Protein AF-0000000077404659 (afdb_homodimer)

Foldseek 3Di:
DDPPPPPPPPPPPPPPCPVVLPLAEAFEEEEEACDPLACGHPVNPVVVVVVVVVVCVVVCVPPSYDYHYDYFHLVLALPRLLVSLVVCLVVVGHQEYEDDAAQSSGQVSLQCCLVSVHAYEYQHDQFPLVVPDQCDSVRSRHRYHHDHHHLLVVLVVVQVVCVVVVPQDDDDDDDQQPPCSYRHGRVVVRSVVRNVVSCVVPNPNPDYDDPD/DDPPPPPPPPPPPPPPCVVVLPLAEAFEEEEEACDPLACGHPVNCVVVVVVVVVVCVVVCVPPSYHYHYDYFHQNLALPRLLVSLVVCLVVVGHQEYEDDAAQSSGQVSQQCCLVSVHAYEYQHDQFPLVVPDQCDSVRSRHRYHHDHHHLLVVLVVVQVVCVVVVPQDDDDDDDQQPPCSYRHGRVVVRSVVRNLVSCVVPNPNNPDDDDD

Secondary structure (DSSP, 8-state):
-----------------------EEEEEEEEE--STTSTT-HHHHHHHHHHHHHHHHHTT-STTEEEEEEEEE-TT-TTHHHHHHHHHHHTT--SEEE---SHHHHHHHHHHHHHHT--EEES---SGGGGS--SSTTSTTTTEEE-S--HHHHHHHHHHHHHHTT---------TTTTHHHHSTTHHHHHHHHHHHHHHHH----------/-----------------------EEEEEEEEE--STTSTT-HHHHHHHHHHHHHHHHHTT-STTEEEEEEEEE-TT-TTHHHHHHHHHHHTT--SEEE---SHHHHHHHHHHHHHHT--EEES---SGGGGS--SSTTSTTTTEEE-S--HHHHHHHHHHHHHHTT---------TTTTHHHHSTTHHHHHHHHHHHHHHHH-S--------

Organism: Artemia franciscana (NCBI:txid6661)

Structure (mmCIF, N/CA/C/O backbone):
data_AF-0000000077404659-model_v1
#
loop_
_entity.id
_entity.type
_entity.pdbx_description
1 polymer 'Receptor ligand binding region domain-containing protein'
#
loop_
_atom_site.group_PDB
_atom_site.id
_atom_site.type_symbol
_atom_site.label_atom_id
_atom_site.label_alt_id
_atom_site.label_comp_id
_atom_site.label_asym_id
_atom_site.label_entity_id
_atom_site.label_seq_id
_atom_site.pdbx_PDB_ins_code
_atom_site.Cartn_x
_atom_site.Cartn_y
_atom_site.Cartn_z
_atom_site.occupancy
_atom_site.B_iso_or_equiv
_atom_site.auth_seq_id
_atom_site.auth_comp_id
_atom_site.auth_asym_id
_atom_site.auth_atom_id
_atom_site.pdbx_PDB_model_num
ATOM 1 N N . MET A 1 1 ? -79.125 45.906 0.579 1 34.81 1 MET A N 1
ATOM 2 C CA . MET A 1 1 ? -78.188 45.219 1.471 1 34.81 1 MET A CA 1
ATOM 3 C C . MET A 1 1 ? -77 44.719 0.707 1 34.81 1 MET A C 1
ATOM 5 O O . MET A 1 1 ? -77.125 43.938 -0.234 1 34.81 1 MET A O 1
ATOM 9 N N . ALA A 1 2 ? -75.938 45.562 0.644 1 43.97 2 ALA A N 1
ATOM 10 C CA . ALA A 1 2 ? -74.625 45.5 -0.052 1 43.97 2 ALA A CA 1
ATOM 11 C C . ALA A 1 2 ? -73.875 44.25 0.387 1 43.97 2 ALA A C 1
ATOM 13 O O . ALA A 1 2 ? -73.75 43.969 1.583 1 43.97 2 ALA A O 1
ATOM 14 N N . PRO A 1 3 ? -73.688 43.219 -0.458 1 45.22 3 PRO A N 1
ATOM 15 C CA . PRO A 1 3 ? -72.875 42.031 -0.127 1 45.22 3 PRO A CA 1
ATOM 16 C C . PRO A 1 3 ? -71.438 42.375 0.276 1 45.22 3 PRO A C 1
ATOM 18 O O . PRO A 1 3 ? -70.812 43.125 -0.421 1 45.22 3 PRO A O 1
ATOM 21 N N . THR A 1 4 ? -71.125 42.594 1.559 1 41.81 4 THR A N 1
ATOM 22 C CA . THR A 1 4 ? -69.75 42.75 2.113 1 41.81 4 THR A CA 1
ATOM 23 C C . THR A 1 4 ? -68.875 41.594 1.692 1 41.81 4 THR A C 1
ATOM 25 O O . THR A 1 4 ? -69.125 40.438 2.025 1 41.81 4 THR A O 1
ATOM 28 N N . LEU A 1 5 ? -68.25 41.594 0.525 1 40.69 5 LEU A N 1
ATOM 29 C CA . LEU A 1 5 ? -67.188 40.688 0.105 1 40.69 5 LEU A CA 1
ATOM 30 C C . LEU A 1 5 ? -66.125 40.625 1.149 1 40.69 5 LEU A C 1
ATOM 32 O O . LEU A 1 5 ? -65.438 41.625 1.414 1 40.69 5 LEU A O 1
ATOM 36 N N . LEU A 1 6 ? -66.25 39.812 2.213 1 37.59 6 LEU A N 1
ATOM 37 C CA . LEU A 1 6 ? -65.188 39.469 3.162 1 37.59 6 LEU A CA 1
ATOM 38 C C . LEU A 1 6 ? -63.938 39 2.436 1 37.59 6 LEU A C 1
ATOM 40 O O . LEU A 1 6 ? -63.969 37.969 1.756 1 37.59 6 LEU A O 1
ATOM 44 N N . PHE A 1 7 ? -63.094 39.906 1.924 1 41.03 7 PHE A N 1
ATOM 45 C CA . PHE A 1 7 ? -61.75 39.562 1.478 1 41.03 7 PHE A CA 1
ATOM 46 C C . PHE A 1 7 ? -60.969 38.844 2.574 1 41.03 7 PHE A C 1
ATOM 48 O O . PHE A 1 7 ? -60.688 39.438 3.619 1 41.03 7 PHE A O 1
ATOM 55 N N . LEU A 1 8 ? -61.219 37.531 2.748 1 37.62 8 LEU A N 1
ATOM 56 C CA . LEU A 1 8 ? -60.312 36.688 3.547 1 37.62 8 LEU A CA 1
ATOM 57 C C . LEU A 1 8 ? -58.875 36.875 3.125 1 37.62 8 LEU A C 1
ATOM 59 O O . LEU A 1 8 ? -58.5 36.5 2.016 1 37.62 8 LEU A O 1
ATOM 63 N N . LEU A 1 9 ? -58.219 37.969 3.535 1 38.16 9 LEU A N 1
ATOM 64 C CA . LEU A 1 9 ? -56.781 38.062 3.465 1 38.16 9 LEU A CA 1
ATOM 65 C C . LEU A 1 9 ? -56.125 36.875 4.125 1 38.16 9 LEU A C 1
ATOM 67 O O . LEU A 1 9 ? -56.156 36.719 5.344 1 38.16 9 LEU A O 1
ATOM 71 N N . LEU A 1 10 ? -56.156 35.688 3.441 1 39.09 10 LEU A N 1
ATOM 72 C CA . LEU A 1 10 ? -55.25 34.625 3.865 1 39.09 10 LEU A CA 1
ATOM 73 C C . LEU A 1 10 ? -53.844 35.156 4.008 1 39.09 10 LEU A C 1
ATOM 75 O O . LEU A 1 10 ? -53.219 35.531 3.018 1 39.09 10 LEU A O 1
ATOM 79 N N . LEU A 1 11 ? -53.5 35.844 5.074 1 39.12 11 LEU A N 1
ATOM 80 C CA . LEU A 1 11 ? -52.125 36.031 5.441 1 39.12 11 LEU A CA 1
ATOM 81 C C . LEU A 1 11 ? -51.344 34.719 5.34 1 39.12 11 LEU A C 1
ATOM 83 O O . LEU A 1 11 ? -51.562 33.812 6.148 1 39.12 11 LEU A O 1
ATOM 87 N N . LEU A 1 12 ? -51.094 34.188 4.152 1 39.31 12 LEU A N 1
ATOM 88 C CA . LEU A 1 12 ? -50.062 33.156 4.047 1 39.31 12 LEU A CA 1
ATOM 89 C C . LEU A 1 12 ? -48.812 33.562 4.852 1 39.31 12 LEU A C 1
ATOM 91 O O . LEU A 1 12 ? -48.188 34.594 4.555 1 39.31 12 LEU A O 1
ATOM 95 N N . ALA A 1 13 ? -48.875 33.344 6.18 1 45.09 13 ALA A N 1
ATOM 96 C CA . ALA A 1 13 ? -47.625 33.406 6.918 1 45.09 13 ALA A CA 1
ATOM 97 C C . ALA A 1 13 ? -46.5 32.781 6.113 1 45.09 13 ALA A C 1
ATOM 99 O O . ALA A 1 13 ? -46.688 31.734 5.473 1 45.09 13 ALA A O 1
ATOM 100 N N . PRO A 1 14 ? -45.5 33.594 5.703 1 48.12 14 PRO A N 1
ATOM 101 C CA . PRO A 1 14 ? -44.375 32.938 5.047 1 48.12 14 PRO A CA 1
ATOM 102 C C . PRO A 1 14 ? -43.938 31.656 5.777 1 48.12 14 PRO A C 1
ATOM 104 O O . PRO A 1 14 ? -44.156 31.531 6.984 1 48.12 14 PRO A O 1
ATOM 107 N N . PRO A 1 15 ? -43.938 30.531 5.176 1 44.78 15 PRO A N 1
ATOM 108 C CA . PRO A 1 15 ? -43.312 29.391 5.871 1 44.78 15 PRO A CA 1
ATOM 109 C C . PRO A 1 15 ? -42.094 29.812 6.695 1 44.78 15 PRO A C 1
ATOM 111 O O . PRO A 1 15 ? -41.406 30.75 6.324 1 44.78 15 PRO A O 1
ATOM 114 N N . ASN A 1 16 ? -42.219 29.953 8.008 1 40.62 16 ASN A N 1
ATOM 115 C CA . ASN A 1 16 ? -41 29.906 8.828 1 40.62 16 ASN A CA 1
ATOM 116 C C . ASN A 1 16 ? -39.938 29 8.219 1 40.62 16 ASN A C 1
ATOM 118 O O . ASN A 1 16 ? -40.156 27.797 8.094 1 40.62 16 ASN A O 1
ATOM 122 N N . PHE A 1 17 ? -39.25 29.469 7.254 1 39.62 17 PHE A N 1
ATOM 123 C CA . PHE A 1 17 ? -37.938 28.812 7.035 1 39.62 17 PHE A CA 1
ATOM 124 C C . PHE A 1 17 ? -37.25 28.531 8.359 1 39.62 17 PHE A C 1
ATOM 126 O O . PHE A 1 17 ? -36.562 29.391 8.906 1 39.62 17 PHE A O 1
ATOM 133 N N . CYS A 1 18 ? -37.969 28.109 9.375 1 38.94 18 CYS A N 1
ATOM 134 C CA . CYS A 1 18 ? -37.094 27.484 10.359 1 38.94 18 CYS A CA 1
ATOM 135 C C . CYS A 1 18 ? -36 26.656 9.688 1 38.94 18 CYS A C 1
ATOM 137 O O . CYS A 1 18 ? -36.281 25.562 9.164 1 38.94 18 CYS A O 1
ATOM 139 N N . GLY A 1 19 ? -35.312 27.234 8.828 1 40.84 19 GLY A N 1
ATOM 140 C CA . GLY A 1 19 ? -34.062 26.531 8.586 1 40.84 19 GLY A CA 1
ATOM 141 C C . GLY A 1 19 ? -33.531 25.797 9.797 1 40.84 19 GLY A C 1
ATOM 142 O O . GLY A 1 19 ? -33.156 26.422 10.797 1 40.84 19 GLY A O 1
ATOM 143 N N . GLN A 1 20 ? -34.25 24.891 10.383 1 40.88 20 GLN A N 1
ATOM 144 C CA . GLN A 1 20 ? -33.625 24 11.352 1 40.88 20 GLN A CA 1
ATOM 145 C C . GLN A 1 20 ? -32.125 23.953 11.156 1 40.88 20 GLN A C 1
ATOM 147 O O . GLN A 1 20 ? -31.625 23.547 10.102 1 40.88 20 GLN A O 1
ATOM 152 N N . PHE A 1 21 ? -31.375 24.906 11.602 1 44.88 21 PHE A N 1
ATOM 153 C CA . PHE A 1 21 ? -29.922 24.953 11.742 1 44.88 21 PHE A CA 1
ATOM 154 C C . PHE A 1 21 ? -29.359 23.594 12.102 1 44.88 21 PHE A C 1
ATOM 156 O O . PHE A 1 21 ? -29.438 23.156 13.258 1 44.88 21 PHE A O 1
ATOM 163 N N . LEU A 1 22 ? -29.781 22.531 11.57 1 46.5 22 LEU A N 1
ATOM 164 C CA . LEU A 1 22 ? -29.141 21.234 11.828 1 46.5 22 LEU A CA 1
ATOM 165 C C . LEU A 1 22 ? -27.641 21.406 11.992 1 46.5 22 LEU A C 1
ATOM 167 O O . LEU A 1 22 ? -26.969 22.016 11.148 1 46.5 22 LEU A O 1
ATOM 171 N N . SER A 1 23 ? -27.219 21.703 13.227 1 54.69 23 SER A N 1
ATOM 172 C CA . SER A 1 23 ? -25.781 21.609 13.531 1 54.69 23 SER A CA 1
ATOM 173 C C . SER A 1 23 ? -25.109 20.547 12.672 1 54.69 23 SER A C 1
ATOM 175 O O . SER A 1 23 ? -25.609 19.422 12.531 1 54.69 23 SER A O 1
ATOM 177 N N . ARG A 1 24 ? -24.359 20.938 11.742 1 78.94 24 ARG A N 1
ATOM 178 C CA . ARG A 1 24 ? -23.625 20.047 10.852 1 78.94 24 ARG A CA 1
ATOM 179 C C . ARG A 1 24 ? -22.297 19.625 11.461 1 78.94 24 ARG A C 1
ATOM 181 O O . ARG A 1 24 ? -21.688 20.391 12.211 1 78.94 24 ARG A O 1
ATOM 188 N N . PHE A 1 25 ? -22.031 18.391 11.75 1 86.88 25 PHE A N 1
ATOM 189 C CA . PHE A 1 25 ? -20.812 17.781 12.266 1 86.88 25 PHE A CA 1
ATOM 190 C C . PHE A 1 25 ? -19.812 17.516 11.141 1 86.88 25 PHE A C 1
ATOM 192 O O . PHE A 1 25 ? -20.203 17.156 10.031 1 86.88 25 PHE A O 1
ATOM 199 N N . ILE A 1 26 ? -18.594 18 11.477 1 90.94 26 ILE A N 1
ATOM 200 C CA . ILE A 1 26 ? -17.5 17.547 10.641 1 90.94 26 ILE A CA 1
ATOM 201 C C . ILE A 1 26 ? -16.766 16.391 11.328 1 90.94 26 ILE A C 1
ATOM 203 O O . ILE A 1 26 ? -16.219 16.562 12.422 1 90.94 26 ILE A O 1
ATOM 207 N N . ASN A 1 27 ? -16.781 15.234 10.719 1 95.06 27 ASN A N 1
ATOM 208 C CA . ASN A 1 27 ? -16.141 14.047 11.266 1 95.06 27 ASN A CA 1
ATOM 209 C C . ASN A 1 27 ? -14.719 13.883 10.742 1 95.06 27 ASN A C 1
ATOM 211 O O . ASN A 1 27 ? -14.508 13.766 9.531 1 95.06 27 ASN A O 1
ATOM 215 N N . ILE A 1 28 ? -13.812 13.867 11.695 1 96.31 28 ILE A N 1
ATOM 216 C CA . ILE A 1 28 ? -12.398 13.828 11.336 1 96.31 28 ILE A CA 1
ATOM 217 C C . ILE A 1 28 ? -11.789 12.5 11.789 1 96.31 28 ILE A C 1
ATOM 219 O O . ILE A 1 28 ? -11.789 12.18 12.977 1 96.31 28 ILE A O 1
ATOM 223 N N . ALA A 1 29 ? -11.344 11.703 10.828 1 98.38 29 ALA A N 1
ATOM 224 C CA . ALA A 1 29 ? -10.562 10.516 11.156 1 98.38 29 ALA A CA 1
ATOM 225 C C . ALA A 1 29 ? -9.102 10.867 11.398 1 98.38 29 ALA A C 1
ATOM 227 O O . ALA A 1 29 ? -8.391 11.266 10.469 1 98.38 29 ALA A O 1
ATOM 228 N N . LEU A 1 30 ? -8.695 10.797 12.609 1 98.44 30 LEU A N 1
ATOM 229 C CA . LEU A 1 30 ? -7.328 11.125 13.008 1 98.44 30 LEU A CA 1
ATOM 230 C C . LEU A 1 30 ? -6.438 9.883 12.984 1 98.44 30 LEU A C 1
ATOM 232 O O . LEU A 1 30 ? -6.559 9.008 13.844 1 98.44 30 LEU A O 1
ATOM 236 N N . LEU A 1 31 ? -5.578 9.789 12 1 98.69 31 LEU A N 1
ATOM 237 C CA . LEU A 1 31 ? -4.707 8.641 11.797 1 98.69 31 LEU A CA 1
ATOM 238 C C . LEU A 1 31 ? -3.266 8.977 12.164 1 98.69 31 LEU A C 1
ATOM 240 O O . LEU A 1 31 ? -2.482 9.398 11.312 1 98.69 31 LEU A O 1
ATOM 244 N N . ILE A 1 32 ? -2.844 8.742 13.414 1 98.38 32 ILE A N 1
ATOM 245 C CA . ILE A 1 32 ? -1.495 9.016 13.891 1 98.38 32 ILE A CA 1
ATOM 246 C C . ILE A 1 32 ? -1.055 7.926 14.859 1 98.38 32 ILE A C 1
ATOM 248 O O . ILE A 1 32 ? -1.881 7.148 15.352 1 98.38 32 ILE A O 1
ATOM 252 N N . PRO A 1 33 ? 0.271 7.754 15.055 1 98.5 33 PRO A N 1
ATOM 253 C CA . PRO A 1 33 ? 0.714 6.684 15.953 1 98.5 33 PRO A CA 1
ATOM 254 C C . PRO A 1 33 ? 0.468 7.012 17.422 1 98.5 33 PRO A C 1
ATOM 256 O O . PRO A 1 33 ? 0.526 8.18 17.812 1 98.5 33 PRO A O 1
ATOM 259 N N . LYS A 1 34 ? 0.186 5.961 18.219 1 98.44 34 LYS A N 1
ATOM 260 C CA . LYS A 1 34 ? -0.026 6.109 19.656 1 98.44 34 LYS A CA 1
ATOM 261 C C . LYS A 1 34 ? 1.301 6.125 20.406 1 98.44 34 LYS A C 1
ATOM 263 O O . LYS A 1 34 ? 1.458 6.859 21.375 1 98.44 34 LYS A O 1
ATOM 268 N N . ASP A 1 35 ? 2.295 5.41 19.922 1 97.94 35 ASP A N 1
ATOM 269 C CA . ASP A 1 35 ? 3.584 5.25 20.578 1 97.94 35 ASP A CA 1
ATOM 270 C C . ASP A 1 35 ? 4.355 6.566 20.609 1 97.94 35 ASP A C 1
ATOM 272 O O . ASP A 1 35 ? 4.66 7.141 19.562 1 97.94 35 ASP A O 1
ATOM 276 N N . ASP A 1 36 ? 4.855 6.961 21.766 1 97.5 36 ASP A N 1
ATOM 277 C CA . ASP A 1 36 ? 5.516 8.25 21.969 1 97.5 36 ASP A CA 1
ATOM 278 C C . ASP A 1 36 ? 6.941 8.227 21.406 1 97.5 36 ASP A C 1
ATOM 280 O O . ASP A 1 36 ? 7.617 9.258 21.375 1 97.5 36 ASP A O 1
ATOM 284 N N . PHE A 1 37 ? 7.258 7.098 20.969 1 97.62 37 PHE A N 1
ATOM 285 C CA . PHE A 1 37 ? 8.523 7.02 20.25 1 97.62 37 PHE A CA 1
ATOM 286 C C . PHE A 1 37 ? 8.516 7.941 19.031 1 97.62 37 PHE A C 1
ATOM 288 O O . PHE A 1 37 ? 9.523 8.578 18.719 1 97.62 37 PHE A O 1
ATOM 295 N N . TYR A 1 38 ? 7.438 8.031 18.422 1 97.31 38 TYR A N 1
ATOM 296 C CA . TYR A 1 38 ? 7.32 8.812 17.203 1 97.31 38 TYR A CA 1
ATOM 297 C C . TYR A 1 38 ? 7.094 10.281 17.516 1 97.31 38 TYR A C 1
ATOM 299 O O . TYR A 1 38 ? 6.359 10.625 18.453 1 97.31 38 TYR A O 1
ATOM 307 N N . LEU A 1 39 ? 7.633 11.188 16.703 1 95.06 39 LEU A N 1
ATOM 308 C CA . LEU A 1 39 ? 7.504 12.625 16.891 1 95.06 39 LEU A CA 1
ATOM 309 C C . LEU A 1 39 ? 6.066 13.078 16.656 1 95.06 39 LEU A C 1
ATOM 311 O O . LEU A 1 39 ? 5.629 14.086 17.219 1 95.06 39 LEU A O 1
ATOM 315 N N . SER A 1 40 ? 5.332 12.336 15.891 1 95.62 40 SER A N 1
ATOM 316 C CA . SER A 1 40 ? 3.955 12.695 15.555 1 95.62 40 SER A CA 1
ATOM 317 C C . SER A 1 40 ? 2.961 11.836 16.328 1 95.62 40 SER A C 1
ATOM 319 O O . SER A 1 40 ? 1.862 11.555 15.844 1 95.62 40 SER A O 1
ATOM 321 N N . SER A 1 41 ? 3.354 11.445 17.469 1 97.75 41 SER A N 1
ATOM 322 C CA . SER A 1 41 ? 2.488 10.594 18.281 1 97.75 41 SER A CA 1
ATOM 323 C C . SER A 1 41 ? 1.261 11.352 18.766 1 97.75 41 SER A C 1
ATOM 325 O O . SER A 1 41 ? 1.249 12.586 18.781 1 97.75 41 SER A O 1
ATOM 327 N N . TYR A 1 42 ? 0.272 10.586 19.125 1 98 42 TYR A N 1
ATOM 328 C CA . TYR A 1 42 ? -1.006 11.109 19.594 1 98 42 TYR A CA 1
ATOM 329 C C . TYR A 1 42 ? -0.802 12.148 20.688 1 98 42 TYR A C 1
ATOM 331 O O . TYR A 1 42 ? -1.316 13.266 20.609 1 98 42 TYR A O 1
ATOM 339 N N . ASN A 1 43 ? -0.014 11.852 21.672 1 97.69 43 ASN A N 1
ATOM 340 C CA . ASN A 1 43 ? 0.17 12.727 22.812 1 97.69 43 ASN A CA 1
ATOM 341 C C . ASN A 1 43 ? 0.901 14.016 22.438 1 97.69 43 ASN A C 1
ATOM 343 O O . ASN A 1 43 ? 0.72 15.055 23.078 1 97.69 43 ASN A O 1
ATOM 347 N N . LYS A 1 44 ? 1.624 13.961 21.484 1 97 44 LYS A N 1
ATOM 348 C CA . LYS A 1 44 ? 2.404 15.125 21.062 1 97 44 LYS A CA 1
ATOM 349 C C . LYS A 1 44 ? 1.623 15.984 20.078 1 97 44 LYS A C 1
ATOM 351 O O . LYS A 1 44 ? 1.848 17.203 19.984 1 97 44 LYS A O 1
ATOM 356 N N . VAL A 1 45 ? 0.702 15.375 19.359 1 96 45 VAL A N 1
ATOM 357 C CA . VAL A 1 45 ? -0.019 16.062 18.281 1 96 45 VAL A CA 1
ATOM 358 C C . VAL A 1 45 ? -1.314 16.656 18.844 1 96 45 VAL A C 1
ATOM 360 O O . VAL A 1 45 ? -1.724 17.75 18.438 1 96 45 VAL A O 1
ATOM 363 N N . VAL A 1 46 ? -1.958 16.016 19.719 1 96.38 46 VAL A N 1
ATOM 364 C CA . VAL A 1 46 ? -3.309 16.328 20.172 1 96.38 46 VAL A CA 1
ATOM 365 C C . VAL A 1 46 ? -3.328 17.734 20.797 1 96.38 46 VAL A C 1
ATOM 367 O O . VAL A 1 46 ? -4.246 18.516 20.547 1 96.38 46 VAL A O 1
ATOM 370 N N . PRO A 1 47 ? -2.314 18.109 21.641 1 96 47 PRO A N 1
ATOM 371 C CA . PRO A 1 47 ? -2.338 19.469 22.172 1 96 47 PRO A CA 1
ATOM 372 C C . PRO A 1 47 ? -2.381 20.531 21.062 1 96 47 PRO A C 1
ATOM 374 O O . PRO A 1 47 ? -3.047 21.562 21.219 1 96 47 PRO A O 1
ATOM 377 N N . GLY A 1 48 ? -1.636 20.281 20 1 95 48 GLY A N 1
ATOM 378 C CA . GLY A 1 48 ? -1.71 21.188 18.859 1 95 48 GLY A CA 1
ATOM 379 C C . GLY A 1 48 ? -3.092 21.234 18.234 1 95 48 GLY A C 1
ATOM 380 O O . GLY A 1 48 ? -3.576 22.328 17.891 1 95 48 GLY A O 1
ATOM 381 N N . ILE A 1 49 ? -3.736 20.125 18.062 1 94.25 49 ILE A N 1
ATOM 382 C CA . ILE A 1 49 ? -5.082 20.062 17.516 1 94.25 49 ILE A CA 1
ATOM 383 C C . ILE A 1 49 ? -6.055 20.797 18.422 1 94.25 49 ILE A C 1
ATOM 385 O O . ILE A 1 49 ? -6.891 21.578 17.953 1 94.25 49 ILE A O 1
ATOM 389 N N . ASP A 1 50 ? -5.914 20.594 19.719 1 94.31 50 ASP A N 1
ATOM 390 C CA . ASP A 1 50 ? -6.773 21.266 20.688 1 94.31 50 ASP A CA 1
ATOM 391 C C . ASP A 1 50 ? -6.641 22.781 20.594 1 94.31 50 ASP A C 1
ATOM 393 O O . ASP A 1 50 ? -7.637 23.5 20.641 1 94.31 50 ASP A O 1
ATOM 397 N N . SER A 1 51 ? -5.395 23.172 20.5 1 94.69 51 SER A N 1
ATOM 398 C CA . SER A 1 51 ? -5.152 24.609 20.375 1 94.69 51 SER A CA 1
ATOM 399 C C . SER A 1 51 ? -5.801 25.156 19.109 1 94.69 51 SER A C 1
ATOM 401 O O . SER A 1 51 ? -6.371 26.25 19.125 1 94.69 51 SER A O 1
ATOM 403 N N . ALA A 1 52 ? -5.707 24.422 18 1 92.12 52 ALA A N 1
ATOM 404 C CA . ALA A 1 52 ? -6.309 24.844 16.734 1 92.12 52 ALA A CA 1
ATOM 405 C C . ALA A 1 52 ? -7.828 24.922 16.844 1 92.12 52 ALA A C 1
ATOM 407 O O . ALA A 1 52 ? -8.453 25.844 16.328 1 92.12 52 ALA A O 1
ATOM 408 N N . ILE A 1 53 ? -8.398 23.969 17.5 1 90.5 53 ILE A N 1
ATOM 409 C CA . ILE A 1 53 ? -9.844 23.953 17.688 1 90.5 53 ILE A CA 1
ATOM 410 C C . ILE A 1 53 ? -10.273 25.188 18.5 1 90.5 53 ILE A C 1
ATOM 412 O O . ILE A 1 53 ? -11.258 25.844 18.156 1 90.5 53 ILE A O 1
ATOM 416 N N . ALA A 1 54 ? -9.508 25.453 19.562 1 91.5 54 ALA A N 1
ATOM 417 C CA . ALA A 1 54 ? -9.805 26.625 20.375 1 91.5 54 ALA A CA 1
ATOM 418 C C . ALA A 1 54 ? -9.773 27.906 19.531 1 91.5 54 ALA A C 1
ATOM 420 O O . ALA A 1 54 ? -10.633 28.781 19.688 1 91.5 54 ALA A O 1
ATOM 421 N N . THR A 1 55 ? -8.781 27.938 18.703 1 91.12 55 THR A N 1
ATOM 422 C CA . THR A 1 55 ? -8.648 29.109 17.844 1 91.12 55 THR A CA 1
ATOM 423 C C . THR A 1 55 ? -9.836 29.219 16.891 1 91.12 55 THR A C 1
ATOM 425 O O . THR A 1 55 ? -10.383 30.312 16.703 1 91.12 55 THR A O 1
ATOM 428 N N . VAL A 1 56 ? -10.273 28.109 16.297 1 88.62 56 VAL A N 1
ATOM 429 C CA . VAL A 1 56 ? -11.391 28.062 15.359 1 88.62 56 VAL A CA 1
ATOM 430 C C . VAL A 1 56 ? -12.672 28.484 16.062 1 88.62 56 VAL A C 1
ATOM 432 O O . VAL A 1 56 ? -13.484 29.234 15.508 1 88.62 56 VAL A O 1
ATOM 435 N N . VAL A 1 57 ? -12.898 28.016 17.297 1 85.38 57 VAL A N 1
ATOM 436 C CA . VAL A 1 57 ? -14.086 28.328 18.078 1 85.38 57 VAL A CA 1
ATOM 437 C C . VAL A 1 57 ? -14.062 29.797 18.484 1 85.38 57 VAL A C 1
ATOM 439 O O . VAL A 1 57 ? -15.062 30.5 18.328 1 85.38 57 VAL A O 1
ATOM 442 N N . ASN A 1 58 ? -12.898 30.312 18.906 1 88.88 58 ASN A N 1
ATOM 443 C CA . ASN A 1 58 ? -12.766 31.688 19.391 1 88.88 58 ASN A CA 1
ATOM 444 C C . ASN A 1 58 ? -12.961 32.688 18.266 1 88.88 58 ASN A C 1
ATOM 446 O O . ASN A 1 58 ? -13.516 33.781 18.484 1 88.88 58 ASN A O 1
ATOM 450 N N . ARG A 1 59 ? -12.5 32.25 17.156 1 90.44 59 ARG A N 1
ATOM 451 C CA . ARG A 1 59 ? -12.594 33.156 16 1 90.44 59 ARG A CA 1
ATOM 452 C C . ARG A 1 59 ? -13.898 32.938 15.25 1 90.44 59 ARG A C 1
ATOM 454 O O . ARG A 1 59 ? -14.141 33.594 14.234 1 90.44 59 ARG A O 1
ATOM 461 N N . THR A 1 60 ? -14.695 32.062 15.664 1 82.56 60 THR A N 1
ATOM 462 C CA . THR A 1 60 ? -16.016 31.766 15.109 1 82.56 60 THR A CA 1
ATOM 463 C C . THR A 1 60 ? -15.914 31.453 13.617 1 82.56 60 THR A C 1
ATOM 465 O O . THR A 1 60 ? -16.703 31.969 12.82 1 82.56 60 THR A O 1
ATOM 468 N N . LEU A 1 61 ? -14.758 30.781 13.344 1 81.06 61 LEU A N 1
ATOM 469 C CA . LEU A 1 61 ? -14.508 30.469 11.945 1 81.06 61 LEU A CA 1
ATOM 470 C C . LEU A 1 61 ? -15.523 29.453 11.43 1 81.06 61 LEU A C 1
ATOM 472 O O . LEU A 1 61 ? -15.82 29.422 10.234 1 81.06 61 LEU A O 1
ATOM 476 N N . LEU A 1 62 ? -15.953 28.609 12.203 1 73.12 62 LEU A N 1
ATOM 477 C CA . LEU A 1 62 ? -16.906 27.562 11.828 1 73.12 62 LEU A CA 1
ATOM 478 C C . LEU A 1 62 ? -18.234 27.766 12.539 1 73.12 62 LEU A C 1
ATOM 480 O O . LEU A 1 62 ? -18.484 27.188 13.602 1 73.12 62 LEU A O 1
ATOM 484 N N . HIS A 1 63 ? -19.047 28.625 11.938 1 74.94 63 HIS A N 1
ATOM 485 C CA . HIS A 1 63 ? -20.328 28.922 12.547 1 74.94 63 HIS A CA 1
ATOM 486 C C . HIS A 1 63 ? -21.25 27.703 12.516 1 74.94 63 HIS A C 1
ATOM 488 O O . HIS A 1 63 ? -21.5 27.156 11.445 1 74.94 63 HIS A O 1
ATOM 494 N N . ARG A 1 64 ? -21.703 27.078 13.68 1 71.12 64 ARG A N 1
ATOM 495 C CA . ARG A 1 64 ? -22.703 26.031 13.852 1 71.12 64 ARG A CA 1
ATOM 496 C C . ARG A 1 64 ? -22.156 24.672 13.43 1 71.12 64 ARG A C 1
ATOM 498 O O . ARG A 1 64 ? -22.906 23.812 12.945 1 71.12 64 ARG A O 1
ATOM 505 N N . LEU A 1 65 ? -20.75 24.531 13.32 1 82.75 65 LEU A N 1
ATOM 506 C CA . LEU A 1 65 ? -20.172 23.234 13.008 1 82.75 65 LEU A CA 1
ATOM 507 C C . LEU A 1 65 ? -19.375 22.688 14.188 1 82.75 65 LEU A C 1
ATOM 509 O O . LEU A 1 65 ? -18.672 23.438 14.875 1 82.75 65 LEU A O 1
ATOM 513 N N . SER A 1 66 ? -19.688 21.5 14.523 1 85.5 66 SER A N 1
ATOM 514 C CA . SER A 1 66 ? -18.922 20.812 15.547 1 85.5 66 SER A CA 1
ATOM 515 C C . SER A 1 66 ? -17.953 19.812 14.93 1 85.5 66 SER A C 1
ATOM 517 O O . SER A 1 66 ? -18.281 19.141 13.945 1 85.5 66 SER A O 1
ATOM 519 N N . LEU A 1 67 ? -16.781 19.734 15.539 1 90.31 67 LEU A N 1
ATOM 520 C CA . LEU A 1 67 ? -15.758 18.812 15.062 1 90.31 67 LEU A CA 1
ATOM 521 C C . LEU A 1 67 ? -15.742 17.547 15.914 1 90.31 67 LEU A C 1
ATOM 523 O O . LEU A 1 67 ? -15.719 17.609 17.141 1 90.31 67 LEU A O 1
ATOM 527 N N . VAL A 1 68 ? -15.859 16.406 15.312 1 92.75 68 VAL A N 1
ATOM 528 C CA . VAL A 1 68 ? -15.805 15.109 15.984 1 92.75 68 VAL A CA 1
ATOM 529 C C . VAL A 1 68 ? -14.602 14.312 15.477 1 92.75 68 VAL A C 1
ATOM 531 O O . VAL A 1 68 ? -14.406 14.18 14.273 1 92.75 68 VAL A O 1
ATOM 534 N N . PHE A 1 69 ? -13.844 13.805 16.453 1 95.5 69 PHE A N 1
ATOM 535 C CA . PHE A 1 69 ? -12.617 13.102 16.094 1 95.5 69 PHE A CA 1
ATOM 536 C C . PHE A 1 69 ? -12.734 11.617 16.406 1 95.5 69 PHE A C 1
ATOM 538 O O . PHE A 1 69 ? -13.289 11.242 17.453 1 95.5 69 PHE A O 1
ATOM 545 N N . ARG A 1 70 ? -12.227 10.82 15.531 1 96.81 70 ARG A N 1
ATOM 546 C CA . ARG A 1 70 ? -12.008 9.398 15.781 1 96.81 70 ARG A CA 1
ATOM 547 C C . ARG A 1 70 ? -10.539 9.031 15.578 1 96.81 70 ARG A C 1
ATOM 549 O O . ARG A 1 70 ? -10 9.195 14.484 1 96.81 70 ARG A O 1
ATOM 556 N N . PHE A 1 71 ? -10.047 8.562 16.656 1 97.88 71 PHE A N 1
ATOM 557 C CA . PHE A 1 71 ? -8.625 8.227 16.656 1 97.88 71 PHE A CA 1
ATOM 558 C C . PHE A 1 71 ? -8.406 6.801 16.172 1 97.88 71 PHE A C 1
ATOM 560 O O . PHE A 1 71 ? -9.164 5.898 16.516 1 97.88 71 PHE A O 1
ATOM 567 N N . SER A 1 72 ? -7.41 6.633 15.258 1 98.19 72 SER A N 1
ATOM 568 C CA . SER A 1 72 ? -6.926 5.324 14.836 1 98.19 72 SER A CA 1
ATOM 569 C C . SER A 1 72 ? -5.406 5.238 14.938 1 98.19 72 SER A C 1
ATOM 571 O O . SER A 1 72 ? -4.691 6.078 14.383 1 98.19 72 SER A O 1
ATOM 573 N N . ASN A 1 73 ? -4.934 4.234 15.68 1 98.56 73 ASN A N 1
ATOM 574 C CA . ASN A 1 73 ? -3.5 4.016 15.852 1 98.56 73 ASN A CA 1
ATOM 575 C C . ASN A 1 73 ? -2.869 3.418 14.602 1 98.56 73 ASN A C 1
ATOM 577 O O . ASN A 1 73 ? -3.057 2.236 14.305 1 98.56 73 ASN A O 1
ATOM 581 N N . THR A 1 74 ? -2.061 4.191 13.961 1 98.12 74 THR A N 1
ATOM 582 C CA . THR A 1 74 ? -1.503 3.756 12.688 1 98.12 74 THR A CA 1
ATOM 583 C C . THR A 1 74 ? -0.277 2.875 12.906 1 98.12 74 THR A C 1
ATOM 585 O O . THR A 1 74 ? 0.129 2.131 12.016 1 98.12 74 THR A O 1
ATOM 588 N N . ARG A 1 75 ? 0.407 3.045 14.062 1 97 75 ARG A N 1
ATOM 589 C CA . ARG A 1 75 ? 1.645 2.334 14.367 1 97 75 ARG A CA 1
ATOM 590 C C . ARG A 1 75 ? 2.709 2.613 13.312 1 97 75 ARG A C 1
ATOM 592 O O . ARG A 1 75 ? 3.557 1.762 13.039 1 97 75 ARG A O 1
ATOM 599 N N . CYS A 1 76 ? 2.48 3.723 12.602 1 97.06 76 CYS A N 1
ATOM 600 C CA . CYS A 1 76 ? 3.377 4.09 11.516 1 97.06 76 CYS A CA 1
ATOM 601 C C . CYS A 1 76 ? 3.559 2.93 10.547 1 97.06 76 CYS A C 1
ATOM 603 O O . CYS A 1 76 ? 4.664 2.697 10.047 1 97.06 76 CYS A O 1
ATOM 605 N N . SER A 1 77 ? 2.523 2.209 10.312 1 95.88 77 SER A N 1
ATOM 606 C CA . SER A 1 77 ? 2.555 0.977 9.531 1 95.88 77 SER A CA 1
ATOM 607 C C . SER A 1 77 ? 1.767 1.126 8.234 1 95.88 77 SER A C 1
ATOM 609 O O . SER A 1 77 ? 0.715 1.771 8.211 1 95.88 77 SER A O 1
ATOM 611 N N . ASN A 1 78 ? 2.303 0.474 7.199 1 95.56 78 ASN A N 1
ATOM 612 C CA . ASN A 1 78 ? 1.585 0.445 5.93 1 95.56 78 ASN A CA 1
ATOM 613 C C . ASN A 1 78 ? 0.444 -0.568 5.953 1 95.56 78 ASN A C 1
ATOM 615 O O . ASN A 1 78 ? -0.25 -0.751 4.953 1 95.56 78 ASN A O 1
ATOM 619 N N . ILE A 1 79 ? 0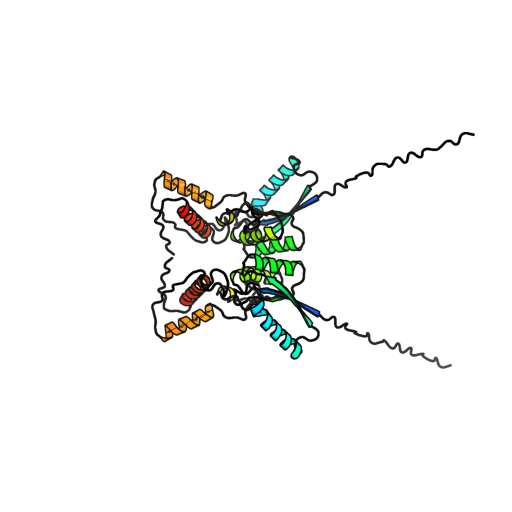.241 -1.209 7.102 1 95.25 79 ILE A N 1
ATOM 620 C CA . ILE A 1 79 ? -0.832 -2.186 7.262 1 95.25 79 ILE A CA 1
ATOM 621 C C . ILE A 1 79 ? -1.952 -1.585 8.109 1 95.25 79 ILE A C 1
ATOM 623 O O . ILE A 1 79 ? -3.092 -1.473 7.648 1 95.25 79 ILE A O 1
ATOM 627 N N . TYR A 1 80 ? -1.622 -1.012 9.195 1 97.19 80 TYR A N 1
ATOM 628 C CA . TYR A 1 80 ? -2.627 -0.573 10.164 1 97.19 80 TYR A CA 1
ATOM 629 C C . TYR A 1 80 ? -3.24 0.757 9.742 1 97.19 80 TYR A C 1
ATOM 631 O O . TYR A 1 80 ? -4.43 0.997 9.961 1 97.19 80 TYR A O 1
ATOM 639 N N . ALA A 1 81 ? -2.441 1.612 9.156 1 98.44 81 ALA A N 1
ATOM 640 C CA . ALA A 1 81 ? -2.949 2.924 8.766 1 98.44 81 ALA A CA 1
ATOM 641 C C . ALA A 1 81 ? -4.074 2.789 7.742 1 98.44 81 ALA A C 1
ATOM 643 O O . ALA A 1 81 ? -5.172 3.32 7.945 1 98.44 81 ALA A O 1
ATOM 644 N N . PRO A 1 82 ? -3.859 2.045 6.629 1 98.38 82 PRO A N 1
ATOM 645 C CA . PRO A 1 82 ? -4.969 1.898 5.684 1 98.38 82 PRO A CA 1
ATOM 646 C C . PRO A 1 82 ? -6.164 1.163 6.285 1 98.38 82 PRO A C 1
ATOM 648 O O . PRO A 1 82 ? -7.312 1.48 5.969 1 98.38 82 PRO A O 1
ATOM 651 N N . VAL A 1 83 ? -5.93 0.21 7.168 1 97.56 83 VAL A N 1
ATOM 652 C CA . VAL A 1 83 ? -7.031 -0.501 7.805 1 97.56 83 VAL A CA 1
ATOM 653 C C . VAL A 1 83 ? -7.871 0.474 8.625 1 97.56 83 VAL A C 1
ATOM 655 O O . VAL A 1 83 ? -9.102 0.45 8.562 1 97.56 83 VAL A O 1
ATOM 658 N N . GLY A 1 84 ? -7.18 1.335 9.359 1 97.69 84 GLY A N 1
ATOM 659 C CA . GLY A 1 84 ? -7.891 2.361 10.109 1 97.69 84 GLY A CA 1
ATOM 660 C C . GLY A 1 84 ? -8.688 3.305 9.219 1 97.69 84 GLY A C 1
ATOM 661 O O . GLY A 1 84 ? -9.812 3.678 9.562 1 97.69 84 GLY A O 1
ATOM 662 N N . ALA A 1 85 ? -8.125 3.701 8.148 1 98.44 85 ALA A N 1
ATOM 663 C CA . ALA A 1 85 ? -8.812 4.574 7.199 1 98.44 85 ALA A CA 1
ATOM 664 C C . ALA A 1 85 ? -10.031 3.885 6.605 1 98.44 85 ALA A C 1
ATOM 666 O O . ALA A 1 85 ? -11.109 4.488 6.508 1 98.44 85 ALA A O 1
ATOM 667 N N . ILE A 1 86 ? -9.891 2.639 6.207 1 97.75 86 ILE A N 1
ATOM 668 C CA . ILE A 1 86 ? -10.961 1.864 5.586 1 97.75 86 ILE A CA 1
ATOM 669 C C . ILE A 1 86 ? -12.125 1.708 6.566 1 97.75 86 ILE A C 1
ATOM 671 O O . ILE A 1 86 ? -13.289 1.821 6.184 1 97.75 86 ILE A O 1
ATOM 675 N N . GLU A 1 87 ? -11.812 1.44 7.828 1 96.38 87 GLU A N 1
ATOM 676 C CA . GLU A 1 87 ? -12.859 1.305 8.836 1 96.38 87 GLU A CA 1
ATOM 677 C C . GLU A 1 87 ? -13.664 2.594 8.969 1 96.38 87 GLU A C 1
ATOM 679 O O . GLU A 1 87 ? -14.898 2.557 9.031 1 96.38 87 GLU A O 1
ATOM 684 N N . SER A 1 88 ? -12.992 3.711 8.977 1 96.19 88 SER A N 1
ATOM 685 C CA . SER A 1 88 ? -13.664 5 9.086 1 96.19 88 SER A CA 1
ATOM 686 C C . SER A 1 88 ? -14.5 5.289 7.844 1 96.19 88 SER A C 1
ATOM 688 O O . SER A 1 88 ? -15.594 5.859 7.941 1 96.19 88 SER A O 1
ATOM 690 N N . TYR A 1 89 ? -14.039 4.902 6.73 1 95.56 89 TYR A N 1
ATOM 691 C CA . TYR A 1 89 ? -14.734 5.086 5.461 1 95.56 89 TYR A CA 1
ATOM 692 C C . TYR A 1 89 ? -15.945 4.168 5.367 1 95.56 89 TYR A C 1
ATOM 694 O O . TYR A 1 89 ? -17.031 4.605 4.992 1 95.56 89 TYR A O 1
ATOM 702 N N . LYS A 1 90 ? -15.75 2.904 5.715 1 93.19 90 LYS A N 1
ATOM 703 C CA . LYS A 1 90 ? -16.797 1.893 5.617 1 93.19 90 LYS A CA 1
ATOM 704 C C . LYS A 1 90 ? -18 2.256 6.492 1 93.19 90 LYS A C 1
ATOM 706 O O . LYS A 1 90 ? -19.141 2.053 6.094 1 93.19 90 LYS A O 1
ATOM 711 N N . GLU A 1 91 ? -17.781 2.799 7.625 1 93.19 91 GLU A N 1
ATOM 712 C CA . GLU A 1 91 ? -18.828 3.141 8.586 1 93.19 91 GLU A CA 1
ATOM 713 C C . GLU A 1 91 ? -19.484 4.469 8.227 1 93.19 91 GLU A C 1
ATOM 715 O O . GLU A 1 91 ? -20.453 4.883 8.883 1 93.19 91 GLU A O 1
ATOM 720 N N . GLY A 1 92 ? -19 5.164 7.203 1 90.81 92 GLY A N 1
ATOM 721 C CA . GLY A 1 92 ? -19.547 6.461 6.828 1 90.81 92 GLY A CA 1
ATOM 722 C C . GLY A 1 92 ? -19.219 7.551 7.836 1 90.81 92 GLY A C 1
ATOM 723 O O . GLY A 1 92 ? -19.984 8.508 7.98 1 90.81 92 GLY A O 1
ATOM 724 N N . PHE A 1 93 ? -18.172 7.383 8.438 1 88.94 93 PHE A N 1
ATOM 725 C CA . PHE A 1 93 ? -17.828 8.32 9.5 1 88.94 93 PHE A CA 1
ATOM 726 C C . PHE A 1 93 ? -17.047 9.508 8.938 1 88.94 93 PHE A C 1
ATOM 728 O O . PHE A 1 93 ? -17.391 10.664 9.203 1 88.94 93 PHE A O 1
ATOM 735 N N . ALA A 1 94 ? -16.094 9.328 8.234 1 93.69 94 ALA A N 1
ATOM 736 C CA . ALA A 1 94 ? -15.055 10.312 7.965 1 93.69 94 ALA A CA 1
ATOM 737 C C . ALA A 1 94 ? -15.5 11.297 6.883 1 93.69 94 ALA A C 1
ATOM 739 O O . ALA A 1 94 ? -15.969 10.883 5.82 1 93.69 94 ALA A O 1
ATOM 740 N N . ASP A 1 95 ? -15.375 12.57 7.195 1 95.25 95 ASP A N 1
ATOM 741 C CA . ASP A 1 95 ? -15.508 13.641 6.207 1 95.25 95 ASP A CA 1
ATOM 742 C C . ASP A 1 95 ? -14.141 14.094 5.703 1 95.25 95 ASP A C 1
ATOM 744 O O . ASP A 1 95 ? -14.016 14.578 4.574 1 95.25 95 ASP A O 1
ATOM 748 N N . VAL A 1 96 ? -13.219 13.984 6.586 1 96.44 96 VAL A N 1
ATOM 749 C CA . VAL A 1 96 ? -11.852 14.398 6.289 1 96.44 96 VAL A CA 1
ATOM 750 C C . VAL A 1 96 ? -10.867 13.539 7.082 1 96.44 96 VAL A C 1
ATOM 752 O O . VAL 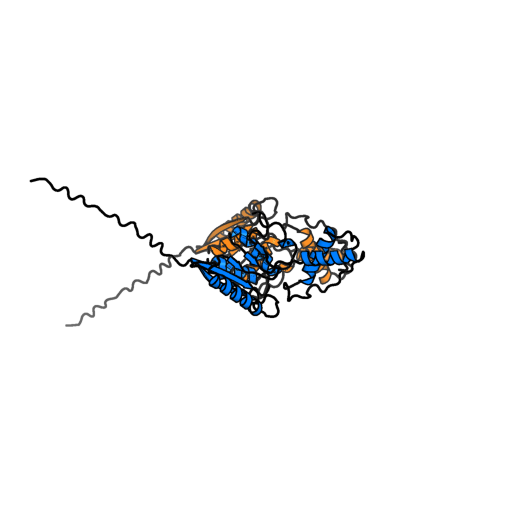A 1 96 ? -11.211 13.023 8.148 1 96.44 96 VAL A O 1
ATOM 755 N N . PHE A 1 97 ? -9.727 13.297 6.523 1 98 97 PHE A N 1
ATOM 756 C CA . PHE A 1 97 ? -8.688 12.531 7.199 1 98 97 PHE A CA 1
ATOM 757 C C . PHE A 1 97 ? -7.543 13.438 7.641 1 98 97 PHE A C 1
ATOM 759 O O . PHE A 1 97 ? -7.09 14.289 6.875 1 98 97 PHE A O 1
ATOM 766 N N . PHE A 1 98 ? -7.137 13.336 8.906 1 97.69 98 PHE A N 1
ATOM 767 C CA . PHE A 1 98 ? -5.902 13.922 9.414 1 97.69 98 PHE A CA 1
ATOM 768 C C . PHE A 1 98 ? -4.828 12.852 9.594 1 97.69 98 PHE A C 1
ATOM 770 O O . PHE A 1 98 ? -5.051 11.859 10.289 1 97.69 98 PHE A O 1
ATOM 777 N N . GLY A 1 99 ? -3.766 13.039 9.008 1 96.56 99 GLY A N 1
ATOM 778 C CA . GLY A 1 99 ? -2.766 11.992 8.914 1 96.56 99 GLY A CA 1
ATOM 779 C C . GLY A 1 99 ? -2.963 11.078 7.711 1 96.56 99 GLY A C 1
ATOM 780 O O . GLY A 1 99 ? -3.76 11.383 6.82 1 96.56 99 GLY A O 1
ATOM 781 N N . PRO A 1 100 ? -2.174 9.906 7.695 1 97.56 100 PRO A N 1
ATOM 782 C CA . PRO A 1 100 ? -1.085 9.508 8.594 1 97.56 100 PRO A CA 1
ATOM 783 C C . PRO A 1 100 ? 0.135 10.422 8.477 1 97.56 100 PRO A C 1
ATOM 785 O O . PRO A 1 100 ? 0.213 11.242 7.562 1 97.56 100 PRO A O 1
ATOM 788 N N . SER A 1 101 ? 1.036 10.328 9.477 1 95 101 SER A N 1
ATOM 789 C CA . SER A 1 101 ? 2.195 11.211 9.492 1 95 101 SER A CA 1
ATOM 790 C C . SER A 1 101 ? 3.43 10.516 8.93 1 95 101 SER A C 1
ATOM 792 O O . SER A 1 101 ? 4.371 11.18 8.484 1 95 101 SER A O 1
ATOM 794 N N . CYS A 1 102 ? 3.484 9.203 8.984 1 96.5 102 CYS A N 1
ATOM 795 C CA . CYS A 1 102 ? 4.633 8.445 8.508 1 96.5 102 CYS A CA 1
ATOM 796 C C . CYS A 1 102 ? 4.469 8.078 7.039 1 96.5 102 CYS A C 1
ATOM 798 O O . CYS A 1 102 ? 3.371 7.727 6.602 1 96.5 102 CYS A O 1
ATOM 800 N N . ASP A 1 103 ? 5.57 8.102 6.32 1 95.06 103 ASP A N 1
ATOM 801 C CA . ASP A 1 103 ? 5.504 8.016 4.867 1 95.06 103 ASP A CA 1
ATOM 802 C C . ASP A 1 103 ? 4.941 6.668 4.418 1 95.06 103 ASP A C 1
ATOM 804 O O . ASP A 1 103 ? 4.055 6.613 3.562 1 95.06 103 ASP A O 1
ATOM 808 N N . TYR A 1 104 ? 5.449 5.59 4.977 1 94.88 104 TYR A N 1
ATOM 809 C CA . TYR A 1 104 ? 4.969 4.273 4.578 1 94.88 104 TYR A CA 1
ATOM 810 C C . TYR A 1 104 ? 3.504 4.086 4.957 1 94.88 104 TYR A C 1
ATOM 812 O O . TYR A 1 104 ? 2.76 3.387 4.266 1 94.88 104 TYR A O 1
ATOM 820 N N . ALA A 1 105 ? 3.066 4.719 6.012 1 97.62 105 ALA A N 1
ATOM 821 C CA . ALA A 1 105 ? 1.669 4.672 6.438 1 97.62 105 ALA A CA 1
ATOM 822 C C . ALA A 1 105 ? 0.8 5.578 5.57 1 97.62 105 ALA A C 1
ATOM 824 O O . ALA A 1 105 ? -0.347 5.242 5.266 1 97.62 105 ALA A O 1
ATOM 825 N N . LEU A 1 106 ? 1.322 6.645 5.145 1 97.5 106 LEU A N 1
ATOM 826 C CA . LEU A 1 106 ? 0.595 7.688 4.43 1 97.5 106 LEU A CA 1
ATOM 827 C C . LEU A 1 106 ? 0.293 7.262 2.998 1 97.5 106 LEU A C 1
ATOM 829 O O . LEU A 1 106 ? -0.804 7.504 2.49 1 97.5 106 LEU A O 1
ATOM 833 N N . ALA A 1 107 ? 1.223 6.594 2.336 1 97.06 107 ALA A N 1
ATOM 834 C CA . ALA A 1 107 ? 1.164 6.332 0.9 1 97.06 107 ALA A CA 1
ATOM 835 C C . ALA A 1 107 ? -0.102 5.559 0.536 1 97.06 107 ALA A C 1
ATOM 837 O O . ALA A 1 107 ? -0.887 6.004 -0.305 1 97.06 107 ALA A O 1
ATOM 838 N N . PRO A 1 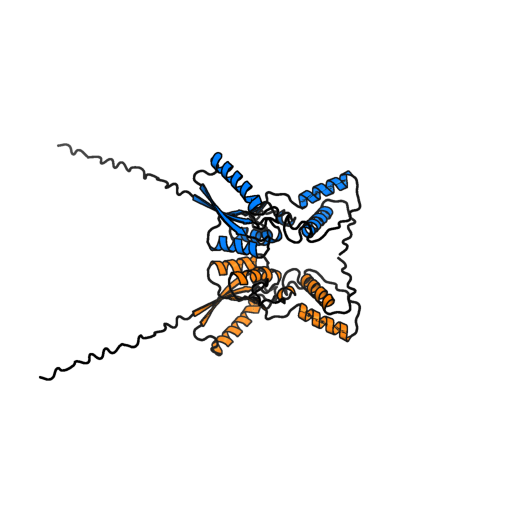108 ? -0.379 4.457 1.188 1 97.38 108 PRO A N 1
ATOM 839 C CA . PRO A 1 108 ? -1.585 3.729 0.791 1 97.38 108 PRO A CA 1
ATOM 840 C C . PRO A 1 108 ? -2.869 4.492 1.105 1 97.38 108 PRO A C 1
ATOM 842 O O . PRO A 1 108 ? -3.82 4.457 0.322 1 97.38 108 PRO A O 1
ATOM 845 N N . VAL A 1 109 ? -2.965 5.176 2.17 1 98.19 109 VAL A N 1
ATOM 846 C CA . VAL A 1 109 ? -4.164 5.91 2.557 1 98.19 109 VAL A CA 1
ATOM 847 C C . VAL A 1 109 ? -4.41 7.051 1.569 1 98.19 109 VAL A C 1
ATOM 849 O O . VAL A 1 109 ? -5.539 7.25 1.114 1 98.19 109 VAL A O 1
ATOM 852 N N . ALA A 1 110 ? -3.363 7.762 1.235 1 97.06 110 ALA A N 1
ATOM 853 C CA . ALA A 1 110 ? -3.453 8.898 0.324 1 97.06 110 ALA A CA 1
ATOM 854 C C . ALA A 1 110 ? -3.955 8.469 -1.05 1 97.06 110 ALA A C 1
ATOM 856 O O . ALA A 1 110 ? -4.645 9.227 -1.736 1 97.06 110 ALA A O 1
ATOM 857 N N . ARG A 1 111 ? -3.682 7.285 -1.436 1 96.25 111 ARG A N 1
ATOM 858 C CA . ARG A 1 111 ? -4.07 6.77 -2.744 1 96.25 111 ARG A CA 1
ATOM 859 C C . ARG A 1 111 ? -5.574 6.535 -2.818 1 96.25 111 ARG A C 1
ATOM 861 O O . ARG A 1 111 ? -6.148 6.492 -3.908 1 96.25 111 ARG A O 1
ATOM 868 N N . PHE A 1 112 ? -6.23 6.41 -1.666 1 96.94 112 PHE A N 1
ATOM 869 C CA . PHE A 1 112 ? -7.656 6.113 -1.643 1 96.94 112 PHE A CA 1
ATOM 870 C C . PHE A 1 112 ? -8.477 7.387 -1.813 1 96.94 112 PHE A C 1
ATOM 872 O O . PHE A 1 112 ? -9.664 7.328 -2.143 1 96.94 112 PHE A O 1
ATOM 879 N N . MET A 1 113 ? -7.875 8.531 -1.59 1 95.5 113 MET A N 1
ATOM 880 C CA . MET A 1 113 ? -8.633 9.773 -1.429 1 95.5 113 MET A CA 1
ATOM 881 C C . MET A 1 113 ? -9.375 10.125 -2.715 1 95.5 113 MET A C 1
ATOM 883 O O . MET A 1 113 ? -10.516 10.578 -2.674 1 95.5 113 MET A O 1
ATOM 887 N N . LYS A 1 114 ? -8.742 9.938 -3.844 1 93.88 114 LYS A N 1
ATOM 888 C CA . LYS A 1 114 ? -9.359 10.297 -5.117 1 93.88 114 LYS A CA 1
ATOM 889 C C . LYS A 1 114 ? -10.609 9.453 -5.371 1 93.88 114 LYS A C 1
ATOM 891 O O . LYS A 1 114 ? -11.578 9.938 -5.961 1 93.88 114 LYS A O 1
ATOM 896 N N . PHE A 1 115 ? -10.672 8.281 -4.914 1 94.69 115 PHE A N 1
ATOM 897 C CA . PHE A 1 115 ? -11.797 7.379 -5.129 1 94.69 115 PHE A CA 1
ATOM 898 C C . PHE A 1 115 ? -12.906 7.645 -4.117 1 94.69 115 PHE A C 1
ATOM 900 O O . PHE A 1 115 ? -14.086 7.449 -4.418 1 94.69 115 PHE A O 1
ATOM 907 N N . TRP A 1 116 ? -12.492 8.078 -2.943 1 95.44 116 TRP A N 1
ATOM 908 C CA . TRP A 1 116 ? -13.453 8.352 -1.877 1 95.44 116 TRP A CA 1
ATOM 909 C C . TRP A 1 116 ? -13.945 9.789 -1.941 1 95.44 116 TRP A C 1
ATOM 911 O O . TRP A 1 116 ? -14.891 10.164 -1.236 1 95.44 116 TRP A O 1
ATOM 921 N N . ASP A 1 117 ? -13.344 10.625 -2.787 1 93.31 117 ASP A N 1
ATOM 922 C CA . ASP A 1 117 ? -13.656 12.047 -2.898 1 93.31 117 ASP A CA 1
ATOM 923 C C . ASP A 1 117 ? -13.57 12.734 -1.539 1 93.31 117 ASP A C 1
ATOM 925 O O . ASP A 1 117 ? -14.516 13.398 -1.109 1 93.31 117 ASP A O 1
ATOM 929 N N . MET A 1 118 ? -12.453 12.508 -0.864 1 94.69 118 MET A N 1
ATOM 930 C CA . MET A 1 118 ? -12.227 13.055 0.469 1 94.69 118 MET A CA 1
ATOM 931 C C . MET A 1 118 ? -10.852 13.719 0.552 1 94.69 118 MET A C 1
ATOM 933 O O . MET A 1 118 ? -9.891 13.25 -0.058 1 94.69 118 MET A O 1
ATOM 937 N N . PRO A 1 119 ? -10.773 14.758 1.349 1 95 119 PRO A N 1
ATOM 938 C CA . PRO A 1 119 ? -9.469 15.391 1.543 1 95 119 PRO A CA 1
ATOM 939 C C . PRO A 1 119 ? -8.672 14.758 2.684 1 95 119 PRO A C 1
ATOM 941 O O . PRO A 1 119 ? -9.25 14.195 3.613 1 95 119 PRO A O 1
ATOM 944 N N . LEU A 1 120 ? -7.383 14.781 2.533 1 97.06 120 LEU A N 1
ATOM 945 C CA . LEU A 1 120 ? -6.449 14.297 3.547 1 97.06 120 LEU A CA 1
ATOM 946 C C . LEU A 1 120 ? -5.383 15.352 3.844 1 97.06 120 LEU A C 1
ATOM 948 O O . LEU A 1 120 ? -4.773 15.898 2.924 1 97.06 120 LEU A O 1
ATOM 952 N N . MET A 1 121 ? -5.281 15.719 5.125 1 95.88 121 MET A N 1
ATOM 953 C CA . MET A 1 121 ? -4.273 16.672 5.566 1 95.88 121 MET A CA 1
ATOM 954 C C . MET A 1 121 ? -3.232 16 6.453 1 95.88 121 MET A C 1
ATOM 956 O O . MET A 1 121 ? -3.578 15.211 7.332 1 95.88 121 MET A O 1
ATOM 960 N N . THR A 1 122 ? -2.018 16.25 6.18 1 96.19 122 THR A N 1
ATOM 961 C CA . THR A 1 122 ? -0.979 15.602 6.977 1 96.19 122 THR A CA 1
ATOM 962 C C . THR A 1 122 ? 0.227 16.531 7.141 1 96.19 122 THR A C 1
ATOM 964 O O . THR A 1 122 ? 0.514 17.344 6.266 1 96.19 122 THR A O 1
ATOM 967 N N . GLY A 1 123 ? 0.855 16.438 8.328 1 93.19 123 GLY A N 1
ATOM 968 C CA . GLY A 1 123 ? 2.141 17.078 8.531 1 93.19 123 GLY A CA 1
ATOM 969 C C . GLY A 1 123 ? 3.314 16.234 8.062 1 93.19 123 GLY A C 1
ATOM 970 O O . GLY A 1 123 ? 4.469 16.656 8.172 1 93.19 123 GLY A O 1
ATOM 971 N N . GLY A 1 124 ? 2.973 15.086 7.531 1 93.56 124 GLY A N 1
ATOM 972 C CA . GLY A 1 124 ? 4 14.18 7.051 1 93.56 124 GLY A CA 1
ATOM 973 C C . GLY A 1 124 ? 4.172 14.219 5.543 1 93.56 124 GLY A C 1
ATOM 974 O O . GLY A 1 124 ? 4.121 15.289 4.934 1 93.56 124 GLY A O 1
ATOM 975 N N . GLY A 1 125 ? 4.574 13.047 4.977 1 93.19 125 GLY A N 1
ATOM 976 C CA . GLY A 1 125 ? 4.828 13 3.545 1 93.19 125 GLY A CA 1
ATOM 977 C C . GLY A 1 125 ? 6.109 13.703 3.143 1 93.19 125 GLY A C 1
ATOM 978 O O . GLY A 1 125 ? 6.094 14.586 2.277 1 93.19 125 GLY A O 1
ATOM 979 N N . LEU A 1 126 ? 7.16 13.234 3.676 1 93.38 126 LEU A N 1
ATOM 980 C CA . LEU A 1 126 ? 8.422 13.961 3.518 1 93.38 126 LEU A CA 1
ATOM 981 C C . LEU A 1 126 ? 9.125 13.539 2.234 1 93.38 126 LEU A C 1
ATOM 983 O O . LEU A 1 126 ? 9.984 14.266 1.728 1 93.38 126 LEU A O 1
ATOM 987 N N . VAL A 1 127 ? 8.773 12.438 1.713 1 91.75 127 VAL A N 1
ATOM 988 C CA . VAL A 1 127 ? 9.492 11.898 0.564 1 91.75 127 VAL A CA 1
ATOM 989 C C . VAL A 1 127 ? 9.07 12.633 -0.705 1 91.75 127 VAL A C 1
ATOM 991 O O . VAL A 1 127 ? 8 13.242 -0.746 1 91.75 127 VAL A O 1
ATOM 994 N N . HIS A 1 128 ? 9.852 12.562 -1.69 1 84.88 128 HIS A N 1
ATOM 995 C CA . HIS A 1 128 ? 9.703 13.344 -2.914 1 84.88 128 HIS A CA 1
ATOM 996 C C . HIS A 1 128 ? 8.445 12.945 -3.674 1 84.88 128 HIS A C 1
ATOM 998 O O . HIS A 1 128 ? 7.84 13.766 -4.355 1 84.88 128 HIS A O 1
ATOM 1004 N N . ASN A 1 129 ? 7.984 11.773 -3.512 1 84.69 129 ASN A N 1
ATOM 1005 C CA . ASN A 1 129 ? 6.82 11.289 -4.25 1 84.69 129 ASN A CA 1
ATOM 1006 C C . ASN A 1 129 ? 5.566 12.094 -3.91 1 84.69 129 ASN A C 1
ATOM 1008 O O . ASN A 1 129 ? 4.684 12.258 -4.75 1 84.69 129 ASN A O 1
ATOM 1012 N N . PHE A 1 130 ? 5.52 12.68 -2.758 1 88.19 130 PHE A N 1
ATOM 1013 C CA . PHE A 1 130 ? 4.34 13.414 -2.312 1 88.19 130 PHE A CA 1
ATOM 1014 C C . PHE A 1 130 ? 4.387 14.859 -2.795 1 88.19 130 PHE A C 1
ATOM 1016 O O . PHE A 1 130 ? 3.428 15.609 -2.611 1 88.19 130 PHE A O 1
ATOM 1023 N N . SER A 1 131 ? 5.43 15.227 -3.426 1 78.12 131 SER A N 1
ATOM 1024 C CA . SER A 1 131 ? 5.582 16.609 -3.883 1 78.12 131 SER A CA 1
ATOM 1025 C C . SER A 1 131 ? 5.094 16.766 -5.316 1 78.12 131 SER A C 1
ATOM 102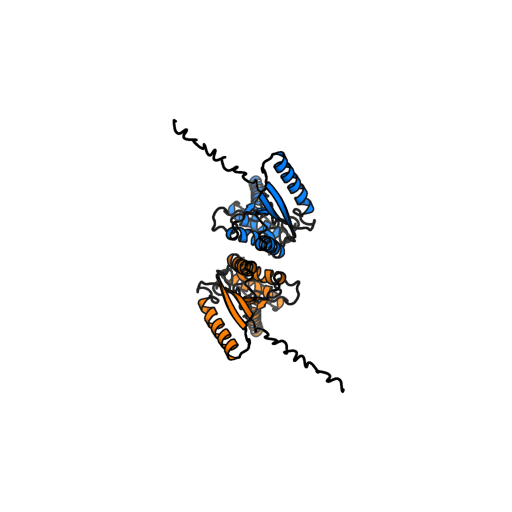7 O O . SER A 1 131 ? 4.965 17.891 -5.812 1 78.12 131 SER A O 1
ATOM 1029 N N . LYS A 1 132 ? 4.836 15.703 -5.957 1 77.69 132 LYS A N 1
ATOM 1030 C CA . LYS A 1 132 ? 4.336 15.781 -7.324 1 77.69 132 LYS A CA 1
ATOM 1031 C C . LYS A 1 132 ? 2.949 16.422 -7.363 1 77.69 132 LYS A C 1
ATOM 1033 O O . LYS A 1 132 ? 2.266 16.5 -6.344 1 77.69 132 LYS A O 1
ATOM 1038 N N . ASN A 1 133 ? 2.664 16.906 -8.516 1 75.62 133 ASN A N 1
ATOM 1039 C CA . ASN A 1 133 ? 1.376 17.578 -8.68 1 75.62 133 ASN A CA 1
ATOM 1040 C C . ASN A 1 133 ? 0.22 16.672 -8.25 1 75.62 133 ASN A C 1
ATOM 1042 O O . ASN A 1 133 ? 0.108 15.539 -8.711 1 75.62 133 ASN A O 1
ATOM 1046 N N . LYS A 1 134 ? -0.643 17.328 -7.367 1 78.88 134 LYS A N 1
ATOM 1047 C CA . LYS A 1 134 ? -1.731 16.547 -6.777 1 78.88 134 LYS A CA 1
ATOM 1048 C C . LYS A 1 134 ? -3.086 17.172 -7.102 1 78.88 134 LYS A C 1
ATOM 1050 O O . LYS A 1 134 ? -4.098 16.812 -6.492 1 78.88 134 LYS A O 1
ATOM 1055 N N . THR A 1 135 ? -3.123 18.047 -8.016 1 76.44 135 THR A N 1
ATOM 1056 C CA . THR A 1 135 ? -4.352 18.797 -8.258 1 76.44 135 THR A CA 1
ATOM 1057 C C . THR A 1 135 ? -5.141 18.188 -9.406 1 76.44 135 THR A C 1
ATOM 1059 O O . THR A 1 135 ? -6.312 18.516 -9.609 1 76.44 135 THR A O 1
ATOM 1062 N N . ASN A 1 136 ? -4.465 17.328 -10.109 1 80.94 136 ASN A N 1
ATOM 1063 C CA . ASN A 1 136 ? -5.141 16.594 -11.18 1 80.94 136 ASN A CA 1
ATOM 1064 C C . ASN A 1 136 ? -5.656 15.242 -10.703 1 80.94 136 ASN A C 1
ATOM 1066 O O . ASN A 1 136 ? -4.973 14.547 -9.953 1 80.94 136 ASN A O 1
ATOM 1070 N N . LEU A 1 137 ? -6.793 14.945 -11.148 1 83.38 137 LEU A N 1
ATOM 1071 C CA . LEU A 1 137 ? -7.465 13.719 -10.734 1 83.38 137 LEU A CA 1
ATOM 1072 C C . LEU A 1 137 ? -6.625 12.492 -11.094 1 83.38 137 LEU A C 1
ATOM 1074 O O . LEU A 1 137 ? -6.727 11.453 -10.438 1 83.38 137 LEU A O 1
ATOM 1078 N N . SER A 1 138 ? -5.781 12.609 -11.984 1 84.38 138 SER A N 1
ATOM 1079 C CA . SER A 1 138 ? -4.969 11.477 -12.422 1 84.38 138 SER A CA 1
ATOM 1080 C C . SER A 1 138 ? -3.762 11.281 -11.516 1 84.38 138 SER A C 1
ATOM 1082 O O . SER A 1 138 ? -3.104 10.234 -11.562 1 84.38 138 SER A O 1
ATOM 1084 N N . ALA A 1 139 ? -3.549 12.227 -10.633 1 88.25 139 ALA A N 1
ATOM 1085 C CA . ALA A 1 139 ? -2.396 12.156 -9.742 1 88.25 139 ALA A CA 1
ATOM 1086 C C . ALA A 1 139 ? -2.564 11.031 -8.719 1 88.25 139 ALA A C 1
ATOM 1088 O O . ALA A 1 139 ? -3.664 10.805 -8.211 1 88.25 139 ALA A O 1
ATOM 1089 N N . GLU A 1 140 ? -1.473 10.383 -8.391 1 90.56 140 GLU A N 1
ATOM 1090 C CA . GLU A 1 140 ? -1.481 9.258 -7.457 1 90.56 140 GLU A CA 1
ATOM 1091 C C . GLU A 1 140 ? -2.01 9.68 -6.09 1 90.56 140 GLU A C 1
ATOM 1093 O O . GLU A 1 140 ? -2.756 8.93 -5.453 1 90.56 140 GLU A O 1
ATOM 1098 N N . PHE A 1 141 ? -1.673 10.898 -5.723 1 93.88 141 PHE A N 1
ATOM 1099 C CA . PHE A 1 141 ? -2.012 11.336 -4.371 1 93.88 141 PHE A CA 1
ATOM 1100 C C . PHE A 1 141 ? -2.938 12.547 -4.41 1 93.88 141 PHE A C 1
ATOM 1102 O O . PHE A 1 141 ? -2.803 13.461 -3.596 1 93.88 141 PHE A O 1
ATOM 1109 N N . TYR A 1 142 ? -3.848 12.492 -5.32 1 91.88 142 TYR A N 1
ATOM 1110 C CA . TYR A 1 142 ? -4.871 13.531 -5.398 1 91.88 142 TYR A CA 1
ATOM 1111 C C . TYR A 1 142 ? -5.625 13.648 -4.082 1 91.88 142 TYR A C 1
ATOM 1113 O O . TYR A 1 142 ? -5.961 12.641 -3.453 1 91.88 142 TYR A O 1
ATOM 1121 N N . GLY A 1 143 ? -5.844 14.93 -3.611 1 90.94 143 GLY A N 1
ATOM 1122 C CA . GLY A 1 143 ? -6.625 15.164 -2.408 1 90.94 143 GLY A CA 1
ATOM 1123 C C . GLY A 1 143 ? -5.781 15.234 -1.15 1 90.94 143 GLY A C 1
ATOM 1124 O O . GLY A 1 143 ? -6.301 15.484 -0.06 1 90.94 143 GLY A O 1
ATOM 1125 N N . THR A 1 144 ? -4.48 15.07 -1.3 1 93.62 144 THR A N 1
ATOM 1126 C CA . THR A 1 144 ? -3.578 15.094 -0.153 1 93.62 144 THR A CA 1
ATOM 1127 C C . THR A 1 144 ? -2.963 16.469 0.024 1 93.62 144 THR A C 1
ATOM 1129 O O . THR A 1 144 ? -2.396 17.031 -0.918 1 93.62 144 THR A O 1
ATOM 1132 N N . ILE A 1 145 ? -3.127 17.031 1.183 1 92.88 145 ILE A N 1
ATOM 1133 C CA . ILE A 1 145 ? -2.551 18.328 1.531 1 92.88 145 ILE A CA 1
ATOM 1134 C C . ILE A 1 145 ? -1.448 18.141 2.57 1 92.88 145 ILE A C 1
ATOM 1136 O O . ILE A 1 145 ? -1.688 17.594 3.646 1 92.88 145 ILE A O 1
ATOM 1140 N N . ARG A 1 146 ? -0.33 18.562 2.23 1 92.12 146 ARG A N 1
ATOM 1141 C CA . ARG A 1 146 ? 0.809 18.453 3.137 1 92.12 146 ARG A CA 1
ATOM 1142 C C . ARG A 1 146 ? 1.121 19.797 3.779 1 92.12 146 ARG A C 1
ATOM 1144 O O . ARG A 1 146 ? 1.146 20.828 3.1 1 92.12 146 ARG A O 1
ATOM 1151 N N . THR A 1 147 ? 1.383 19.797 5.066 1 86.81 147 THR A N 1
ATOM 1152 C CA . THR A 1 147 ? 1.627 21.047 5.777 1 86.81 147 THR A CA 1
ATOM 1153 C C . THR A 1 147 ? 3.006 21.047 6.43 1 86.81 147 THR A C 1
ATOM 1155 O O . THR A 1 147 ? 3.393 22.016 7.09 1 86.81 147 THR A O 1
ATOM 1158 N N . GLY A 1 148 ? 3.797 20.062 6.211 1 81.69 148 GLY A N 1
ATOM 1159 C CA . GLY A 1 148 ? 5.051 19.969 6.941 1 81.69 148 GLY A CA 1
ATOM 1160 C C . GLY A 1 148 ? 6.273 20.094 6.051 1 81.69 148 GLY A C 1
ATOM 1161 O O . GLY A 1 148 ? 6.164 20.516 4.898 1 81.69 148 GLY A O 1
ATOM 1162 N N . LEU A 1 149 ? 7.402 19.812 6.723 1 85.31 149 LEU A N 1
ATOM 1163 C CA . LEU A 1 149 ? 8.688 19.844 6.043 1 85.31 149 LEU A CA 1
ATOM 1164 C C . LEU A 1 149 ? 8.797 18.688 5.051 1 85.31 149 LEU A C 1
ATOM 1166 O O . LEU A 1 149 ? 8.062 17.703 5.152 1 85.31 149 LEU A O 1
ATOM 1170 N N . THR A 1 150 ? 9.719 18.922 4.008 1 91.81 150 THR A N 1
ATOM 1171 C CA . THR A 1 150 ? 9.945 17.859 3.031 1 91.81 150 THR A CA 1
ATOM 1172 C C . THR A 1 150 ? 11.43 17.5 2.943 1 91.81 150 THR A C 1
ATOM 1174 O O . THR A 1 150 ? 12.281 18.359 3.152 1 91.81 150 THR A O 1
ATOM 1177 N N . PHE A 1 151 ? 11.711 16.281 2.611 1 92.94 151 PHE A N 1
ATOM 1178 C CA . PHE A 1 151 ? 13.086 15.867 2.393 1 92.94 151 PHE A CA 1
ATOM 1179 C C . PHE A 1 151 ? 13.703 16.609 1.219 1 92.94 151 PHE A C 1
ATOM 1181 O O . PHE A 1 151 ? 14.898 16.906 1.224 1 92.94 151 PHE A O 1
ATOM 1188 N N . ARG A 1 152 ? 12.898 16.906 0.32 1 89.56 152 ARG A N 1
ATOM 1189 C CA . ARG A 1 152 ? 13.391 17.672 -0.828 1 89.56 152 ARG A CA 1
ATOM 1190 C C . ARG A 1 152 ? 13.859 19.047 -0.408 1 89.56 152 ARG A C 1
ATOM 1192 O O . ARG A 1 152 ? 14.906 19.531 -0.858 1 89.56 152 ARG A O 1
ATOM 1199 N N . GLY A 1 153 ? 13.016 19.688 0.444 1 89.19 153 GLY A N 1
ATOM 1200 C CA . GLY A 1 153 ? 13.406 20.984 0.961 1 89.19 153 GLY A CA 1
ATOM 1201 C C . GLY A 1 153 ? 14.719 20.953 1.727 1 89.19 153 GLY A C 1
ATOM 1202 O O . GLY A 1 153 ? 15.586 21.797 1.517 1 89.19 153 GLY A O 1
ATOM 1203 N N . ILE A 1 154 ? 14.82 19.969 2.508 1 91.38 154 ILE A N 1
ATOM 1204 C CA . ILE A 1 154 ? 16.047 19.797 3.281 1 91.38 154 ILE A CA 1
ATOM 1205 C C . ILE A 1 154 ? 17.219 19.547 2.34 1 91.38 154 ILE A C 1
ATOM 1207 O O . ILE A 1 154 ? 18.312 20.078 2.543 1 91.38 154 ILE A O 1
ATOM 1211 N N . SER A 1 155 ? 17.016 18.75 1.315 1 90.5 155 SER A N 1
ATOM 1212 C CA . SER A 1 155 ? 18.047 18.438 0.341 1 90.5 155 SER A CA 1
ATOM 1213 C C . SER A 1 155 ? 18.516 19.688 -0.394 1 90.5 155 SER A C 1
ATOM 1215 O O . SER A 1 155 ? 19.719 19.906 -0.585 1 90.5 155 SER A O 1
ATOM 1217 N N . LYS A 1 156 ? 17.547 20.516 -0.718 1 89.88 156 LYS A N 1
ATOM 1218 C CA . LYS A 1 156 ? 17.875 21.766 -1.412 1 89.88 156 LYS A CA 1
ATOM 1219 C C . LYS A 1 156 ? 18.719 22.672 -0.534 1 89.88 156 LYS A C 1
ATOM 1221 O O . LYS A 1 156 ? 19.656 23.312 -1.018 1 89.88 156 LYS A O 1
ATOM 1226 N N . ALA A 1 157 ? 18.344 22.703 0.694 1 91.69 157 ALA A N 1
ATOM 1227 C CA . ALA A 1 157 ? 19.141 23.5 1.631 1 91.69 157 ALA A CA 1
ATOM 1228 C C . ALA A 1 157 ? 20.562 22.984 1.734 1 91.69 157 ALA A C 1
ATOM 1230 O O . ALA A 1 157 ? 21.516 23.766 1.718 1 91.69 157 ALA A O 1
ATOM 1231 N N . ALA A 1 158 ? 20.703 21.719 1.8 1 89.81 158 ALA A N 1
ATOM 1232 C CA . ALA A 1 158 ? 22.016 21.094 1.896 1 89.81 158 ALA A CA 1
ATOM 1233 C C . ALA A 1 158 ? 22.844 21.375 0.64 1 89.81 158 ALA A C 1
ATOM 1235 O O . ALA A 1 158 ? 24.031 21.688 0.725 1 89.81 158 ALA A O 1
ATOM 1236 N N . ILE A 1 159 ? 22.234 21.281 -0.472 1 89.38 159 ILE A N 1
ATOM 1237 C CA . ILE A 1 159 ? 22.891 21.5 -1.749 1 89.38 159 ILE A CA 1
ATOM 1238 C C . ILE A 1 159 ? 23.359 22.953 -1.847 1 89.38 159 ILE A C 1
ATOM 1240 O O . ILE A 1 159 ? 24.453 23.234 -2.352 1 89.38 159 ILE A O 1
ATOM 1244 N N . SER A 1 160 ? 22.516 23.828 -1.34 1 90.75 160 SER A N 1
ATOM 1245 C CA . SER A 1 160 ? 22.891 25.234 -1.333 1 90.75 160 SER A CA 1
ATOM 1246 C C . SER A 1 160 ? 24.156 25.469 -0.53 1 90.75 160 SER A C 1
ATOM 1248 O O . SER A 1 160 ? 25 26.297 -0.906 1 90.75 160 SER A O 1
ATOM 1250 N N . VAL A 1 161 ? 24.297 24.766 0.521 1 90.38 161 VAL A N 1
ATOM 1251 C CA . VAL A 1 161 ? 25.484 24.875 1.35 1 90.38 161 VAL A CA 1
ATOM 1252 C C . VAL A 1 161 ? 26.688 24.344 0.588 1 90.38 161 VAL A C 1
ATOM 1254 O O . VAL A 1 161 ? 27.766 24.953 0.594 1 90.38 161 VAL A O 1
ATOM 1257 N N . LEU A 1 162 ? 26.484 23.172 0.014 1 86.62 162 LEU A N 1
ATOM 1258 C CA . LEU A 1 162 ? 27.562 22.578 -0.767 1 86.62 162 LEU A CA 1
ATOM 1259 C C . LEU A 1 162 ? 28.031 23.531 -1.854 1 86.62 162 LEU A C 1
ATOM 1261 O O . LEU A 1 162 ? 29.234 23.688 -2.061 1 86.62 162 LEU A O 1
ATOM 1265 N N . ASN A 1 163 ? 27.094 24.156 -2.469 1 86.25 163 ASN A N 1
ATOM 1266 C CA . ASN A 1 163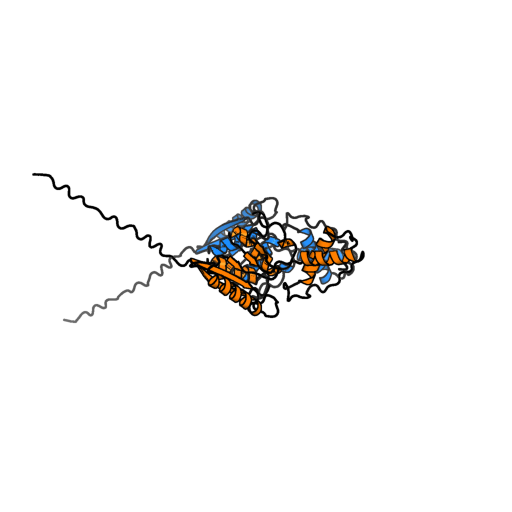 ? 27.406 25.094 -3.537 1 86.25 163 ASN A CA 1
ATOM 1267 C C . ASN A 1 163 ? 28.125 26.328 -2.998 1 86.25 163 ASN A C 1
ATOM 1269 O O . ASN A 1 163 ? 29.094 26.797 -3.605 1 86.25 163 ASN A O 1
ATOM 1273 N N . LYS A 1 164 ? 27.594 26.781 -1.955 1 89.31 164 LYS A N 1
ATOM 1274 C CA . LYS A 1 164 ? 28.172 27.984 -1.362 1 89.31 164 LYS A CA 1
ATOM 1275 C C . LYS A 1 164 ? 29.656 27.797 -1.067 1 89.31 164 LYS A C 1
ATOM 1277 O O . LYS A 1 164 ? 30.453 28.703 -1.276 1 89.31 164 LYS A O 1
ATOM 1282 N N . PHE A 1 165 ? 30.078 26.672 -0.598 1 90.75 165 PHE A N 1
ATOM 1283 C CA . PHE A 1 165 ? 31.453 26.422 -0.187 1 90.75 165 PHE A CA 1
ATOM 1284 C C . PHE A 1 165 ? 32.219 25.688 -1.28 1 90.75 165 PHE A C 1
ATOM 1286 O O . PHE A 1 165 ? 33.375 25.281 -1.081 1 90.75 165 PHE A O 1
ATOM 1293 N N . ASN A 1 166 ? 31.641 25.328 -2.326 1 86.94 166 ASN A N 1
ATOM 1294 C CA . ASN A 1 166 ? 32.219 24.703 -3.504 1 86.94 166 ASN A CA 1
ATOM 1295 C C . ASN A 1 166 ? 32.719 23.297 -3.195 1 86.94 166 ASN A C 1
ATOM 1297 O O . ASN A 1 166 ? 33.875 22.953 -3.553 1 86.94 166 ASN A O 1
ATOM 1301 N N . TRP A 1 167 ? 32 22.672 -2.428 1 84.94 167 TRP A N 1
ATOM 1302 C CA . TRP A 1 167 ? 32.312 21.281 -2.174 1 84.94 167 TRP A CA 1
ATOM 1303 C C . TRP A 1 167 ? 31.859 20.391 -3.334 1 84.94 167 TRP A C 1
ATOM 1305 O O . TRP A 1 167 ? 30.672 20.375 -3.664 1 84.94 167 TRP A O 1
ATOM 1315 N N . LYS A 1 168 ? 32.719 19.562 -3.984 1 78.62 168 LYS A N 1
ATOM 1316 C CA . LYS A 1 168 ? 32.406 18.844 -5.219 1 78.62 168 LYS A CA 1
ATOM 1317 C C . LYS A 1 168 ? 32.312 17.328 -4.965 1 78.62 168 LYS A C 1
ATOM 1319 O O . LYS A 1 168 ? 31.812 16.594 -5.812 1 78.62 168 LYS A O 1
ATOM 1324 N N . LYS A 1 169 ? 32.75 16.906 -3.873 1 78.31 169 LYS A N 1
ATOM 1325 C CA . LYS A 1 169 ? 32.688 15.492 -3.527 1 78.31 169 LYS A CA 1
ATOM 1326 C C . LYS A 1 169 ? 31.828 15.266 -2.295 1 78.31 169 LYS A C 1
ATOM 1328 O O . LYS A 1 169 ? 31.969 15.969 -1.293 1 78.31 169 LYS A O 1
ATOM 1333 N N . LEU A 1 170 ? 30.859 14.312 -2.492 1 78.62 170 LEU A N 1
ATOM 1334 C CA . LEU A 1 170 ? 29.953 14.023 -1.383 1 78.62 170 LEU A CA 1
ATOM 1335 C C . LEU A 1 170 ? 29.891 12.531 -1.107 1 78.62 170 LEU A C 1
ATOM 1337 O O . LEU A 1 170 ? 29.828 11.727 -2.039 1 78.62 170 LEU A O 1
ATOM 1341 N N . LEU A 1 171 ? 30.141 12.164 0.11 1 80.94 171 LEU A N 1
ATOM 1342 C CA . LEU A 1 171 ? 29.906 10.812 0.591 1 80.94 171 LEU A CA 1
ATOM 1343 C C . LEU A 1 171 ? 28.719 10.766 1.547 1 80.94 171 LEU A C 1
ATOM 1345 O O . LEU A 1 171 ? 28.703 11.477 2.553 1 80.94 171 LEU A O 1
ATOM 1349 N N . PHE A 1 172 ? 27.781 9.953 1.176 1 80.62 172 PHE A N 1
ATOM 1350 C CA . PHE A 1 172 ? 26.594 9.797 1.999 1 80.62 172 PHE A CA 1
ATOM 1351 C C . PHE A 1 172 ? 26.594 8.445 2.709 1 80.62 172 PHE A C 1
ATOM 1353 O O . PHE A 1 172 ? 26.5 7.398 2.064 1 80.62 172 PHE A O 1
ATOM 1360 N N . LEU A 1 173 ? 26.828 8.516 4.051 1 83.38 173 LEU A N 1
ATOM 1361 C CA . LEU A 1 173 ? 26.781 7.336 4.906 1 83.38 173 LEU A CA 1
ATOM 1362 C C . LEU A 1 173 ? 25.594 7.414 5.871 1 83.38 173 LEU A C 1
ATOM 1364 O O . LEU A 1 173 ? 25.391 8.445 6.516 1 83.38 173 LEU A O 1
ATOM 1368 N N . TYR A 1 174 ? 24.875 6.379 5.746 1 84.12 174 TYR A N 1
ATOM 1369 C CA . TYR A 1 174 ? 23.734 6.426 6.66 1 84.12 174 TYR A CA 1
ATOM 1370 C C . TYR A 1 174 ? 23.328 5.023 7.102 1 84.12 174 TYR A C 1
ATOM 1372 O O . TYR A 1 174 ? 23.688 4.035 6.457 1 84.12 174 TYR A O 1
ATOM 1380 N N . GLU A 1 175 ? 22.672 5.023 8.25 1 87.31 175 GLU A N 1
ATOM 1381 C CA . GLU A 1 175 ? 21.969 3.832 8.719 1 87.31 175 GLU A CA 1
ATOM 1382 C C . GLU A 1 175 ? 20.531 3.793 8.203 1 87.31 175 GLU A C 1
ATOM 1384 O O . GLU A 1 175 ? 19.719 4.656 8.539 1 87.31 175 GLU A O 1
ATOM 1389 N N . PRO A 1 176 ? 20.172 2.736 7.391 1 83.44 176 PRO A N 1
ATOM 1390 C CA . PRO A 1 176 ? 18.875 2.717 6.711 1 83.44 176 PRO A CA 1
ATOM 1391 C C . PRO A 1 176 ? 17.703 2.936 7.668 1 83.44 176 PRO A C 1
ATOM 1393 O O . PRO A 1 176 ? 16.75 3.623 7.32 1 83.44 176 PRO A O 1
ATOM 1396 N N . ASP A 1 177 ? 17.797 2.441 8.859 1 86.81 177 ASP A N 1
ATOM 1397 C CA . ASP A 1 177 ? 16.672 2.561 9.789 1 86.81 177 ASP A CA 1
ATOM 1398 C C . ASP A 1 177 ? 16.969 3.594 10.867 1 86.81 177 ASP A C 1
ATOM 1400 O O . ASP A 1 177 ? 16.375 3.547 11.953 1 86.81 177 ASP A O 1
ATOM 1404 N N . GLY A 1 178 ? 17.875 4.477 10.539 1 88.75 178 GLY A N 1
ATOM 1405 C CA . GLY A 1 178 ? 18.125 5.566 11.469 1 88.75 178 GLY A CA 1
ATOM 1406 C C . GLY A 1 178 ? 17.016 6.59 11.516 1 88.75 178 GLY A C 1
ATOM 1407 O O . GLY A 1 178 ? 16.297 6.773 10.539 1 88.75 178 GLY A O 1
ATOM 1408 N N . HIS A 1 179 ? 16.812 7.211 12.742 1 92.5 179 HIS A N 1
ATOM 1409 C CA . HIS A 1 179 ? 15.867 8.305 12.953 1 92.5 179 HIS A CA 1
ATOM 1410 C C . HIS A 1 179 ? 14.438 7.883 12.617 1 92.5 179 HIS A C 1
ATOM 1412 O O . HIS A 1 179 ? 13.68 8.656 12.031 1 92.5 179 HIS A O 1
ATOM 1418 N N . SER A 1 180 ? 14.094 6.652 12.906 1 93.81 180 SER A N 1
ATOM 1419 C CA . SER A 1 180 ? 12.781 6.09 12.609 1 93.81 180 SER A CA 1
ATOM 1420 C C . SER A 1 180 ? 11.68 6.84 13.352 1 93.81 180 SER A C 1
ATOM 1422 O O . SER A 1 180 ? 10.5 6.703 13.023 1 93.81 180 SER A O 1
ATOM 1424 N N . GLN A 1 181 ? 12.039 7.652 14.336 1 94.75 181 GLN A N 1
ATOM 1425 C CA . GLN A 1 181 ? 11.047 8.414 15.078 1 94.75 181 GLN A CA 1
ATOM 1426 C C . GLN A 1 181 ? 10.43 9.516 14.219 1 94.75 181 GLN A C 1
ATOM 1428 O O . GLN A 1 181 ? 9.375 10.055 14.547 1 94.75 181 GLN A O 1
ATOM 1433 N N . VAL A 1 182 ? 11.086 9.836 13.172 1 93.44 182 VAL A N 1
ATOM 1434 C CA . VAL A 1 182 ? 10.664 10.977 12.367 1 93.44 182 VAL A CA 1
ATOM 1435 C C . VAL A 1 182 ? 9.547 10.547 11.414 1 93.44 182 VAL A C 1
ATOM 1437 O O . VAL A 1 182 ? 8.422 11.031 11.508 1 93.44 182 VAL A O 1
ATOM 1440 N N . THR A 1 183 ? 9.805 9.547 10.516 1 93.38 183 THR A N 1
ATOM 1441 C CA . THR A 1 183 ? 8.797 9.148 9.539 1 93.38 183 THR A CA 1
ATOM 1442 C C . THR A 1 183 ? 8.57 7.641 9.586 1 93.38 183 THR A C 1
ATOM 1444 O O . THR A 1 183 ? 7.977 7.066 8.664 1 93.38 183 THR A O 1
ATOM 1447 N N . GLY A 1 184 ? 9.07 7.023 10.586 1 93.69 184 GLY A N 1
ATOM 1448 C CA . GLY A 1 184 ? 8.883 5.586 10.703 1 93.69 184 GLY A CA 1
ATOM 1449 C C . GLY A 1 184 ? 10.016 4.781 10.094 1 93.69 184 GLY A C 1
ATOM 1450 O O . GLY A 1 184 ? 11.141 5.273 9.992 1 93.69 184 GLY A O 1
ATOM 1451 N N . PRO A 1 185 ? 9.703 3.559 9.672 1 90.69 185 PRO A N 1
ATOM 1452 C CA . PRO A 1 185 ? 10.75 2.67 9.148 1 90.69 185 PRO A CA 1
ATOM 1453 C C . PRO A 1 185 ? 11.445 3.242 7.914 1 90.69 185 PRO A C 1
ATOM 1455 O O . PRO A 1 185 ? 10.797 3.865 7.066 1 90.69 185 PRO A O 1
ATOM 1458 N N . SER A 1 186 ? 12.812 3.064 7.84 1 91.69 186 SER A N 1
ATOM 1459 C CA . SER A 1 186 ? 13.641 3.365 6.68 1 91.69 186 SER A CA 1
ATOM 1460 C C . SER A 1 186 ? 13.703 4.867 6.422 1 91.69 186 SER A C 1
ATOM 1462 O O . SER A 1 186 ? 13.789 5.305 5.27 1 91.69 186 SER A O 1
ATOM 1464 N N . THR A 1 187 ? 13.578 5.594 7.484 1 92.5 187 THR A N 1
ATOM 1465 C CA . THR A 1 187 ? 13.586 7.047 7.359 1 92.5 187 THR A CA 1
ATOM 1466 C C . THR A 1 187 ? 14.844 7.52 6.637 1 92.5 187 THR A C 1
ATOM 1468 O O . THR A 1 187 ? 14.766 8.281 5.672 1 92.5 187 THR A O 1
ATOM 1471 N N . CYS A 1 188 ? 15.93 6.984 7.039 1 91.69 188 CYS A N 1
ATOM 1472 C CA . CYS A 1 188 ? 17.188 7.461 6.469 1 91.69 188 CYS A CA 1
ATOM 1473 C C . CYS A 1 188 ? 17.344 6.996 5.027 1 91.69 188 CYS A C 1
ATOM 1475 O O . CYS A 1 188 ? 17.891 7.715 4.195 1 91.69 188 CYS A O 1
ATOM 1477 N N . ARG A 1 189 ? 16.891 5.832 4.781 1 89.19 189 ARG A N 1
ATOM 1478 C CA . ARG A 1 189 ? 16.906 5.359 3.4 1 89.19 189 ARG A CA 1
ATOM 1479 C C . ARG A 1 189 ? 16.016 6.23 2.514 1 89.19 189 ARG A C 1
ATOM 1481 O O . ARG A 1 189 ? 16.406 6.578 1.396 1 89.19 189 ARG A O 1
ATOM 1488 N N . LEU A 1 190 ? 14.906 6.57 3.062 1 91.44 190 LEU A N 1
ATOM 1489 C CA . LEU A 1 190 ? 13.984 7.418 2.32 1 91.44 190 LEU A CA 1
ATOM 1490 C C . LEU A 1 190 ? 14.586 8.797 2.074 1 91.44 190 LEU A C 1
ATOM 1492 O O . LEU A 1 190 ? 14.477 9.336 0.972 1 91.44 190 LEU A O 1
ATOM 1496 N N . PHE A 1 191 ? 15.172 9.336 3.043 1 91.56 191 PHE A N 1
ATOM 1497 C CA . PHE A 1 191 ? 15.852 10.617 2.887 1 91.56 191 PHE A CA 1
ATOM 1498 C C . PHE A 1 191 ? 16.969 10.516 1.861 1 91.56 191 PHE A C 1
ATOM 1500 O O . PHE A 1 191 ? 17.094 11.367 0.978 1 91.56 191 PHE A O 1
ATOM 1507 N N . GLY A 1 192 ? 17.797 9.461 2.053 1 88.44 192 GLY A N 1
ATOM 1508 C CA . GLY A 1 192 ? 18.906 9.258 1.128 1 88.44 192 GLY A CA 1
ATOM 1509 C C . GLY A 1 192 ? 18.453 9.195 -0.323 1 88.44 192 GLY A C 1
ATOM 1510 O O . GLY A 1 192 ? 19.062 9.836 -1.187 1 88.44 192 GLY A O 1
ATOM 1511 N N . ASN A 1 193 ? 17.406 8.461 -0.593 1 86.81 193 ASN A N 1
ATOM 1512 C CA . ASN A 1 193 ? 16.875 8.367 -1.952 1 86.81 193 ASN A CA 1
ATOM 1513 C C . ASN A 1 193 ? 16.438 9.734 -2.473 1 86.81 193 ASN A C 1
ATOM 1515 O O . ASN A 1 193 ? 16.719 10.086 -3.619 1 86.81 193 ASN A O 1
ATOM 1519 N N . THR A 1 194 ? 15.742 10.43 -1.603 1 89 194 THR A N 1
ATOM 1520 C CA . THR A 1 194 ? 15.273 11.75 -1.989 1 89 194 THR A CA 1
ATOM 1521 C C . THR A 1 194 ? 16.453 12.695 -2.23 1 89 194 THR A C 1
ATOM 1523 O O . THR A 1 194 ? 16.422 13.492 -3.168 1 89 194 THR A O 1
ATOM 1526 N N . PHE A 1 195 ? 17.422 12.562 -1.408 1 88.62 195 PHE A N 1
ATOM 1527 C CA . PHE A 1 195 ? 18.594 13.414 -1.491 1 88.62 195 PHE A CA 1
ATOM 1528 C C . PHE A 1 195 ? 19.344 13.172 -2.791 1 88.62 195 PHE A C 1
ATOM 1530 O O . PHE A 1 195 ? 19.75 14.117 -3.475 1 88.62 195 PHE A O 1
ATOM 1537 N N . ILE A 1 196 ? 19.516 11.93 -3.107 1 84.38 196 ILE A N 1
ATOM 1538 C CA . ILE A 1 196 ? 20.219 11.578 -4.336 1 84.38 196 ILE A CA 1
ATOM 1539 C C . ILE A 1 196 ? 19.453 12.109 -5.543 1 84.38 196 ILE A C 1
ATOM 1541 O O . ILE A 1 196 ? 20.047 12.633 -6.484 1 84.38 196 ILE A O 1
ATOM 1545 N N . ASP A 1 197 ? 18.234 11.945 -5.469 1 84.44 197 ASP A N 1
ATOM 1546 C CA . ASP A 1 197 ? 17.391 12.492 -6.535 1 84.44 197 ASP A CA 1
ATOM 1547 C C . ASP A 1 197 ? 17.562 14.008 -6.641 1 84.44 197 ASP A C 1
ATOM 1549 O O . ASP A 1 197 ? 17.641 14.555 -7.746 1 84.44 197 ASP A O 1
ATOM 1553 N N . ALA A 1 198 ? 17.594 14.664 -5.559 1 85.75 198 ALA A N 1
ATOM 1554 C CA . ALA A 1 198 ? 17.766 16.109 -5.523 1 85.75 198 ALA A CA 1
ATOM 1555 C C . ALA A 1 198 ? 19.141 16.516 -6.062 1 85.75 198 ALA A C 1
ATOM 1557 O O . ALA A 1 198 ? 19.25 17.516 -6.781 1 85.75 198 ALA A O 1
ATOM 1558 N N . ILE A 1 199 ? 20.109 15.727 -5.715 1 84.12 199 ILE A N 1
ATOM 1559 C CA . ILE A 1 199 ? 21.453 16.016 -6.176 1 84.12 199 ILE A CA 1
ATOM 1560 C C . ILE A 1 199 ? 21.531 15.891 -7.695 1 84.12 199 ILE A C 1
ATOM 1562 O O . ILE A 1 199 ? 22.109 16.734 -8.367 1 84.12 199 ILE A O 1
ATOM 1566 N N . ARG A 1 200 ? 20.891 14.875 -8.156 1 81.81 200 ARG A N 1
ATOM 1567 C CA . ARG A 1 200 ? 20.875 14.648 -9.602 1 81.81 200 ARG A CA 1
ATOM 1568 C C . ARG A 1 200 ? 20.156 15.781 -10.32 1 81.81 200 ARG A C 1
ATOM 1570 O O . ARG A 1 200 ? 20.516 16.141 -11.445 1 81.81 200 ARG A O 1
ATOM 1577 N N . THR A 1 201 ? 19.266 16.344 -9.641 1 79.44 201 THR A N 1
ATOM 1578 C CA . THR A 1 201 ? 18.422 17.344 -10.273 1 79.44 201 THR A CA 1
ATOM 1579 C C . THR A 1 201 ? 19 18.75 -10.109 1 79.44 201 THR A C 1
ATOM 1581 O O . THR A 1 201 ? 18.938 19.562 -11.031 1 79.44 201 THR A O 1
ATOM 1584 N N . PHE A 1 202 ? 19.578 18.938 -8.992 1 76.94 202 PHE A N 1
ATOM 1585 C CA . PHE A 1 202 ? 19.891 20.328 -8.672 1 76.94 202 PHE A CA 1
ATOM 1586 C C . PHE A 1 202 ? 21.391 20.562 -8.625 1 76.94 202 PHE A C 1
ATOM 1588 O O . PHE A 1 202 ? 21.844 21.703 -8.641 1 76.94 202 PHE A O 1
ATOM 1595 N N . ALA A 1 203 ? 22.062 19.469 -8.406 1 72.12 203 ALA A N 1
ATOM 1596 C CA . ALA A 1 203 ? 23.484 19.672 -8.156 1 72.12 203 ALA A CA 1
ATOM 1597 C C . ALA A 1 203 ? 24.312 19.359 -9.398 1 72.12 203 ALA A C 1
ATOM 1599 O O . ALA A 1 203 ? 23.938 18.5 -10.203 1 72.12 203 ALA A O 1
ATOM 1600 N N . LYS A 1 204 ? 25.266 20.203 -9.711 1 61.69 204 LYS A N 1
ATOM 1601 C CA . LYS A 1 204 ? 26.312 19.969 -10.695 1 61.69 204 LYS A CA 1
ATOM 1602 C C . LYS A 1 204 ? 27.266 18.875 -10.242 1 61.69 204 LYS A C 1
ATOM 1604 O O . LYS A 1 204 ? 28.281 18.625 -10.898 1 61.69 204 LYS A O 1
ATOM 1609 N N . LEU A 1 205 ? 26.938 18.312 -9.156 1 58.38 205 LEU A N 1
ATOM 1610 C CA . LEU A 1 205 ? 27.844 17.453 -8.43 1 58.38 205 LEU A CA 1
ATOM 1611 C C . LEU A 1 205 ? 27.75 16.016 -8.922 1 58.38 205 LEU A C 1
ATOM 1613 O O . LEU A 1 205 ? 26.656 15.438 -8.938 1 58.38 205 LEU A O 1
ATOM 1617 N N . VAL A 1 206 ? 28.344 15.695 -9.984 1 54.25 206 VAL A N 1
ATOM 1618 C CA . VAL A 1 206 ? 28.141 14.469 -10.758 1 54.25 206 VAL A CA 1
ATOM 1619 C C . VAL A 1 206 ? 28.547 13.258 -9.922 1 54.25 206 VAL A C 1
ATOM 1621 O O . VAL A 1 206 ? 27.891 12.227 -9.953 1 54.25 206 VAL A O 1
ATOM 1624 N N . ASP A 1 207 ? 29.75 13.211 -9.078 1 56.06 207 ASP A N 1
ATOM 1625 C CA . ASP A 1 207 ? 30.281 11.867 -8.875 1 56.06 207 ASP A CA 1
ATOM 1626 C C . ASP A 1 207 ? 29.781 11.273 -7.559 1 56.06 207 ASP A C 1
ATOM 1628 O O . ASP A 1 207 ? 30.047 11.812 -6.484 1 56.06 207 ASP A O 1
ATOM 1632 N N . TRP A 1 208 ? 28.656 10.789 -7.512 1 55.69 208 TRP A N 1
ATOM 1633 C CA . TRP A 1 208 ? 28.234 10.07 -6.309 1 55.69 208 TRP A CA 1
ATOM 1634 C C . TRP A 1 208 ? 28.406 8.57 -6.484 1 55.69 208 TRP A C 1
ATOM 1636 O O . TRP A 1 208 ? 28.328 8.055 -7.605 1 55.69 208 TRP A O 1
ATOM 1646 N N . ARG A 1 209 ? 29.172 7.809 -5.457 1 53.91 209 ARG A N 1
ATOM 1647 C CA . ARG A 1 209 ? 29.297 6.355 -5.48 1 53.91 209 ARG A CA 1
ATOM 1648 C C . ARG A 1 209 ? 28.438 5.711 -4.406 1 53.91 209 ARG A C 1
ATOM 1650 O O . ARG A 1 209 ? 28.219 6.293 -3.34 1 53.91 209 ARG A O 1
ATOM 1657 N N . ALA A 1 210 ? 27.469 4.863 -4.727 1 50.53 210 ALA A N 1
ATOM 1658 C CA . ALA A 1 210 ? 26.672 4.062 -3.793 1 50.53 210 ALA A CA 1
ATOM 1659 C C . ALA A 1 210 ? 27.453 2.83 -3.338 1 50.53 210 ALA A C 1
ATOM 1661 O O . ALA A 1 210 ? 28.078 2.15 -4.152 1 50.53 210 ALA A O 1
ATOM 1662 N N . PHE A 1 211 ? 27.922 2.754 -1.979 1 45.25 211 PHE A N 1
ATOM 1663 C CA . PHE A 1 211 ? 28.5 1.527 -1.455 1 45.25 211 PHE A CA 1
ATOM 1664 C C . PHE A 1 211 ? 27.438 0.624 -0.863 1 45.25 211 PHE A C 1
ATOM 1666 O O . PHE A 1 2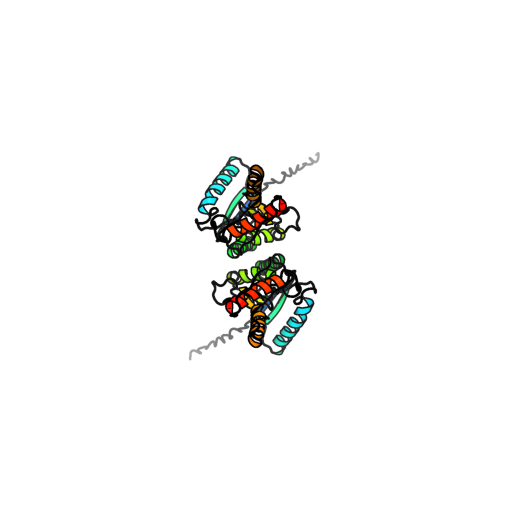11 ? 26.594 1.077 -0.081 1 45.25 211 PHE A O 1
ATOM 1673 N N . ASP A 1 212 ? 26.734 -0.148 -1.653 1 39.31 212 ASP A N 1
ATOM 1674 C CA . ASP A 1 212 ? 25.781 -1.097 -1.081 1 39.31 212 ASP A CA 1
ATOM 1675 C C . ASP A 1 212 ? 26.484 -2.041 -0.098 1 39.31 212 ASP A C 1
ATOM 1677 O O . ASP A 1 212 ? 27.656 -2.361 -0.261 1 39.31 212 ASP A O 1
ATOM 1681 N N . MET B 1 1 ? -70.812 -45.281 36.094 1 34 1 MET B N 1
ATOM 1682 C CA . MET B 1 1 ? -70.625 -44.219 35.094 1 34 1 MET B CA 1
ATOM 1683 C C . MET B 1 1 ? -69.125 -43.875 34.938 1 34 1 MET B C 1
ATOM 1685 O O . MET B 1 1 ? -68.562 -43.312 35.844 1 34 1 MET B O 1
ATOM 1689 N N . ALA B 1 2 ? -68.438 -44.75 34.188 1 42.75 2 ALA B N 1
ATOM 1690 C CA . ALA B 1 2 ? -67 -44.812 33.938 1 42.75 2 ALA B CA 1
ATOM 1691 C C . ALA B 1 2 ? -66.5 -43.562 33.219 1 42.75 2 ALA B C 1
ATOM 1693 O O . ALA B 1 2 ? -67.062 -43.125 32.25 1 42.75 2 ALA B O 1
ATOM 1694 N N . PRO B 1 3 ? -65.75 -42.656 33.938 1 45.28 3 PRO B N 1
ATOM 1695 C CA . PRO B 1 3 ? -65.25 -41.438 33.344 1 45.28 3 PRO B CA 1
ATOM 1696 C C . PRO B 1 3 ? -64.438 -41.688 32.062 1 45.28 3 PRO B C 1
ATOM 1698 O O . PRO B 1 3 ? -63.625 -42.562 32.031 1 45.28 3 PRO B O 1
ATOM 1701 N N . THR B 1 4 ? -65 -41.562 30.844 1 44.12 4 THR B N 1
ATOM 1702 C CA . THR B 1 4 ? -64.375 -41.594 29.516 1 44.12 4 THR B CA 1
ATOM 1703 C C . THR B 1 4 ? -63.219 -40.625 29.438 1 44.12 4 THR B C 1
ATOM 1705 O O . THR B 1 4 ? -63.406 -39.406 29.531 1 44.12 4 THR B O 1
ATOM 1708 N N . LEU B 1 5 ? -62.031 -40.906 29.953 1 41.94 5 LEU B N 1
ATOM 1709 C CA . LEU B 1 5 ? -60.781 -40.156 29.797 1 41.94 5 LEU B CA 1
ATOM 1710 C C . LEU B 1 5 ? -60.5 -39.875 28.328 1 41.94 5 LEU B C 1
ATOM 1712 O O . LEU B 1 5 ? -60.281 -40.781 27.547 1 41.94 5 LEU B O 1
ATOM 1716 N N . LEU B 1 6 ? -61.156 -38.844 27.734 1 38.59 6 LEU B N 1
ATOM 1717 C CA . LEU B 1 6 ? -60.844 -38.312 26.406 1 38.59 6 LEU B CA 1
ATOM 1718 C C . LEU B 1 6 ? -59.344 -38 26.297 1 38.59 6 LEU B C 1
ATOM 1720 O O . LEU B 1 6 ? -58.844 -37.156 27.016 1 38.59 6 LEU B O 1
ATOM 1724 N N . PHE B 1 7 ? -58.5 -39.031 26.016 1 41.12 7 PHE B N 1
ATOM 1725 C CA . PHE B 1 7 ? -57.094 -38.844 25.641 1 41.12 7 PHE B CA 1
ATOM 1726 C C . PHE B 1 7 ? -56.969 -37.938 24.438 1 41.12 7 PHE B C 1
ATOM 1728 O O . PHE B 1 7 ? -57.406 -38.281 23.328 1 41.12 7 PHE B O 1
ATOM 1735 N N . LEU B 1 8 ? -57.156 -36.594 24.641 1 37.31 8 LEU B N 1
ATOM 1736 C CA . LEU B 1 8 ? -56.781 -35.656 23.594 1 37.31 8 LEU B CA 1
ATOM 1737 C C . LEU B 1 8 ? -55.344 -35.906 23.094 1 37.31 8 LEU B C 1
ATOM 1739 O O . LEU B 1 8 ? -54.375 -35.719 23.844 1 37.31 8 LEU B O 1
ATOM 1743 N N . LEU B 1 9 ? -55.156 -36.906 22.25 1 38.5 9 LEU B N 1
ATOM 1744 C CA . LEU B 1 9 ? -53.938 -37.062 21.484 1 38.5 9 LEU B CA 1
ATOM 1745 C C . LEU B 1 9 ? -53.594 -35.781 20.734 1 38.5 9 LEU B C 1
ATOM 1747 O O . LEU B 1 9 ? -54.281 -35.438 19.766 1 38.5 9 LEU B O 1
ATOM 1751 N N . LEU B 1 10 ? -53.219 -34.719 21.469 1 38.03 10 LEU B N 1
ATOM 1752 C CA . LEU B 1 10 ? -52.594 -33.625 20.75 1 38.03 10 LEU B CA 1
ATOM 1753 C C . LEU B 1 10 ? -51.531 -34.156 19.812 1 38.03 10 LEU B C 1
ATOM 1755 O O . LEU B 1 10 ? -50.5 -34.688 20.266 1 38.03 10 LEU B O 1
ATOM 1759 N N . LEU B 1 11 ? -51.906 -34.625 18.609 1 38.84 11 LEU B N 1
ATOM 1760 C CA . LEU B 1 11 ? -50.938 -34.781 17.531 1 38.84 11 LEU B CA 1
ATOM 1761 C C . LEU B 1 11 ? -50.031 -33.562 17.422 1 38.84 11 LEU B C 1
ATOM 1763 O O . LEU B 1 11 ? -50.5 -32.469 17.031 1 38.84 11 LEU B O 1
ATOM 1767 N N . LEU B 1 12 ? -49.125 -33.312 18.344 1 39.75 12 LEU B N 1
ATOM 1768 C CA . LEU B 1 12 ? -48.031 -32.375 18.062 1 39.75 12 LEU B CA 1
ATOM 1769 C C . LEU B 1 12 ? -47.5 -32.562 16.641 1 39.75 12 LEU B C 1
ATOM 1771 O O . LEU B 1 12 ? -47.031 -33.656 16.281 1 39.75 12 LEU B O 1
ATOM 1775 N N . ALA B 1 13 ? -48.125 -31.859 15.656 1 41.81 13 ALA B N 1
ATOM 1776 C CA . ALA B 1 13 ? -47.5 -31.781 14.344 1 41.81 13 ALA B CA 1
ATOM 1777 C C . ALA B 1 13 ? -46 -31.578 14.484 1 41.81 13 ALA B C 1
ATOM 1779 O O . ALA B 1 13 ? -45.531 -30.828 15.344 1 41.81 13 ALA B O 1
ATOM 1780 N N . PRO B 1 14 ? -45.25 -32.625 14.102 1 45.19 14 PRO B N 1
ATOM 1781 C CA . PRO B 1 14 ? -43.812 -32.344 14.102 1 45.19 14 PRO B CA 1
ATOM 1782 C C . PRO B 1 14 ? -43.5 -30.969 13.516 1 45.19 14 PRO B C 1
ATOM 1784 O O . PRO B 1 14 ? -44.25 -30.469 12.672 1 45.19 14 PRO B O 1
ATOM 1787 N N . PRO B 1 15 ? -43 -30.016 14.258 1 45.19 15 PRO B N 1
ATOM 1788 C CA . PRO B 1 15 ? -42.531 -28.844 13.531 1 45.19 15 PRO B CA 1
ATOM 1789 C C . PRO B 1 15 ? -41.906 -29.188 12.18 1 45.19 15 PRO B C 1
ATOM 1791 O O . PRO B 1 15 ? -41.219 -30.219 12.055 1 45.19 15 PRO B O 1
ATOM 1794 N N . ASN B 1 16 ? -42.625 -29.125 11.07 1 40.56 16 ASN B N 1
ATOM 1795 C CA . ASN B 1 16 ? -41.938 -29.016 9.789 1 40.56 16 ASN B CA 1
ATOM 1796 C C . ASN B 1 16 ? -40.656 -28.219 9.906 1 40.56 16 ASN B C 1
ATOM 1798 O O . ASN B 1 16 ? -40.656 -27.031 10.195 1 40.56 16 ASN B O 1
ATOM 1802 N N . PHE B 1 17 ? -39.625 -28.828 10.453 1 39.5 17 PHE B N 1
ATOM 1803 C CA . PHE B 1 17 ? -38.344 -28.266 10.102 1 39.5 17 PHE B CA 1
ATOM 1804 C C . PHE B 1 17 ? -38.281 -27.922 8.617 1 39.5 17 PHE B C 1
ATOM 1806 O O . PHE B 1 17 ? -37.938 -28.781 7.793 1 39.5 17 PHE B O 1
ATOM 1813 N N . CYS B 1 18 ? -39.344 -27.422 8.055 1 39.06 18 CYS B N 1
ATOM 1814 C CA . CYS B 1 18 ? -38.969 -26.781 6.793 1 39.06 18 CYS B CA 1
ATOM 1815 C C . CYS B 1 18 ? -37.656 -26.031 6.926 1 39.06 18 CYS B C 1
ATOM 1817 O O . CYS B 1 18 ? -37.594 -24.953 7.527 1 39.06 18 CYS B O 1
ATOM 1819 N N . GLY B 1 19 ? -36.688 -26.656 7.41 1 40.88 19 GLY B N 1
ATOM 1820 C CA . GLY B 1 19 ? -35.406 -26.047 7.082 1 40.88 19 GLY B CA 1
ATOM 1821 C C . GLY B 1 19 ? -35.438 -25.297 5.758 1 40.88 19 GLY B C 1
ATOM 1822 O O . GLY B 1 19 ? -35.562 -25.922 4.695 1 40.88 19 GLY B O 1
ATOM 1823 N N . GLN B 1 20 ? -36.281 -24.359 5.555 1 40.81 20 GLN B N 1
ATOM 1824 C CA . GLN B 1 20 ? -36.094 -23.484 4.41 1 40.81 20 GLN B CA 1
ATOM 1825 C C . GLN B 1 20 ? -34.625 -23.484 3.936 1 40.81 20 GLN B C 1
ATOM 1827 O O . GLN B 1 20 ? -33.719 -23.109 4.684 1 40.81 20 GLN B O 1
ATOM 1832 N N . PHE B 1 21 ? -34.188 -24.469 3.229 1 44.62 21 PHE B N 1
ATOM 1833 C CA . PHE B 1 21 ? -32.938 -24.578 2.48 1 44.62 21 PHE B CA 1
ATOM 1834 C C . PHE B 1 21 ? -32.531 -23.234 1.916 1 44.62 21 PHE B C 1
ATOM 1836 O O . PHE B 1 21 ? -33.062 -22.781 0.906 1 44.62 21 PHE B O 1
ATOM 1843 N N . LEU B 1 22 ? -32.625 -22.172 2.582 1 46.5 22 LEU B N 1
ATOM 1844 C CA . LEU B 1 22 ? -32.094 -20.906 2.07 1 46.5 22 LEU B CA 1
ATOM 1845 C C . LEU B 1 22 ? -30.828 -21.125 1.275 1 46.5 22 LEU B C 1
ATOM 1847 O O . LEU B 1 22 ? -29.875 -21.734 1.768 1 46.5 22 LEU B O 1
ATOM 1851 N N . SER B 1 23 ? -30.984 -21.422 -0.014 1 55.06 23 SER B N 1
ATOM 1852 C CA . SER B 1 23 ? -29.828 -21.375 -0.901 1 55.06 23 SER B CA 1
ATOM 1853 C C . SER B 1 23 ? -28.812 -20.344 -0.438 1 55.06 23 SER B C 1
ATOM 1855 O O . SER B 1 23 ? -29.188 -19.203 -0.12 1 55.06 23 SER B O 1
ATOM 1857 N N . ARG B 1 24 ? -27.75 -20.75 0.103 1 78.81 24 ARG B N 1
ATOM 1858 C CA . ARG B 1 24 ? -26.688 -19.875 0.58 1 78.81 24 ARG B CA 1
ATOM 1859 C C . ARG B 1 24 ? -25.734 -19.5 -0.552 1 78.81 24 ARG B C 1
ATOM 1861 O O . ARG B 1 24 ? -25.531 -20.281 -1.485 1 78.81 24 ARG B O 1
ATOM 1868 N N . PHE B 1 25 ? -25.578 -18.25 -0.924 1 86.81 25 PHE B N 1
ATOM 1869 C CA . PHE B 1 25 ? -24.688 -17.688 -1.931 1 86.81 25 PHE B CA 1
ATOM 1870 C C . PHE B 1 25 ? -23.297 -17.469 -1.358 1 86.81 25 PHE B C 1
ATOM 1872 O O . PHE B 1 25 ? -23.141 -17.094 -0.193 1 86.81 25 PHE B O 1
ATOM 1879 N N . ILE B 1 26 ? -22.359 -17.984 -2.182 1 90.94 26 ILE B N 1
ATOM 1880 C CA . ILE B 1 26 ? -21 -17.578 -1.918 1 90.94 26 ILE B CA 1
ATOM 1881 C C . ILE B 1 26 ? -20.594 -16.438 -2.869 1 90.94 26 ILE B C 1
ATOM 1883 O O . ILE B 1 26 ? -20.594 -16.625 -4.09 1 90.94 26 ILE B O 1
ATOM 1887 N N . ASN B 1 27 ? -20.328 -15.305 -2.311 1 95 27 ASN B N 1
ATOM 1888 C CA . ASN B 1 27 ? -19.953 -14.125 -3.096 1 95 27 ASN B CA 1
ATOM 1889 C C . ASN B 1 27 ? -18.438 -14.016 -3.256 1 95 27 ASN B C 1
ATOM 1891 O O . ASN B 1 27 ? -17.719 -13.906 -2.266 1 95 27 ASN B O 1
ATOM 1895 N N . ILE B 1 28 ? -18.031 -14.023 -4.512 1 96.31 28 ILE B N 1
ATOM 1896 C CA . ILE B 1 28 ? -16.609 -14.023 -4.82 1 96.31 28 ILE B CA 1
ATOM 1897 C C . ILE B 1 28 ? -16.219 -12.719 -5.5 1 96.31 28 ILE B C 1
ATOM 1899 O O . ILE B 1 28 ? -16.734 -12.391 -6.574 1 96.31 28 ILE B O 1
ATOM 1903 N N . ALA B 1 29 ? -15.375 -11.938 -4.84 1 98.38 29 ALA B N 1
ATOM 1904 C CA . ALA B 1 29 ? -14.789 -10.773 -5.488 1 98.38 29 ALA B CA 1
ATOM 1905 C C . ALA B 1 29 ? -13.594 -11.172 -6.348 1 98.38 29 ALA B C 1
ATOM 1907 O O . ALA B 1 29 ? -12.555 -11.594 -5.828 1 98.38 29 ALA B O 1
ATOM 1908 N N . LEU B 1 30 ? -1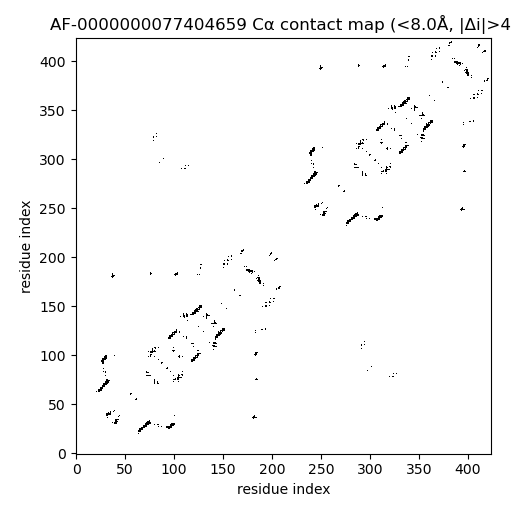3.758 -11.094 -7.625 1 98.44 30 LEU B N 1
ATOM 1909 C CA . LEU B 1 30 ? -12.719 -11.453 -8.586 1 98.44 30 LEU B CA 1
ATOM 1910 C C . LEU B 1 30 ? -11.875 -10.242 -8.961 1 98.44 30 LEU B C 1
ATOM 1912 O O . LEU B 1 30 ? -12.344 -9.359 -9.688 1 98.44 30 LEU B O 1
ATOM 1916 N N . LEU B 1 31 ? -10.68 -10.188 -8.461 1 98.69 31 LEU B N 1
ATOM 1917 C CA . LEU B 1 31 ? -9.773 -9.062 -8.672 1 98.69 31 LEU B CA 1
ATOM 1918 C C . LEU B 1 31 ? -8.656 -9.438 -9.641 1 98.69 31 LEU B C 1
ATOM 1920 O O . LEU B 1 31 ? -7.59 -9.898 -9.219 1 98.69 31 LEU B O 1
ATOM 1924 N N . ILE B 1 32 ? -8.812 -9.211 -10.938 1 98.38 32 ILE B N 1
ATOM 1925 C CA . ILE B 1 32 ? -7.824 -9.523 -11.961 1 98.38 32 ILE B CA 1
ATOM 1926 C C . ILE B 1 32 ? -7.824 -8.438 -13.039 1 98.38 32 ILE B C 1
ATOM 1928 O O . ILE B 1 32 ? -8.758 -7.637 -13.117 1 98.38 32 ILE B O 1
ATOM 1932 N N . PRO B 1 33 ? -6.715 -8.305 -13.797 1 98.5 33 PRO B N 1
ATOM 1933 C CA . PRO B 1 33 ? -6.68 -7.242 -14.812 1 98.5 33 PRO B CA 1
ATOM 1934 C C . PRO B 1 33 ? -7.562 -7.551 -16.016 1 98.5 33 PRO B C 1
ATOM 1936 O O . PRO B 1 33 ? -7.715 -8.719 -16.391 1 98.5 33 PRO B O 1
ATOM 1939 N N . LYS B 1 34 ? -8.125 -6.484 -16.609 1 98.44 34 LYS B N 1
ATOM 1940 C CA . LYS B 1 34 ? -8.953 -6.617 -17.812 1 98.44 34 LYS B CA 1
ATOM 1941 C C . LYS B 1 34 ? -8.094 -6.664 -19.062 1 98.44 34 LYS B C 1
ATOM 1943 O O . LYS B 1 34 ? -8.406 -7.398 -20 1 98.44 34 LYS B O 1
ATOM 1948 N N . ASP B 1 35 ? -6.984 -5.984 -19.078 1 98 35 ASP B N 1
ATOM 1949 C CA . ASP B 1 35 ? -6.113 -5.859 -20.25 1 98 35 ASP B CA 1
ATOM 1950 C C . ASP B 1 35 ? -5.473 -7.199 -20.594 1 98 35 ASP B C 1
ATOM 1952 O O . ASP B 1 35 ? -4.754 -7.781 -19.797 1 98 35 ASP B O 1
ATOM 1956 N N . ASP B 1 36 ? -5.555 -7.617 -21.844 1 97.56 36 ASP B N 1
ATOM 1957 C CA . ASP B 1 36 ? -5.086 -8.922 -22.297 1 97.56 36 ASP B CA 1
ATOM 1958 C C . ASP B 1 36 ? -3.564 -8.945 -22.422 1 97.56 36 ASP B C 1
ATOM 1960 O O . ASP B 1 36 ? -2.975 -10 -22.688 1 97.56 36 ASP B O 1
ATOM 1964 N N . PHE B 1 37 ? -3.049 -7.824 -22.156 1 97.56 37 PHE B N 1
ATOM 1965 C CA . PHE B 1 37 ? -1.594 -7.785 -22.078 1 97.56 37 PHE B CA 1
ATOM 1966 C C . PHE B 1 37 ? -1.093 -8.711 -20.969 1 97.56 37 PHE B C 1
ATOM 1968 O O . PHE B 1 37 ? -0.064 -9.367 -21.125 1 97.56 37 PHE B O 1
ATOM 1975 N N . TYR B 1 38 ? -1.796 -8.773 -19.984 1 97.31 38 TYR B N 1
ATOM 1976 C CA . TYR B 1 38 ? -1.384 -9.562 -18.828 1 97.31 38 TYR B CA 1
ATOM 1977 C C . TYR B 1 38 ? -1.771 -11.023 -18.984 1 97.31 38 TYR B C 1
ATOM 1979 O O . TYR B 1 38 ? -2.848 -11.336 -19.5 1 97.31 38 TYR B O 1
ATOM 1987 N N . LEU B 1 39 ? -0.954 -11.938 -18.5 1 95 39 LEU B N 1
ATOM 1988 C CA . LEU B 1 39 ? -1.196 -13.375 -18.594 1 95 39 LEU B CA 1
ATOM 1989 C C . LEU B 1 39 ? -2.402 -13.781 -17.75 1 95 39 LEU B C 1
ATOM 1991 O O . LEU B 1 39 ? -3.074 -14.766 -18.047 1 95 39 LEU B O 1
ATOM 1995 N N . SER B 1 40 ? -2.691 -13.031 -16.734 1 95.62 40 SER B N 1
ATOM 1996 C CA . SER B 1 40 ? -3.793 -13.352 -15.828 1 95.62 40 SER B CA 1
ATOM 1997 C C . SER B 1 40 ? -5 -12.453 -16.094 1 95.62 40 SER B C 1
ATOM 1999 O O . SER B 1 40 ? -5.762 -12.141 -15.18 1 95.62 40 SER B O 1
ATOM 2001 N N . SER B 1 41 ? -5.133 -12.07 -17.297 1 97.75 41 SER B N 1
ATOM 2002 C CA . SER B 1 41 ? -6.238 -11.188 -17.641 1 97.75 41 SER B CA 1
ATOM 2003 C C . SER B 1 41 ? -7.578 -11.898 -17.531 1 97.75 41 SER B C 1
ATOM 2005 O O . SER B 1 41 ? -7.637 -13.133 -17.531 1 97.75 41 SER B O 1
ATOM 2007 N N . TYR B 1 42 ? -8.602 -11.102 -17.438 1 98 42 TYR B N 1
ATOM 2008 C CA . TYR B 1 42 ? -9.969 -11.586 -17.281 1 98 42 TYR B CA 1
ATOM 2009 C C . TYR B 1 42 ? -10.312 -12.617 -18.344 1 98 42 TYR B C 1
ATOM 2011 O O . TYR B 1 42 ? -10.766 -13.719 -18.031 1 98 42 TYR B O 1
ATOM 2019 N N . ASN B 1 43 ? -10.023 -12.344 -19.562 1 97.75 43 ASN B N 1
ATOM 2020 C CA . ASN B 1 43 ? -10.398 -13.211 -20.672 1 97.75 43 ASN B CA 1
ATOM 2021 C C . ASN B 1 43 ? -9.617 -14.523 -20.656 1 97.75 43 ASN B C 1
ATOM 2023 O O . ASN B 1 43 ? -10.094 -15.547 -21.141 1 97.75 43 ASN B O 1
ATOM 2027 N N . LYS B 1 44 ? -8.547 -14.508 -20.094 1 97.06 44 LYS B N 1
ATOM 2028 C CA . LYS B 1 44 ? -7.699 -15.695 -20.062 1 97.06 44 LYS B CA 1
ATOM 2029 C C . LYS B 1 44 ? -7.992 -16.531 -18.828 1 97.06 44 LYS B C 1
ATOM 2031 O O . LYS B 1 44 ? -7.785 -17.75 -18.844 1 97.06 44 LYS B O 1
ATOM 2036 N N . VAL B 1 45 ? -8.477 -15.898 -17.781 1 96 45 VAL B N 1
ATOM 2037 C CA . VAL B 1 45 ? -8.672 -16.578 -16.5 1 96 45 VAL B CA 1
ATOM 2038 C C . VAL B 1 45 ? -10.094 -17.125 -16.422 1 96 45 VAL B C 1
ATOM 2040 O O . VAL B 1 45 ? -10.32 -18.203 -15.883 1 96 45 VAL B O 1
ATOM 2043 N N . VAL B 1 46 ? -11.047 -16.453 -16.938 1 96.44 46 VAL B N 1
ATOM 2044 C CA . VAL B 1 46 ? -12.461 -16.719 -16.734 1 96.44 46 VAL B CA 1
ATOM 2045 C C . VAL B 1 46 ? -12.805 -18.109 -17.281 1 96.44 46 VAL B C 1
ATOM 2047 O O . VAL B 1 46 ? -13.539 -18.859 -16.641 1 96.44 46 VAL B O 1
ATOM 2050 N N . PRO B 1 47 ? -12.281 -18.516 -18.484 1 95.94 47 PRO B N 1
ATOM 2051 C CA . PRO B 1 47 ? -12.586 -19.875 -18.938 1 95.94 47 PRO B CA 1
ATOM 2052 C C . PRO B 1 47 ? -12.172 -20.938 -17.922 1 95.94 47 PRO B C 1
ATOM 2054 O O . PRO B 1 47 ? -12.867 -21.938 -17.766 1 95.94 47 PRO B O 1
ATOM 2057 N N . GLY B 1 48 ? -11.023 -20.719 -17.297 1 94.88 48 GLY B N 1
ATOM 2058 C CA . GLY B 1 48 ? -10.617 -21.625 -16.234 1 94.88 48 GLY B CA 1
ATOM 2059 C C . GLY B 1 48 ? -11.586 -21.641 -15.07 1 94.88 48 GLY B C 1
ATOM 2060 O O . GLY B 1 48 ? -11.906 -22.719 -14.539 1 94.88 48 GLY B O 1
ATOM 2061 N N . ILE B 1 49 ? -12.039 -20.516 -14.641 1 94.19 49 ILE B N 1
ATOM 2062 C CA . ILE B 1 49 ? -13.008 -20.391 -13.555 1 94.19 49 ILE B CA 1
ATOM 2063 C C . ILE B 1 49 ? -14.305 -21.109 -13.938 1 94.19 49 ILE B C 1
ATOM 2065 O O . ILE B 1 49 ? -14.867 -21.859 -13.141 1 94.19 49 ILE B O 1
ATOM 2069 N N . ASP B 1 50 ? -14.75 -20.891 -15.156 1 94.31 50 ASP B N 1
ATOM 2070 C CA . ASP B 1 50 ? -15.969 -21.531 -15.641 1 94.31 50 ASP B CA 1
ATOM 2071 C C . ASP B 1 50 ? -15.852 -23.047 -15.602 1 94.31 50 ASP B C 1
ATOM 2073 O O . ASP B 1 50 ? -16.797 -23.75 -15.211 1 94.31 50 ASP B O 1
ATOM 2077 N N . SER B 1 51 ? -14.719 -23.484 -16.078 1 94.62 51 SER B N 1
ATOM 2078 C CA . SER B 1 51 ? -14.484 -24.922 -16.062 1 94.62 51 SER B CA 1
ATOM 2079 C C . SER B 1 51 ? -14.523 -25.469 -14.633 1 94.62 51 SER B C 1
ATOM 2081 O O . SER B 1 51 ? -15.086 -26.547 -14.383 1 94.62 51 SER B O 1
ATOM 2083 N N . ALA B 1 52 ? -13.922 -24.75 -13.688 1 91.94 52 ALA B N 1
ATOM 2084 C CA . ALA B 1 52 ? -13.914 -25.156 -12.281 1 91.94 52 ALA B CA 1
ATOM 2085 C C . ALA B 1 52 ? -15.336 -25.172 -11.719 1 91.94 52 ALA B C 1
ATOM 2087 O O . ALA B 1 52 ? -15.688 -26.094 -10.969 1 91.94 52 ALA B O 1
ATOM 2088 N N . ILE B 1 53 ? -16.109 -24.219 -12.047 1 90.25 53 ILE B N 1
ATOM 2089 C CA . ILE B 1 53 ? -17.484 -24.141 -11.586 1 90.25 53 ILE B CA 1
ATOM 2090 C C . ILE B 1 53 ? -18.266 -25.359 -12.109 1 90.25 53 ILE B C 1
ATOM 2092 O O . ILE B 1 53 ? -19.016 -25.984 -11.367 1 90.25 53 ILE B O 1
ATOM 2096 N N . ALA B 1 54 ? -18.047 -25.641 -13.398 1 91.5 54 ALA B N 1
ATOM 2097 C CA . ALA B 1 54 ? -18.719 -26.797 -13.992 1 91.5 54 ALA B CA 1
ATOM 2098 C C . ALA B 1 54 ? -18.359 -28.078 -13.234 1 91.5 54 ALA B C 1
ATOM 2100 O O . ALA B 1 54 ? -19.219 -28.922 -12.984 1 91.5 54 ALA B O 1
ATOM 2101 N N . THR B 1 55 ? -17.109 -28.156 -12.938 1 91 55 THR B N 1
ATOM 2102 C CA . THR B 1 55 ? -16.641 -29.328 -12.203 1 91 55 THR B CA 1
ATOM 2103 C C . THR B 1 55 ? -17.297 -29.406 -10.828 1 91 55 THR B C 1
ATOM 2105 O O . THR B 1 55 ? -17.734 -30.484 -10.406 1 91 55 THR B O 1
ATOM 2108 N N . VAL B 1 56 ? -17.375 -28.297 -10.117 1 88.44 56 VAL B N 1
ATOM 2109 C CA . VAL B 1 56 ? -17.953 -28.219 -8.781 1 88.44 56 VAL B CA 1
ATOM 2110 C C . VAL B 1 56 ? -19.438 -28.594 -8.844 1 88.44 56 VAL B C 1
ATOM 2112 O O . VAL B 1 56 ? -19.938 -29.312 -7.977 1 88.44 56 VAL B O 1
ATOM 2115 N N . VAL B 1 57 ? -20.188 -28.109 -9.836 1 85.19 57 VAL B N 1
ATOM 2116 C CA . VAL B 1 57 ? -21.609 -28.391 -10.008 1 85.19 57 VAL B CA 1
ATOM 2117 C C . VAL B 1 57 ? -21.812 -29.859 -10.367 1 85.19 57 VAL B C 1
ATOM 2119 O O . VAL B 1 57 ? -22.656 -30.531 -9.789 1 85.19 57 VAL B O 1
ATOM 2122 N N . ASN B 1 58 ? -20.953 -30.406 -11.266 1 88.75 58 ASN B N 1
ATOM 2123 C CA . ASN B 1 58 ? -21.094 -31.766 -11.742 1 88.75 58 ASN B CA 1
ATOM 2124 C C . ASN B 1 58 ? -20.797 -32.781 -10.641 1 88.75 58 ASN B C 1
ATOM 2126 O O . ASN B 1 58 ? -21.438 -33.844 -10.586 1 88.75 58 ASN B O 1
ATOM 2130 N N . ARG B 1 59 ? -19.891 -32.344 -9.859 1 90.31 59 ARG B N 1
ATOM 2131 C CA . ARG B 1 59 ? -19.5 -33.281 -8.789 1 90.31 59 ARG B CA 1
ATOM 2132 C C . ARG B 1 59 ? -20.328 -33.031 -7.531 1 90.31 59 ARG B C 1
ATOM 2134 O O . ARG B 1 59 ? -20.109 -33.688 -6.508 1 90.31 59 ARG B O 1
ATOM 2141 N N . THR B 1 60 ? -21.188 -32.094 -7.551 1 82.38 60 THR B N 1
ATOM 2142 C CA . THR B 1 60 ? -22.109 -31.766 -6.469 1 82.38 60 THR B CA 1
ATOM 2143 C C . THR B 1 60 ? -21.359 -31.484 -5.176 1 82.38 60 THR B C 1
ATOM 2145 O O . THR B 1 60 ? -21.719 -31.984 -4.113 1 82.38 60 THR B O 1
ATOM 2148 N N . LEU B 1 61 ? -20.172 -30.844 -5.461 1 80.88 61 LEU B N 1
ATOM 2149 C CA . LEU B 1 61 ? -19.312 -30.562 -4.312 1 80.88 61 LEU B CA 1
ATOM 2150 C C . LEU B 1 61 ? -19.953 -29.5 -3.412 1 80.88 61 LEU B C 1
ATOM 2152 O O . LEU B 1 61 ? -19.688 -29.469 -2.207 1 80.88 61 LEU B O 1
ATOM 2156 N N . LEU B 1 62 ? -20.656 -28.656 -3.928 1 73.19 62 LEU B N 1
ATOM 2157 C CA . LEU B 1 62 ? -21.312 -27.594 -3.176 1 73.19 62 LEU B CA 1
ATOM 2158 C C . LEU B 1 62 ? -22.828 -27.734 -3.221 1 73.19 62 LEU B C 1
ATOM 2160 O O . LEU B 1 62 ? -23.5 -27.125 -4.055 1 73.19 62 LEU B O 1
ATOM 2164 N N . HIS B 1 63 ? -23.297 -28.594 -2.336 1 74.56 63 HIS B N 1
ATOM 2165 C CA . HIS B 1 63 ? -24.734 -28.844 -2.316 1 74.56 63 HIS B CA 1
ATOM 2166 C C . HIS B 1 63 ? -25.5 -27.609 -1.88 1 74.56 63 HIS B C 1
ATOM 2168 O O . HIS B 1 63 ? -25.25 -27.047 -0.81 1 74.56 63 HIS B O 1
ATOM 2174 N N . ARG B 1 64 ? -26.406 -26.953 -2.709 1 71.19 64 ARG B N 1
ATOM 2175 C CA . ARG B 1 64 ? -27.344 -25.875 -2.428 1 71.19 64 ARG B CA 1
ATOM 2176 C C . ARG B 1 64 ? -26.641 -24.531 -2.295 1 71.19 64 ARG B C 1
ATOM 2178 O O . ARG B 1 64 ? -27.062 -23.672 -1.526 1 71.19 64 ARG B O 1
ATOM 2185 N N . LEU B 1 65 ? -25.328 -24.453 -2.824 1 82.62 65 LEU B N 1
ATOM 2186 C CA . LEU B 1 65 ? -24.625 -23.172 -2.807 1 82.62 65 LEU B CA 1
ATOM 2187 C C . LEU B 1 65 ? -24.406 -22.656 -4.223 1 82.62 65 LEU B C 1
ATOM 2189 O O . LEU B 1 65 ? -24.109 -23.422 -5.137 1 82.62 65 LEU B O 1
ATOM 2193 N N . SER B 1 66 ? -24.781 -21.438 -4.391 1 85.69 66 SER B N 1
ATOM 2194 C CA . SER B 1 66 ? -24.516 -20.766 -5.66 1 85.69 66 SER B CA 1
ATOM 2195 C C . SER B 1 66 ? -23.344 -19.797 -5.539 1 85.69 66 SER B C 1
ATOM 2197 O O . SER B 1 66 ? -23.203 -19.125 -4.52 1 85.69 66 SER B O 1
ATOM 2199 N N . LEU B 1 67 ? -22.562 -19.781 -6.598 1 90.38 67 LEU B N 1
ATOM 2200 C CA . LEU B 1 67 ? -21.406 -18.891 -6.629 1 90.38 67 LEU B CA 1
ATOM 2201 C C . LEU B 1 67 ? -21.734 -17.609 -7.406 1 90.38 67 LEU B C 1
ATOM 2203 O O . LEU B 1 67 ? -22.234 -17.672 -8.523 1 90.38 67 LEU B O 1
ATOM 2207 N N . VAL B 1 68 ? -21.547 -16.469 -6.832 1 92.75 68 VAL B N 1
ATOM 2208 C CA . VAL B 1 68 ? -21.75 -15.18 -7.465 1 92.75 68 VAL B CA 1
ATOM 2209 C C . VAL B 1 68 ? -20.422 -14.422 -7.551 1 92.75 68 VAL B C 1
ATOM 2211 O O . VAL B 1 68 ? -19.703 -14.305 -6.555 1 92.75 68 VAL B O 1
ATOM 2214 N N . PHE B 1 69 ? -20.156 -13.93 -8.766 1 95.5 69 PHE B N 1
ATOM 2215 C CA . PHE B 1 69 ? -18.891 -13.258 -8.977 1 95.5 69 PHE B CA 1
ATOM 2216 C C . PHE B 1 69 ? -19.094 -11.766 -9.227 1 95.5 69 PHE B C 1
ATOM 2218 O O . PHE B 1 69 ? -20.031 -11.375 -9.914 1 95.5 69 PHE B O 1
ATOM 2225 N N . ARG B 1 70 ? -18.219 -11 -8.672 1 96.81 70 ARG B N 1
ATOM 2226 C CA . ARG B 1 70 ? -18.094 -9.578 -9 1 96.81 70 ARG B CA 1
ATOM 2227 C C . ARG B 1 70 ? -16.688 -9.258 -9.469 1 96.81 70 ARG B C 1
ATOM 2229 O O . ARG B 1 70 ? -15.719 -9.438 -8.727 1 96.81 70 ARG B O 1
ATOM 2236 N N . PHE B 1 71 ? -16.688 -8.789 -10.648 1 97.94 71 PHE B N 1
ATOM 2237 C CA . PHE B 1 71 ? -15.414 -8.5 -11.281 1 97.94 71 PHE B CA 1
ATOM 2238 C C . PHE B 1 71 ? -14.953 -7.086 -10.961 1 97.94 71 PHE B C 1
ATOM 2240 O O . PHE B 1 71 ? -15.766 -6.156 -10.938 1 97.94 71 PHE B O 1
ATOM 2247 N N . SER B 1 72 ? -13.656 -6.949 -10.586 1 98.19 72 SER B N 1
ATOM 2248 C CA . SER B 1 72 ? -13 -5.66 -10.438 1 98.19 72 SER B CA 1
ATOM 2249 C C . SER B 1 72 ? -11.68 -5.621 -11.211 1 98.19 72 SER B C 1
ATOM 2251 O O . SER B 1 72 ? -10.82 -6.488 -11.031 1 98.19 72 SER B O 1
ATOM 2253 N N . ASN B 1 73 ? -11.555 -4.625 -12.086 1 98.56 73 ASN B N 1
ATOM 2254 C CA . ASN B 1 73 ? -10.344 -4.449 -12.875 1 98.56 73 ASN B CA 1
ATOM 2255 C C . ASN B 1 73 ? -9.203 -3.879 -12.031 1 98.56 73 ASN B C 1
ATOM 2257 O O . ASN B 1 73 ? -9.203 -2.695 -11.695 1 98.56 73 ASN B O 1
ATOM 2261 N N . THR B 1 74 ? -8.219 -4.668 -11.82 1 98.06 74 THR B N 1
ATOM 2262 C CA . THR B 1 74 ? -7.141 -4.258 -10.93 1 98.06 74 THR B CA 1
ATOM 2263 C C . THR B 1 74 ? -6.113 -3.412 -11.672 1 98.06 74 THR B C 1
ATOM 2265 O O . THR B 1 74 ? -5.336 -2.684 -11.055 1 98.06 74 THR B O 1
ATOM 2268 N N . ARG B 1 75 ? -6.008 -3.596 -13.008 1 97 75 ARG B N 1
ATOM 2269 C CA . ARG B 1 75 ? -5.012 -2.92 -13.828 1 97 75 ARG B CA 1
ATOM 2270 C C . ARG B 1 75 ? -3.598 -3.24 -13.352 1 97 75 ARG B C 1
ATOM 2272 O O . ARG B 1 75 ? -2.688 -2.422 -13.5 1 97 75 ARG B O 1
ATOM 2279 N N . CYS B 1 76 ? -3.529 -4.359 -12.602 1 97.06 76 CYS B N 1
ATOM 2280 C CA . CYS B 1 76 ? -2.254 -4.758 -12.016 1 97.06 76 CYS B CA 1
ATOM 2281 C C . CYS B 1 76 ? -1.629 -3.611 -11.234 1 97.06 76 CYS B C 1
ATOM 2283 O O . CYS B 1 76 ? -0.413 -3.414 -11.281 1 97.06 76 CYS B O 1
ATOM 2285 N N . SER B 1 77 ? -2.438 -2.852 -10.586 1 95.88 77 SER B N 1
ATOM 2286 C CA . SER B 1 77 ? -2.025 -1.628 -9.898 1 95.88 77 SER B CA 1
ATOM 2287 C C . SER B 1 77 ? -2.172 -1.762 -8.391 1 95.88 77 SER B C 1
ATOM 2289 O O . SER B 1 77 ? -3.123 -2.377 -7.902 1 95.88 77 SER B O 1
ATOM 2291 N N . ASN B 1 78 ? -1.208 -1.139 -7.703 1 95.56 78 ASN B N 1
ATOM 2292 C CA . ASN B 1 78 ? -1.295 -1.099 -6.246 1 95.56 78 ASN B CA 1
ATOM 2293 C C . ASN B 1 78 ? -2.297 -0.05 -5.773 1 95.56 78 ASN B C 1
ATOM 2295 O O . ASN B 1 78 ? -2.477 0.146 -4.57 1 95.56 78 ASN B O 1
ATOM 2299 N N . ILE B 1 79 ? -2.967 0.612 -6.723 1 95.25 79 ILE B N 1
ATOM 2300 C CA . ILE B 1 79 ? -3.975 1.618 -6.402 1 95.25 79 ILE B CA 1
ATOM 2301 C C . ILE B 1 79 ? -5.367 1.054 -6.66 1 95.25 79 ILE B C 1
ATOM 2303 O O . ILE B 1 79 ? -6.191 0.966 -5.746 1 95.25 79 ILE B O 1
ATOM 2307 N N . TYR B 1 80 ? -5.57 0.475 -7.777 1 97.25 80 TYR B N 1
ATOM 2308 C CA . TYR B 1 80 ? -6.906 0.068 -8.195 1 97.25 80 TYR B CA 1
ATOM 2309 C C . TYR B 1 80 ? -7.309 -1.243 -7.531 1 97.25 80 TYR B C 1
ATOM 2311 O O . TYR B 1 80 ? -8.477 -1.447 -7.203 1 97.25 80 TYR B O 1
ATOM 2319 N N . ALA B 1 81 ? -6.359 -2.131 -7.348 1 98.5 81 ALA B N 1
ATOM 2320 C CA . ALA B 1 81 ? -6.68 -3.428 -6.758 1 98.5 81 ALA B CA 1
ATOM 2321 C C . ALA B 1 81 ? -7.23 -3.266 -5.344 1 98.5 81 ALA B C 1
ATOM 2323 O O . ALA B 1 81 ? -8.312 -3.76 -5.035 1 98.5 81 ALA B O 1
ATOM 2324 N N . PRO B 1 82 ? -6.52 -2.531 -4.453 1 98.31 82 PRO B N 1
ATOM 2325 C CA . PRO B 1 82 ? -7.09 -2.355 -3.117 1 98.31 82 PRO B CA 1
ATOM 2326 C C . PRO B 1 82 ? -8.406 -1.583 -3.137 1 98.31 82 PRO B C 1
ATOM 2328 O O . PRO B 1 82 ? -9.305 -1.868 -2.34 1 98.31 82 PRO B O 1
ATOM 2331 N N . VAL B 1 83 ? -8.57 -0.628 -4.035 1 97.62 83 VAL B N 1
ATOM 2332 C CA . VAL B 1 83 ? -9.82 0.12 -4.125 1 97.62 83 VAL B CA 1
ATOM 2333 C C . VAL B 1 83 ? -10.961 -0.826 -4.48 1 97.62 83 VAL B C 1
ATOM 2335 O O . VAL B 1 83 ? -12.039 -0.765 -3.881 1 97.62 83 VAL B O 1
ATOM 2338 N N . GLY B 1 84 ? -10.695 -1.713 -5.434 1 97.69 84 GLY B N 1
ATOM 2339 C CA . GLY B 1 84 ? -11.695 -2.713 -5.781 1 97.69 84 GLY B CA 1
ATOM 2340 C C . GLY B 1 84 ? -12.039 -3.637 -4.629 1 97.69 84 GLY B C 1
ATOM 2341 O O . GLY B 1 84 ? -13.211 -3.975 -4.43 1 97.69 84 GLY B O 1
ATOM 2342 N N . ALA B 1 85 ? -11.062 -4.055 -3.914 1 98.44 85 ALA B N 1
ATOM 2343 C CA . ALA B 1 85 ? -11.289 -4.91 -2.752 1 98.44 85 ALA B CA 1
ATOM 2344 C C . ALA B 1 85 ? -12.102 -4.188 -1.686 1 98.44 85 ALA B C 1
ATOM 2346 O O . ALA B 1 85 ? -13.039 -4.758 -1.117 1 98.44 85 ALA B O 1
ATOM 2347 N N . ILE B 1 86 ? -11.766 -2.941 -1.398 1 97.75 86 ILE B N 1
ATOM 2348 C CA . ILE B 1 86 ? -12.43 -2.137 -0.377 1 97.75 86 ILE B CA 1
ATOM 2349 C C . ILE B 1 86 ? -13.898 -1.94 -0.746 1 97.75 86 ILE B C 1
ATOM 2351 O O . ILE B 1 86 ? -14.773 -2.021 0.115 1 97.75 86 ILE B O 1
ATOM 2355 N N . GLU B 1 87 ? -14.164 -1.678 -2.02 1 96.38 87 GLU B N 1
ATOM 2356 C CA . GLU B 1 87 ? -15.547 -1.506 -2.459 1 96.38 87 GLU B CA 1
ATOM 2357 C C . GLU B 1 87 ? -16.375 -2.768 -2.211 1 96.38 87 GLU B C 1
ATOM 2359 O O . GLU B 1 87 ? -17.5 -2.695 -1.721 1 96.38 87 GLU B O 1
ATOM 2364 N N . SER B 1 88 ? -15.797 -3.902 -2.514 1 96.12 88 SER B N 1
ATOM 2365 C CA . SER B 1 88 ? -16.484 -5.168 -2.299 1 96.12 88 SER B CA 1
ATOM 2366 C C . SER B 1 88 ? -16.703 -5.441 -0.813 1 96.12 88 SER B C 1
ATOM 2368 O O . SER B 1 88 ? -17.734 -5.98 -0.414 1 96.12 88 SER B O 1
ATOM 2370 N N . TYR B 1 89 ? -15.773 -5.078 -0.021 1 95.5 89 TYR B N 1
ATOM 2371 C CA . TYR B 1 89 ? -15.836 -5.246 1.426 1 95.5 89 TYR B CA 1
ATOM 2372 C C . TYR B 1 89 ? -16.859 -4.293 2.043 1 95.5 89 TYR B C 1
ATOM 2374 O O . TYR B 1 89 ? -17.672 -4.703 2.867 1 95.5 89 TYR B O 1
ATOM 2382 N N . LYS B 1 90 ? -16.797 -3.033 1.633 1 93.12 90 LYS B N 1
ATOM 2383 C CA . LYS B 1 90 ? -17.672 -1.994 2.174 1 93.12 90 LYS B CA 1
ATOM 2384 C C . LYS B 1 90 ? -19.141 -2.322 1.928 1 93.12 90 LYS B C 1
ATOM 2386 O O . LYS B 1 90 ? -19.984 -2.088 2.793 1 93.12 90 LYS B O 1
ATOM 2391 N N . GLU B 1 91 ? -19.469 -2.863 0.812 1 93.12 91 GLU B N 1
ATOM 2392 C CA . GLU B 1 91 ? -20.828 -3.174 0.418 1 93.12 91 GLU B CA 1
ATOM 2393 C C . GLU B 1 91 ? -21.297 -4.488 1.038 1 93.12 91 GLU B C 1
ATOM 2395 O O . GLU B 1 91 ? -22.469 -4.867 0.89 1 93.12 91 GLU B O 1
ATOM 2400 N N . GLY B 1 92 ? -20.438 -5.195 1.747 1 90.56 92 GLY B N 1
ATOM 2401 C CA . GLY B 1 92 ? -20.797 -6.484 2.328 1 90.56 92 GLY B CA 1
ATOM 2402 C C . GLY B 1 92 ? -20.984 -7.574 1.292 1 90.56 92 GLY B C 1
ATOM 2403 O O . GLY B 1 92 ? -21.75 -8.508 1.509 1 90.56 92 GLY B O 1
ATOM 2404 N N . PHE B 1 93 ? -20.312 -7.426 0.287 1 88.56 93 PHE B N 1
ATOM 2405 C CA . PHE B 1 93 ? -20.5 -8.367 -0.81 1 88.56 93 PHE B CA 1
ATOM 2406 C C . PHE B 1 93 ? -19.594 -9.578 -0.649 1 88.56 93 PHE B C 1
ATOM 2408 O O . PHE B 1 93 ? -20.047 -10.719 -0.736 1 88.56 93 PHE B O 1
ATOM 2415 N N . ALA B 1 94 ? -18.422 -9.43 -0.441 1 93.5 94 ALA B N 1
ATOM 2416 C CA . ALA B 1 94 ? -17.391 -10.445 -0.652 1 93.5 94 ALA B CA 1
ATOM 2417 C C . ALA B 1 94 ? -17.344 -11.422 0.52 1 93.5 94 ALA B C 1
ATOM 2419 O O . ALA B 1 94 ? -17.281 -11.008 1.679 1 93.5 94 ALA B O 1
ATOM 2420 N N . ASP B 1 95 ? -17.422 -12.703 0.195 1 95.19 95 ASP B N 1
ATOM 2421 C CA . ASP B 1 95 ? -17.141 -13.766 1.148 1 95.19 95 ASP B CA 1
ATOM 2422 C C . ASP B 1 95 ? -15.703 -14.273 1 1 95.19 95 ASP B C 1
ATOM 2424 O O . ASP B 1 95 ? -15.109 -14.766 1.961 1 95.19 95 ASP B O 1
ATOM 2428 N N . VAL B 1 96 ? -15.258 -14.18 -0.194 1 96.44 96 VAL B N 1
ATOM 2429 C CA . VAL B 1 96 ? -13.914 -14.633 -0.526 1 96.44 96 VAL B CA 1
ATOM 2430 C C . VAL B 1 96 ? -13.359 -13.805 -1.68 1 96.44 96 VAL B C 1
ATOM 2432 O O . VAL B 1 96 ? -14.117 -13.266 -2.49 1 96.44 96 VAL B O 1
ATOM 2435 N N . PHE B 1 97 ? -12.078 -13.609 -1.688 1 98 97 PHE B N 1
ATOM 2436 C CA . PHE B 1 97 ? -11.422 -12.867 -2.76 1 98 97 PHE B CA 1
ATOM 2437 C C . PHE B 1 97 ? -10.617 -13.797 -3.654 1 98 97 PHE B C 1
ATOM 2439 O O . PHE B 1 97 ? -9.906 -14.68 -3.162 1 98 97 PHE B O 1
ATOM 2446 N N . PHE B 1 98 ? -10.797 -13.703 -4.965 1 97.69 98 PHE B N 1
ATOM 2447 C CA . PHE B 1 98 ? -9.938 -14.32 -5.965 1 97.69 98 PHE B CA 1
ATOM 2448 C C . PHE B 1 98 ? -9.023 -13.289 -6.613 1 97.69 98 PHE B C 1
ATOM 2450 O O . PHE B 1 98 ? -9.5 -12.281 -7.145 1 97.69 98 PHE B O 1
ATOM 2457 N N . GLY B 1 99 ? -7.828 -13.508 -6.543 1 96.56 99 GLY B N 1
ATOM 2458 C CA . GLY B 1 99 ? -6.859 -12.484 -6.918 1 96.56 99 GLY B CA 1
ATOM 2459 C C . GLY B 1 99 ? -6.48 -11.57 -5.766 1 96.56 99 GLY B C 1
ATOM 2460 O O . GLY B 1 99 ? -6.809 -11.852 -4.613 1 96.56 99 GLY B O 1
ATOM 2461 N N . PRO B 1 100 ? -5.73 -10.43 -6.113 1 97.62 100 PRO B N 1
ATOM 2462 C CA . PRO B 1 100 ? -5.133 -10.062 -7.398 1 97.62 100 PRO B CA 1
ATOM 2463 C C . PRO B 1 100 ? -4.016 -11.016 -7.824 1 97.62 100 PRO B C 1
ATOM 2465 O O . PRO B 1 100 ? -3.57 -11.844 -7.027 1 97.62 100 PRO B O 1
ATOM 2468 N N . SER B 1 101 ? -3.631 -10.93 -9.117 1 95 101 SER B N 1
ATOM 2469 C CA . SER B 1 101 ? -2.623 -11.852 -9.625 1 95 101 SER B CA 1
ATOM 2470 C C . SER B 1 101 ? -1.246 -11.195 -9.672 1 95 101 SER B C 1
ATOM 2472 O O . SER B 1 101 ? -0.224 -11.883 -9.664 1 95 101 SER B O 1
ATOM 2474 N N . CYS B 1 102 ? -1.194 -9.891 -9.773 1 96.5 102 CYS B N 1
ATOM 2475 C CA . CYS B 1 102 ? 0.068 -9.164 -9.852 1 96.5 102 CYS B CA 1
ATOM 2476 C C . CYS B 1 102 ? 0.583 -8.797 -8.469 1 96.5 102 CYS B C 1
ATOM 2478 O O . CYS B 1 102 ? -0.195 -8.422 -7.59 1 96.5 102 CYS B O 1
ATOM 2480 N N . ASP B 1 103 ? 1.889 -8.867 -8.312 1 95.06 103 ASP B N 1
ATOM 2481 C CA . ASP B 1 103 ? 2.479 -8.789 -6.98 1 95.06 103 ASP B CA 1
ATOM 2482 C C . ASP B 1 103 ? 2.211 -7.426 -6.34 1 95.06 103 ASP B C 1
ATOM 2484 O O . ASP B 1 103 ? 1.794 -7.352 -5.18 1 95.06 103 ASP B O 1
ATOM 2488 N N . TYR B 1 104 ? 2.449 -6.352 -7.07 1 94.88 104 TYR B N 1
ATOM 2489 C CA . TYR B 1 104 ? 2.232 -5.023 -6.508 1 94.88 104 TYR B CA 1
ATOM 2490 C C . TYR B 1 104 ? 0.758 -4.793 -6.203 1 94.88 104 TYR B C 1
ATOM 2492 O O . TYR B 1 104 ? 0.418 -4.074 -5.258 1 94.88 104 TYR B O 1
ATOM 2500 N N . ALA B 1 105 ? -0.115 -5.41 -6.957 1 97.69 105 ALA B N 1
ATOM 2501 C CA . ALA B 1 105 ? -1.554 -5.316 -6.719 1 97.69 105 ALA B CA 1
ATOM 2502 C C . ALA B 1 105 ? -1.977 -6.203 -5.551 1 97.69 105 ALA B C 1
ATOM 2504 O O . ALA B 1 105 ? -2.861 -5.836 -4.777 1 97.69 105 ALA B O 1
ATOM 2505 N N . LEU B 1 106 ? -1.354 -7.293 -5.383 1 97.5 106 LEU B N 1
ATOM 2506 C CA . LEU B 1 106 ? -1.724 -8.32 -4.418 1 97.5 106 LEU B CA 1
ATOM 2507 C C . LEU B 1 106 ? -1.349 -7.895 -3.002 1 97.5 106 LEU B C 1
ATOM 2509 O O . LEU B 1 106 ? -2.117 -8.102 -2.061 1 97.5 106 LEU B O 1
ATOM 2513 N N . ALA B 1 107 ? -0.205 -7.266 -2.824 1 97.06 107 ALA B N 1
ATOM 2514 C CA . ALA B 1 107 ? 0.384 -7.012 -1.513 1 97.06 107 ALA B CA 1
ATOM 2515 C C . ALA B 1 107 ? -0.568 -6.207 -0.63 1 97.06 107 ALA B C 1
ATOM 2517 O O . ALA B 1 107 ? -0.912 -6.637 0.474 1 97.06 107 ALA B O 1
ATOM 2518 N N . PRO B 1 108 ? -1.07 -5.094 -1.095 1 97.38 108 PRO B N 1
ATOM 2519 C CA . PRO B 1 108 ? -1.953 -4.332 -0.208 1 97.38 108 PRO B CA 1
ATOM 2520 C C . PRO B 1 108 ? -3.266 -5.055 0.081 1 97.38 108 PRO B C 1
ATOM 2522 O O . PRO B 1 108 ? -3.775 -4.996 1.203 1 97.38 108 PRO B O 1
ATOM 2525 N N . VAL B 1 109 ? -3.848 -5.723 -0.835 1 98.19 109 VAL B N 1
ATOM 2526 C CA . VAL B 1 109 ? -5.113 -6.422 -0.645 1 98.19 109 VAL B CA 1
ATOM 2527 C C . VAL B 1 109 ? -4.934 -7.559 0.358 1 98.19 109 VAL B C 1
ATOM 2529 O O . VAL B 1 109 ? -5.746 -7.73 1.268 1 98.19 109 VAL B O 1
ATOM 2532 N N . ALA B 1 110 ? -3.857 -8.297 0.191 1 97 110 ALA B N 1
ATOM 2533 C CA . ALA B 1 110 ? -3.568 -9.438 1.057 1 97 110 ALA B CA 1
ATOM 2534 C C . ALA B 1 110 ? -3.395 -9 2.506 1 97 110 ALA B C 1
ATOM 2536 O O . ALA B 1 110 ? -3.729 -9.742 3.434 1 97 110 ALA B O 1
ATOM 2537 N N . ARG B 1 111 ? -2.941 -7.832 2.725 1 96.12 111 ARG B N 1
ATOM 2538 C CA . ARG B 1 111 ? -2.693 -7.312 4.066 1 96.12 111 ARG B CA 1
ATOM 2539 C C . ARG B 1 111 ? -4.004 -7.035 4.797 1 96.12 111 ARG B C 1
ATOM 2541 O O . ARG B 1 111 ? -4.035 -6.98 6.027 1 96.12 111 ARG B O 1
ATOM 2548 N N . PHE B 1 112 ? -5.105 -6.875 4.055 1 96.94 112 PHE B N 1
ATOM 2549 C CA . PHE B 1 112 ? -6.387 -6.539 4.664 1 96.94 112 PHE B CA 1
ATOM 2550 C C . PHE B 1 112 ? -7.078 -7.789 5.191 1 96.94 112 PHE B C 1
ATOM 2552 O O . PHE B 1 112 ? -7.992 -7.695 6.016 1 96.94 112 PHE B O 1
ATOM 2559 N N . MET B 1 113 ? -6.676 -8.945 4.734 1 95.44 113 MET B N 1
ATOM 2560 C CA . MET B 1 113 ? -7.465 -10.156 4.938 1 95.44 113 MET B CA 1
ATOM 2561 C C . MET B 1 113 ? -7.566 -10.5 6.422 1 95.44 113 MET B C 1
ATOM 2563 O O . MET B 1 113 ? -8.625 -10.906 6.898 1 95.44 113 MET B O 1
ATOM 2567 N N . LYS B 1 114 ? -6.492 -10.344 7.156 1 93.81 114 LYS B N 1
ATOM 2568 C CA . LYS B 1 114 ? -6.496 -10.688 8.57 1 93.81 114 LYS B CA 1
ATOM 2569 C C . LYS B 1 114 ? -7.473 -9.812 9.352 1 93.81 114 LYS B C 1
ATOM 2571 O O . LYS B 1 114 ? -8.086 -10.266 10.32 1 93.81 114 LYS B O 1
ATOM 2576 N N . PHE B 1 115 ? -7.699 -8.633 8.953 1 94.69 115 PHE B N 1
ATOM 2577 C CA . PHE B 1 115 ? -8.578 -7.699 9.641 1 94.69 115 PHE B CA 1
ATOM 2578 C C . PHE B 1 115 ? -10.031 -7.926 9.234 1 94.69 115 PHE B C 1
ATOM 2580 O O . PHE B 1 115 ? -10.953 -7.695 10.023 1 94.69 115 PHE B O 1
ATOM 2587 N N . TRP B 1 116 ? -10.195 -8.359 7.992 1 95.38 116 TRP B N 1
ATOM 2588 C CA . TRP B 1 116 ? -11.531 -8.594 7.465 1 95.38 116 TRP B CA 1
ATOM 2589 C C . TRP B 1 116 ? -11.992 -10.023 7.75 1 95.38 116 TRP B C 1
ATOM 2591 O O . TRP B 1 116 ? -13.156 -10.359 7.539 1 95.38 116 TRP B O 1
ATOM 2601 N N . ASP B 1 117 ? -11.109 -10.883 8.25 1 93.25 117 ASP B N 1
ATOM 2602 C CA . ASP B 1 117 ? -11.383 -12.297 8.5 1 93.25 117 ASP B CA 1
ATOM 2603 C C . ASP B 1 117 ? -11.93 -12.977 7.242 1 93.25 117 ASP B C 1
ATOM 2605 O O . ASP B 1 117 ? -12.992 -13.602 7.281 1 93.25 117 ASP B O 1
ATOM 2609 N N . MET B 1 118 ? -11.219 -12.781 6.141 1 94.56 118 MET B N 1
ATOM 2610 C CA . MET B 1 118 ? -11.617 -13.328 4.848 1 94.56 118 MET B CA 1
ATOM 2611 C C . MET B 1 118 ? -10.453 -14.039 4.168 1 94.56 118 MET B C 1
ATOM 2613 O O . MET B 1 118 ? -9.305 -13.609 4.293 1 94.56 118 MET B O 1
ATOM 2617 N N . PRO B 1 119 ? -10.766 -15.062 3.428 1 94.94 119 PRO B N 1
ATOM 2618 C CA . PRO B 1 119 ? -9.703 -15.734 2.68 1 94.94 119 PRO B CA 1
ATOM 2619 C C . PRO B 1 119 ? -9.477 -15.125 1.3 1 94.94 119 PRO B C 1
ATOM 2621 O O . PRO B 1 119 ? -10.391 -14.531 0.722 1 94.94 119 PRO B O 1
ATOM 2624 N N . LEU B 1 120 ? -8.258 -15.188 0.857 1 97.06 120 LEU B N 1
ATOM 2625 C CA . LEU B 1 120 ? -7.859 -14.727 -0.468 1 97.06 120 LEU B CA 1
ATOM 2626 C C . LEU B 1 120 ? -7.066 -15.812 -1.197 1 97.06 120 LEU B C 1
ATOM 2628 O O . LEU B 1 120 ? -6.129 -16.375 -0.638 1 97.06 120 LEU B O 1
ATOM 2632 N N . MET B 1 121 ? -7.543 -16.156 -2.385 1 95.81 121 MET B N 1
ATOM 2633 C CA . MET B 1 121 ? -6.863 -17.156 -3.219 1 95.81 121 MET B CA 1
ATOM 2634 C C . MET B 1 121 ? -6.301 -16.5 -4.48 1 95.81 121 MET B C 1
ATOM 2636 O O . MET B 1 121 ? -6.977 -15.695 -5.121 1 95.81 121 MET B O 1
ATOM 2640 N N . THR B 1 122 ? -5.105 -16.781 -4.773 1 96.19 122 THR B N 1
ATOM 2641 C CA . THR B 1 122 ? -4.508 -16.172 -5.949 1 96.19 122 THR B CA 1
ATOM 2642 C C . THR B 1 122 ? -3.525 -17.125 -6.621 1 96.19 122 THR B C 1
ATOM 2644 O O . THR B 1 122 ? -2.902 -17.953 -5.953 1 96.19 122 THR B O 1
ATOM 2647 N N . GLY B 1 123 ? -3.471 -17.062 -7.953 1 93.19 123 GLY B N 1
ATOM 2648 C CA . GLY B 1 123 ? -2.428 -17.75 -8.703 1 93.19 123 GLY B CA 1
ATOM 2649 C C . GLY B 1 123 ? -1.145 -16.938 -8.805 1 93.19 123 GLY B C 1
ATOM 2650 O O . GLY B 1 123 ? -0.169 -17.406 -9.406 1 93.19 123 GLY B O 1
ATOM 2651 N N . GLY B 1 124 ? -1.194 -15.781 -8.195 1 93.56 124 GLY B N 1
ATOM 2652 C CA . GLY B 1 124 ? -0.037 -14.906 -8.227 1 93.56 124 GLY B CA 1
ATOM 2653 C C . GLY B 1 124 ? 0.78 -14.953 -6.945 1 93.56 124 GLY B C 1
ATOM 2654 O O . GLY B 1 124 ? 0.965 -16.016 -6.359 1 93.56 124 GLY B O 1
ATOM 2655 N N . GLY B 1 125 ? 1.433 -13.789 -6.641 1 93.12 125 GLY B N 1
ATOM 2656 C CA . GLY B 1 125 ? 2.293 -13.758 -5.469 1 93.12 125 GLY B CA 1
ATOM 2657 C C . GLY B 1 125 ? 3.598 -14.508 -5.664 1 93.12 125 GLY B C 1
ATOM 2658 O O . GLY B 1 125 ? 3.934 -15.391 -4.879 1 93.12 125 GLY B O 1
ATOM 2659 N N . LEU B 1 126 ? 4.32 -14.07 -6.613 1 93.31 126 LEU B N 1
ATOM 2660 C CA . LEU B 1 126 ? 5.5 -14.828 -7.023 1 93.31 126 LEU B CA 1
ATOM 2661 C C . LEU B 1 126 ? 6.715 -14.438 -6.188 1 93.31 126 LEU B C 1
ATOM 2663 O O . LEU B 1 126 ? 7.684 -15.195 -6.102 1 93.31 126 LEU B O 1
ATOM 2667 N N . VAL B 1 127 ? 6.66 -13.328 -5.57 1 91.62 127 VAL B N 1
ATOM 2668 C CA . VAL B 1 127 ? 7.828 -12.82 -4.859 1 91.62 127 VAL B CA 1
ATOM 2669 C C . VAL B 1 127 ? 7.98 -13.555 -3.527 1 91.62 127 VAL B C 1
ATOM 2671 O O . VAL B 1 127 ? 7.016 -14.133 -3.016 1 91.62 127 VAL B O 1
ATOM 2674 N N . HIS B 1 128 ? 9.117 -13.523 -2.986 1 84.56 128 HIS B N 1
ATOM 2675 C CA . HIS B 1 128 ? 9.492 -14.312 -1.819 1 84.56 128 HIS B CA 1
ATOM 2676 C C . HIS B 1 128 ? 8.719 -13.867 -0.583 1 84.56 128 HIS B C 1
ATOM 2678 O O . HIS B 1 128 ? 8.445 -14.68 0.307 1 84.56 128 HIS B O 1
ATOM 2684 N N . ASN B 1 129 ? 8.266 -12.688 -0.529 1 84.5 129 ASN B N 1
ATOM 2685 C CA . ASN B 1 129 ? 7.566 -12.172 0.644 1 84.5 129 ASN B CA 1
ATOM 2686 C C . ASN B 1 129 ? 6.266 -12.93 0.895 1 84.5 129 ASN B C 1
ATOM 2688 O O . ASN B 1 129 ? 5.836 -13.07 2.041 1 84.5 129 ASN B O 1
ATOM 2692 N N . PHE B 1 130 ? 5.699 -13.508 -0.125 1 87.81 130 PHE B N 1
ATOM 2693 C CA . PHE B 1 130 ? 4.422 -14.195 0.001 1 87.81 130 PHE B CA 1
ATOM 2694 C C . PHE B 1 130 ? 4.629 -15.641 0.425 1 87.81 130 PHE B C 1
ATOM 2696 O O . PHE B 1 130 ? 3.664 -16.359 0.696 1 87.81 130 PHE B O 1
ATOM 2703 N N . SER B 1 131 ? 5.824 -16.047 0.531 1 77.81 131 SER B N 1
ATOM 2704 C CA . SER B 1 131 ? 6.117 -17.438 0.888 1 77.81 131 SER B CA 1
ATOM 2705 C C . SER B 1 131 ? 6.309 -17.594 2.393 1 77.81 131 SER B C 1
ATOM 2707 O O . SER B 1 131 ? 6.379 -18.719 2.904 1 77.81 131 SER B O 1
ATOM 2709 N N . LYS B 1 132 ? 6.402 -16.516 3.068 1 77.44 132 LYS B N 1
ATOM 2710 C CA . LYS B 1 132 ? 6.559 -16.594 4.52 1 77.44 132 LYS B CA 1
ATOM 2711 C C . LYS B 1 132 ? 5.32 -17.188 5.176 1 77.44 132 LYS B C 1
ATOM 2713 O O . LYS B 1 132 ? 4.254 -17.25 4.559 1 77.44 132 LYS B O 1
ATOM 2718 N N . ASN B 1 133 ? 5.555 -17.641 6.352 1 75.31 133 ASN B N 1
ATOM 2719 C CA . ASN B 1 133 ? 4.457 -18.281 7.078 1 75.31 133 ASN B CA 1
ATOM 2720 C C . ASN B 1 133 ? 3.252 -17.344 7.184 1 75.31 133 ASN B C 1
ATOM 2722 O O . ASN B 1 133 ? 3.379 -16.203 7.617 1 75.31 133 ASN B O 1
ATOM 2726 N N . LYS B 1 134 ? 2.078 -17.984 6.793 1 78.31 134 LYS B N 1
ATOM 2727 C CA . LYS B 1 134 ? 0.859 -17.188 6.727 1 78.31 134 LYS B CA 1
ATOM 2728 C C . LYS B 1 134 ? -0.23 -17.766 7.621 1 78.31 134 LYS B C 1
ATOM 2730 O O . LYS B 1 134 ? -1.398 -17.375 7.516 1 78.31 134 LYS B O 1
ATOM 2735 N N . THR B 1 135 ? 0.114 -18.625 8.477 1 76 135 THR B N 1
ATOM 2736 C CA . THR B 1 135 ? -0.901 -19.344 9.242 1 76 135 THR B CA 1
ATOM 2737 C C . THR B 1 135 ? -1.08 -18.719 10.617 1 76 135 THR B C 1
ATOM 2739 O O . THR B 1 135 ? -2.049 -19 11.32 1 76 135 THR B O 1
ATOM 2742 N N . ASN B 1 136 ? -0.117 -17.875 10.938 1 80.75 136 ASN B N 1
ATOM 2743 C CA . ASN B 1 136 ? -0.222 -17.141 12.195 1 80.75 136 ASN B CA 1
ATOM 2744 C C . ASN B 1 136 ? -0.854 -15.766 11.984 1 80.75 136 ASN B C 1
ATOM 2746 O O . ASN B 1 136 ? -0.549 -15.086 11.008 1 80.75 136 ASN B O 1
ATOM 2750 N N . LEU B 1 137 ? -1.681 -15.445 12.875 1 82.94 137 LEU B N 1
ATOM 2751 C CA . LEU B 1 137 ? -2.424 -14.188 12.789 1 82.94 137 LEU B CA 1
ATOM 2752 C C . LEU B 1 137 ? -1.475 -13 12.727 1 82.94 137 LEU B C 1
ATOM 2754 O O . LEU B 1 137 ? -1.82 -11.953 12.172 1 82.94 137 LEU B O 1
ATOM 2758 N N . SER B 1 138 ? -0.326 -13.148 13.156 1 83.75 138 SER B N 1
ATOM 2759 C CA . SER B 1 138 ? 0.635 -12.047 13.18 1 83.75 138 SER B CA 1
ATOM 2760 C C . SER B 1 138 ? 1.321 -11.891 11.828 1 83.75 138 SER B C 1
ATOM 2762 O O . SER B 1 138 ? 1.969 -10.867 11.578 1 83.75 138 SER B O 1
ATOM 2764 N N . ALA B 1 139 ? 1.093 -12.836 10.961 1 87.88 139 ALA B N 1
ATOM 2765 C CA . ALA B 1 139 ? 1.728 -12.797 9.648 1 87.88 139 ALA B CA 1
ATOM 2766 C C . ALA B 1 139 ? 1.158 -11.664 8.797 1 87.88 139 ALA B C 1
ATOM 2768 O O . ALA B 1 139 ? -0.047 -11.406 8.828 1 87.88 139 ALA B O 1
ATOM 2769 N N . GLU B 1 140 ? 2.006 -11.047 8.016 1 90.19 140 GLU B N 1
ATOM 2770 C CA . GLU B 1 140 ? 1.621 -9.914 7.176 1 90.19 140 GLU B CA 1
ATOM 2771 C C . GLU B 1 140 ? 0.532 -10.305 6.18 1 90.19 140 GLU B C 1
ATOM 2773 O O . GLU B 1 140 ? -0.395 -9.531 5.93 1 90.19 140 GLU B O 1
ATOM 2778 N N . PHE B 1 141 ? 0.636 -11.539 5.719 1 93.75 141 PHE B N 1
ATOM 2779 C CA . PHE B 1 141 ? -0.276 -11.953 4.66 1 93.75 141 PHE B CA 1
ATOM 2780 C C . PHE B 1 141 ? -1.125 -13.141 5.113 1 93.75 141 PHE B C 1
ATOM 2782 O O . PHE B 1 141 ? -1.392 -14.055 4.332 1 93.75 141 PHE B O 1
ATOM 2789 N N . TYR B 1 142 ? -1.537 -13.062 6.328 1 91.56 142 TYR B N 1
ATOM 2790 C CA . TYR B 1 142 ? -2.455 -14.062 6.863 1 91.56 142 TYR B CA 1
ATOM 2791 C C . TYR B 1 142 ? -3.717 -14.148 6.016 1 91.56 142 TYR B C 1
ATOM 2793 O O . TYR B 1 142 ? -4.262 -13.125 5.59 1 91.56 142 TYR B O 1
ATOM 2801 N N . GLY B 1 143 ? -4.156 -15.422 5.695 1 90.75 143 GLY B N 1
ATOM 2802 C CA . GLY B 1 143 ? -5.395 -15.625 4.965 1 90.75 143 GLY B CA 1
ATOM 2803 C C . GLY B 1 143 ? -5.195 -15.711 3.463 1 90.75 143 GLY B C 1
ATOM 2804 O O . GLY B 1 143 ? -6.148 -15.945 2.717 1 90.75 143 GLY B O 1
ATOM 2805 N N . THR B 1 144 ? -3.967 -15.57 3.012 1 93.44 144 THR B N 1
ATOM 2806 C CA . THR B 1 144 ? -3.666 -15.617 1.586 1 93.44 144 THR B CA 1
ATOM 2807 C C . THR B 1 144 ? -3.232 -17.016 1.167 1 93.44 144 THR B C 1
ATOM 2809 O O . THR B 1 144 ? -2.326 -17.594 1.769 1 93.44 144 THR B O 1
ATOM 2812 N N . ILE B 1 145 ? -3.898 -17.562 0.208 1 92.75 145 ILE B N 1
ATOM 2813 C CA . ILE B 1 145 ? -3.572 -18.859 -0.348 1 92.75 145 ILE B CA 1
ATOM 2814 C C . ILE B 1 145 ? -3.041 -18.703 -1.771 1 92.75 145 ILE B C 1
ATOM 2816 O O . ILE B 1 145 ? -3.721 -18.141 -2.635 1 92.75 145 ILE B O 1
ATOM 2820 N N . ARG B 1 146 ? -1.903 -19.172 -1.963 1 92.06 146 ARG B N 1
ATOM 2821 C CA . ARG B 1 146 ? -1.284 -19.094 -3.283 1 92.06 146 ARG B CA 1
ATOM 2822 C C . ARG B 1 146 ? -1.332 -20.453 -3.984 1 92.06 146 ARG B C 1
ATOM 2824 O O . ARG B 1 146 ? -1.047 -21.484 -3.373 1 92.06 146 ARG B O 1
ATOM 2831 N N . THR B 1 147 ? -1.658 -20.453 -5.246 1 86.88 147 THR B N 1
ATOM 2832 C CA . THR B 1 147 ? -1.793 -21.703 -5.98 1 86.88 147 THR B CA 1
ATOM 2833 C C . THR B 1 147 ? -0.847 -21.734 -7.176 1 86.88 147 THR B C 1
ATOM 2835 O O . THR B 1 147 ? -0.812 -22.719 -7.922 1 86.88 147 THR B O 1
ATOM 2838 N N . GLY B 1 148 ? -0.01 -20.797 -7.348 1 82 148 GLY B N 1
ATOM 2839 C CA . GLY B 1 148 ? 0.792 -20.719 -8.555 1 82 148 GLY B CA 1
ATOM 2840 C C . GLY B 1 148 ? 2.277 -20.891 -8.297 1 82 148 GLY B C 1
ATOM 2841 O O . GLY B 1 148 ? 2.682 -21.312 -7.215 1 82 148 GLY B O 1
ATOM 2842 N N . LEU B 1 149 ? 3 -20.641 -9.398 1 85.12 149 LEU B N 1
ATOM 2843 C CA . LEU B 1 149 ? 4.457 -20.703 -9.359 1 85.12 149 LEU B CA 1
ATOM 2844 C C . LEU B 1 149 ? 5.027 -19.562 -8.516 1 85.12 149 LEU B C 1
ATOM 2846 O O . LEU B 1 149 ? 4.352 -18.547 -8.289 1 85.12 149 LEU B O 1
ATOM 2850 N N . THR B 1 150 ? 6.289 -19.812 -7.992 1 91.62 150 THR B N 1
ATOM 2851 C CA . THR B 1 150 ? 6.953 -18.766 -7.223 1 91.62 150 THR B CA 1
ATOM 2852 C C . THR B 1 150 ? 8.336 -18.469 -7.801 1 91.62 150 THR B C 1
ATOM 2854 O O . THR B 1 150 ? 8.984 -19.344 -8.367 1 91.62 150 THR B O 1
ATOM 2857 N N . PHE B 1 151 ? 8.781 -17.25 -7.625 1 92.81 151 PHE B N 1
ATOM 2858 C CA . PHE B 1 151 ? 10.125 -16.875 -8.039 1 92.81 151 PHE B CA 1
ATOM 2859 C C . PHE B 1 151 ? 11.172 -17.656 -7.25 1 92.81 151 PHE B C 1
ATOM 2861 O O . PHE B 1 151 ? 12.234 -17.984 -7.781 1 92.81 151 PHE B O 1
ATOM 2868 N N . ARG B 1 152 ? 10.836 -17.922 -6.094 1 89.44 152 ARG B N 1
ATOM 2869 C CA . ARG B 1 152 ? 11.758 -18.703 -5.273 1 89.44 152 ARG B CA 1
ATOM 2870 C C . ARG B 1 152 ? 11.945 -20.109 -5.848 1 89.44 152 ARG B C 1
ATOM 2872 O O . ARG B 1 152 ? 13.07 -20.609 -5.902 1 89.44 152 ARG B O 1
ATOM 2879 N N . GLY B 1 153 ? 10.797 -20.703 -6.238 1 89.06 153 GLY B N 1
ATOM 2880 C CA . GLY B 1 153 ? 10.883 -22 -6.867 1 89.06 153 GLY B CA 1
ATOM 2881 C C . GLY B 1 153 ? 11.719 -22.016 -8.133 1 89.06 153 GLY B C 1
ATOM 2882 O O . GLY B 1 153 ? 12.562 -22.891 -8.32 1 89.06 153 GLY B O 1
ATOM 2883 N N . ILE B 1 154 ? 11.492 -21.016 -8.875 1 91.44 154 ILE B N 1
ATOM 2884 C CA . ILE B 1 154 ? 12.258 -20.875 -10.109 1 91.44 154 ILE B CA 1
ATOM 2885 C C . ILE B 1 154 ? 13.734 -20.672 -9.781 1 91.44 154 ILE B C 1
ATOM 2887 O O . ILE B 1 154 ? 14.609 -21.25 -10.445 1 91.44 154 ILE B O 1
ATOM 2891 N N . SER B 1 155 ? 14.023 -19.891 -8.781 1 90.44 155 SER B N 1
ATOM 2892 C CA . SER B 1 155 ? 15.398 -19.609 -8.367 1 90.44 155 SER B CA 1
ATOM 2893 C C . SER B 1 155 ? 16.094 -20.891 -7.898 1 90.44 155 SER B C 1
ATOM 2895 O O . SER B 1 155 ? 17.25 -21.125 -8.25 1 90.44 155 SER B O 1
ATOM 2897 N N . LYS B 1 156 ? 15.336 -21.688 -7.176 1 89.81 156 LYS B N 1
ATOM 2898 C CA . LYS B 1 156 ? 15.906 -22.938 -6.691 1 89.81 156 LYS B CA 1
ATOM 2899 C C . LYS B 1 156 ? 16.25 -23.875 -7.848 1 89.81 156 LYS B C 1
ATOM 2901 O O . LYS B 1 156 ? 17.297 -24.547 -7.82 1 89.81 156 LYS B O 1
ATOM 2906 N N . ALA B 1 157 ? 15.375 -23.891 -8.773 1 91.75 157 ALA B N 1
ATOM 2907 C CA . ALA B 1 157 ? 15.641 -24.703 -9.953 1 91.75 157 ALA B CA 1
ATOM 2908 C C . ALA B 1 157 ? 16.891 -24.234 -10.68 1 91.75 157 ALA B C 1
ATOM 2910 O O . ALA B 1 157 ? 17.734 -25.047 -11.078 1 91.75 157 ALA B O 1
ATOM 2911 N N . ALA B 1 158 ? 17.016 -22.969 -10.812 1 89.62 158 ALA B N 1
ATOM 2912 C CA . ALA B 1 158 ? 18.172 -22.391 -11.484 1 89.62 158 ALA B CA 1
ATOM 2913 C C . ALA B 1 158 ? 19.453 -22.703 -10.719 1 89.62 158 ALA B C 1
ATOM 2915 O O . ALA B 1 158 ? 20.484 -23.062 -11.32 1 89.62 158 ALA B O 1
ATOM 2916 N N . ILE B 1 159 ? 19.422 -22.594 -9.461 1 89.12 159 ILE B N 1
ATOM 2917 C CA . ILE B 1 159 ? 20.578 -22.844 -8.609 1 89.12 159 ILE B CA 1
ATOM 2918 C C . ILE B 1 159 ? 20.984 -24.312 -8.711 1 89.12 159 ILE B C 1
ATOM 2920 O O . ILE B 1 159 ? 22.172 -24.625 -8.742 1 89.12 159 ILE B O 1
ATOM 2924 N N . SER B 1 160 ? 19.969 -25.141 -8.797 1 90.44 160 SER B N 1
ATOM 2925 C CA . SER B 1 160 ? 20.266 -26.562 -8.953 1 90.44 160 SER B CA 1
ATOM 2926 C C . SER B 1 160 ? 21.047 -26.828 -10.242 1 90.44 160 SER B C 1
ATOM 2928 O O . SER B 1 160 ? 21.922 -27.688 -10.266 1 90.44 160 SER B O 1
ATOM 2930 N N . VAL B 1 161 ? 20.703 -26.141 -11.227 1 89.94 161 VAL B N 1
ATOM 2931 C CA . VAL B 1 161 ? 21.406 -26.281 -12.5 1 89.94 161 VAL B CA 1
ATOM 2932 C C . VAL B 1 161 ? 22.844 -25.781 -12.359 1 89.94 161 VAL B C 1
ATOM 2934 O O . VAL B 1 161 ? 23.781 -26.422 -12.836 1 89.94 161 VAL B O 1
ATOM 2937 N N . LEU B 1 162 ? 22.938 -24.609 -11.758 1 86.06 162 LEU B N 1
ATOM 2938 C CA . LEU B 1 162 ? 24.266 -24.047 -11.539 1 86.06 162 LEU B CA 1
ATOM 2939 C C . LEU B 1 162 ? 25.141 -25.031 -10.766 1 86.06 162 LEU B C 1
ATOM 2941 O O . LEU B 1 162 ? 26.312 -25.234 -11.117 1 86.06 162 LEU B O 1
ATOM 2945 N N . ASN B 1 163 ? 24.562 -25.625 -9.789 1 85.75 163 ASN B N 1
ATOM 2946 C CA . ASN B 1 163 ? 25.297 -26.578 -8.969 1 85.75 163 ASN B CA 1
ATOM 2947 C C . ASN B 1 163 ? 25.672 -27.828 -9.766 1 85.75 163 ASN B C 1
ATOM 2949 O O . ASN B 1 163 ? 26.781 -28.328 -9.641 1 85.75 163 ASN B O 1
ATOM 2953 N N . LYS B 1 164 ? 24.703 -28.266 -10.453 1 88.81 164 LYS B N 1
ATOM 2954 C CA . LYS B 1 164 ? 24.922 -29.484 -11.234 1 88.81 164 LYS B CA 1
ATOM 2955 C C . LYS B 1 164 ? 26.125 -29.328 -12.156 1 88.81 164 LYS B C 1
ATOM 2957 O O . LYS B 1 164 ? 26.906 -30.266 -12.32 1 88.81 164 LYS B O 1
ATOM 2962 N N . PHE B 1 165 ? 26.328 -28.234 -12.781 1 90.19 165 PHE B N 1
ATOM 2963 C CA . PHE B 1 165 ? 27.391 -28.016 -13.758 1 90.19 165 PHE B CA 1
ATOM 2964 C C . PHE B 1 165 ? 28.578 -27.312 -13.125 1 90.19 165 PHE B C 1
ATOM 2966 O O . PHE B 1 165 ? 29.531 -26.938 -13.82 1 90.19 165 PHE B O 1
ATOM 2973 N N . ASN B 1 166 ? 28.516 -26.969 -11.922 1 86.31 166 ASN B N 1
ATOM 2974 C CA . ASN B 1 166 ? 29.594 -26.359 -11.133 1 86.31 166 ASN B CA 1
ATOM 2975 C C . ASN B 1 166 ? 29.953 -24.969 -11.641 1 86.31 166 ASN B C 1
ATOM 2977 O O . ASN B 1 166 ? 31.125 -24.656 -11.828 1 86.31 166 ASN B O 1
ATOM 2981 N N . TRP B 1 167 ? 28.984 -24.297 -12.016 1 84.31 167 TRP B N 1
ATOM 2982 C CA . TRP B 1 167 ? 29.188 -22.891 -12.391 1 84.31 167 TRP B CA 1
ATOM 2983 C C . TRP B 1 167 ? 29.297 -22.016 -11.156 1 84.31 167 TRP B C 1
ATOM 2985 O O . TRP B 1 167 ? 28.375 -21.953 -10.336 1 84.31 167 TRP B O 1
ATOM 2995 N N . LYS B 1 168 ? 30.406 -21.219 -10.961 1 78.06 168 LYS B N 1
ATOM 2996 C CA . LYS B 1 168 ? 30.688 -20.484 -9.727 1 78.06 168 LYS B CA 1
ATOM 2997 C C . LYS B 1 168 ? 30.516 -18.984 -9.922 1 78.06 168 LYS B C 1
ATOM 2999 O O . LYS B 1 168 ? 30.453 -18.234 -8.945 1 78.06 168 LYS B O 1
ATOM 3004 N N . LYS B 1 169 ? 30.453 -18.562 -11.109 1 78 169 LYS B N 1
ATOM 3005 C CA . LYS B 1 169 ? 30.297 -17.141 -11.406 1 78 169 LYS B CA 1
ATOM 3006 C C . LYS B 1 169 ? 28.984 -16.891 -12.148 1 78 169 LYS B C 1
ATOM 3008 O O . LYS B 1 169 ? 28.656 -17.594 -13.102 1 78 169 LYS B O 1
ATOM 3013 N N . LEU B 1 170 ? 28.203 -15.93 -11.539 1 78.44 170 LEU B N 1
ATOM 3014 C CA . LEU B 1 170 ? 26.922 -15.609 -12.148 1 78.44 170 LEU B CA 1
ATOM 3015 C C . LEU B 1 170 ? 26.781 -14.109 -12.383 1 78.44 170 LEU B C 1
ATOM 3017 O O . LEU B 1 170 ? 27.156 -13.305 -11.516 1 78.44 170 LEU B O 1
ATOM 3021 N N . LEU B 1 171 ? 26.484 -13.742 -13.578 1 80.75 171 LEU B N 1
ATOM 3022 C CA . LEU B 1 171 ? 26.109 -12.367 -13.914 1 80.75 171 LEU B CA 1
ATOM 3023 C C . LEU B 1 171 ? 24.625 -12.273 -14.25 1 80.75 171 LEU B C 1
ATOM 3025 O O . LEU B 1 171 ? 24.141 -12.977 -15.133 1 80.75 171 LEU B O 1
ATOM 3029 N N . PHE B 1 172 ? 23.969 -11.445 -13.508 1 80.25 172 PHE B N 1
ATOM 3030 C CA . PHE B 1 172 ? 22.531 -11.242 -13.719 1 80.25 172 PHE B CA 1
ATOM 3031 C C . PHE B 1 172 ? 22.266 -9.883 -14.359 1 80.25 172 PHE B C 1
ATOM 3033 O O . PHE B 1 172 ? 22.484 -8.844 -13.742 1 80.25 172 PHE B O 1
ATOM 3040 N N . LEU B 1 173 ? 21.891 -9.953 -15.664 1 83.25 173 LEU B N 1
ATOM 3041 C CA . LEU B 1 173 ? 21.5 -8.758 -16.406 1 83.25 173 LEU B CA 1
ATOM 3042 C C . LEU B 1 173 ? 20.016 -8.789 -16.75 1 83.25 173 LEU B C 1
ATOM 3044 O O . LEU B 1 173 ? 19.5 -9.805 -17.234 1 83.25 173 LEU B O 1
ATOM 3048 N N . TYR B 1 174 ? 19.453 -7.723 -16.328 1 83.88 174 TYR B N 1
ATOM 3049 C CA . TYR B 1 174 ? 18.031 -7.723 -16.641 1 83.88 174 TYR B CA 1
ATOM 3050 C C . TYR B 1 174 ? 17.531 -6.305 -16.875 1 83.88 174 TYR B C 1
ATOM 3052 O O . TYR B 1 174 ? 18.156 -5.336 -16.453 1 83.88 174 TYR B O 1
ATOM 3060 N N . GLU B 1 175 ? 16.422 -6.285 -17.609 1 87.06 175 GLU B N 1
ATOM 3061 C CA . GLU B 1 175 ? 15.633 -5.066 -17.734 1 87.06 175 GLU B CA 1
ATOM 3062 C C . GLU B 1 175 ? 14.57 -4.98 -16.625 1 87.06 175 GLU B C 1
ATOM 3064 O O . GLU B 1 175 ? 13.664 -5.812 -16.578 1 87.06 175 GLU B O 1
ATOM 3069 N N . PRO B 1 176 ? 14.648 -3.926 -15.75 1 83.31 176 PRO B N 1
ATOM 3070 C CA . PRO B 1 176 ? 13.789 -3.869 -14.562 1 83.31 176 PRO B CA 1
ATOM 3071 C C . PRO B 1 176 ? 12.312 -4.043 -14.906 1 83.31 176 PRO B C 1
ATOM 3073 O O . PRO B 1 176 ? 11.578 -4.703 -14.164 1 83.31 176 PRO B O 1
ATOM 3076 N N . ASP B 1 177 ? 11.867 -3.549 -16.016 1 86.5 177 ASP B N 1
ATOM 3077 C CA . ASP B 1 177 ? 10.453 -3.627 -16.359 1 86.5 177 ASP B CA 1
ATOM 3078 C C . ASP B 1 177 ? 10.203 -4.656 -17.453 1 86.5 177 ASP B C 1
ATOM 3080 O O . ASP B 1 177 ? 9.211 -4.574 -18.188 1 86.5 177 ASP B O 1
ATOM 3084 N N . GLY B 1 178 ? 11.133 -5.574 -17.547 1 88.5 178 GLY B N 1
ATOM 3085 C CA . GLY B 1 178 ? 10.922 -6.664 -18.484 1 88.5 178 GLY B CA 1
ATOM 3086 C C . GLY B 1 178 ? 9.875 -7.656 -18.031 1 88.5 178 GLY B C 1
ATOM 3087 O O . GLY B 1 178 ? 9.648 -7.82 -16.828 1 88.5 178 GLY B O 1
ATOM 3088 N N . HIS B 1 179 ? 9.125 -8.258 -19.031 1 92.44 179 HIS B N 1
ATOM 3089 C CA . HIS B 1 179 ? 8.164 -9.328 -18.781 1 92.44 179 HIS B CA 1
ATOM 3090 C C . HIS B 1 179 ? 7.043 -8.867 -17.859 1 92.44 179 HIS B C 1
ATOM 3092 O O . HIS B 1 179 ? 6.594 -9.625 -17 1 92.44 179 HIS B O 1
ATOM 3098 N N . SER B 1 180 ? 6.641 -7.629 -17.969 1 93.75 180 SER B N 1
ATOM 3099 C CA . SER B 1 180 ? 5.609 -7.035 -17.125 1 93.75 180 SER B CA 1
ATOM 3100 C C . SER B 1 180 ? 4.27 -7.746 -17.297 1 93.75 180 SER B C 1
ATOM 3102 O O . SER B 1 180 ? 3.365 -7.59 -16.484 1 93.75 180 SER B O 1
ATOM 3104 N N . GLN B 1 181 ? 4.137 -8.555 -18.344 1 94.75 181 GLN B N 1
ATOM 3105 C CA . GLN B 1 181 ? 2.893 -9.289 -18.562 1 94.75 181 GLN B CA 1
ATOM 3106 C C . GLN B 1 181 ? 2.695 -10.375 -17.516 1 94.75 181 GLN B C 1
ATOM 3108 O O . GLN B 1 181 ? 1.584 -10.883 -17.328 1 94.75 181 GLN B O 1
ATOM 3113 N N . VAL B 1 182 ? 3.736 -10.727 -16.859 1 93.44 182 VAL B N 1
ATOM 3114 C CA . VAL B 1 182 ? 3.686 -11.852 -15.945 1 93.44 182 VAL B CA 1
ATOM 3115 C C . VAL B 1 182 ? 3.121 -11.398 -14.602 1 93.44 182 VAL B C 1
ATOM 3117 O O . VAL B 1 182 ? 2.061 -11.859 -14.172 1 93.44 182 VAL B O 1
ATOM 3120 N N . THR B 1 183 ? 3.781 -10.406 -13.922 1 93.44 183 THR B N 1
ATOM 3121 C CA . THR B 1 183 ? 3.328 -9.984 -12.602 1 93.44 183 THR B CA 1
ATOM 3122 C C . THR B 1 183 ? 3.139 -8.469 -12.555 1 93.44 183 THR B C 1
ATOM 3124 O O . THR B 1 183 ? 3.023 -7.887 -11.477 1 93.44 183 THR B O 1
ATOM 3127 N N . GLY B 1 184 ? 3.162 -7.863 -13.68 1 93.69 184 GLY B N 1
ATOM 3128 C CA . GLY B 1 184 ? 2.982 -6.422 -13.703 1 93.69 184 GLY B CA 1
ATOM 3129 C C . GLY B 1 184 ? 4.293 -5.656 -13.664 1 93.69 184 GLY B C 1
ATOM 3130 O O . GLY B 1 184 ? 5.332 -6.18 -14.07 1 93.69 184 GLY B O 1
ATOM 3131 N N . PRO B 1 185 ? 4.23 -4.426 -13.156 1 90.75 185 PRO B N 1
ATOM 3132 C CA . PRO B 1 185 ? 5.422 -3.572 -13.148 1 90.75 185 PRO B CA 1
ATOM 3133 C C . PRO B 1 185 ? 6.574 -4.176 -12.352 1 90.75 185 PRO B C 1
ATOM 3135 O O . PRO B 1 185 ? 6.355 -4.785 -11.305 1 90.75 185 PRO B O 1
ATOM 3138 N N . SER B 1 186 ? 7.828 -4.043 -12.898 1 91.62 186 SER B N 1
ATOM 3139 C CA . SER B 1 186 ? 9.078 -4.379 -12.234 1 91.62 186 SER B CA 1
ATOM 3140 C C . SER B 1 186 ? 9.211 -5.883 -12.016 1 91.62 186 SER B C 1
ATOM 3142 O O . SER B 1 186 ? 9.781 -6.324 -11.023 1 91.62 186 SER B O 1
ATOM 3144 N N . THR B 1 187 ? 8.625 -6.602 -12.898 1 92.44 187 THR B N 1
ATOM 3145 C CA . THR B 1 187 ? 8.641 -8.055 -12.781 1 92.44 187 THR B CA 1
ATOM 3146 C C . THR B 1 187 ? 10.078 -8.57 -12.688 1 92.44 187 THR B C 1
ATOM 3148 O O . THR B 1 187 ? 10.406 -9.336 -11.781 1 92.44 187 THR B O 1
ATOM 3151 N N . CYS B 1 188 ? 10.883 -8.062 -13.531 1 91.69 188 CYS B N 1
ATOM 3152 C CA . CYS B 1 188 ? 12.25 -8.578 -13.578 1 91.69 188 CYS B CA 1
ATOM 3153 C C . CYS B 1 188 ? 13.039 -8.125 -12.352 1 91.69 188 CYS B C 1
ATOM 3155 O O . CYS B 1 188 ? 13.875 -8.875 -11.836 1 91.69 188 CYS B O 1
ATOM 3157 N N . ARG B 1 189 ? 12.781 -6.953 -11.945 1 89.06 189 ARG B N 1
ATOM 3158 C CA . ARG B 1 189 ? 13.422 -6.488 -10.719 1 89.06 189 ARG B CA 1
ATOM 3159 C C . ARG B 1 189 ? 12.992 -7.336 -9.523 1 89.06 189 ARG B C 1
ATOM 3161 O O . ARG B 1 189 ? 13.82 -7.695 -8.68 1 89.06 189 ARG B O 1
ATOM 3168 N N . LEU B 1 190 ? 11.734 -7.641 -9.516 1 91.44 190 LEU B N 1
ATOM 3169 C CA . LEU B 1 190 ? 11.211 -8.469 -8.438 1 91.44 190 LEU B CA 1
ATOM 3170 C C . LEU B 1 190 ? 11.82 -9.859 -8.469 1 91.44 190 LEU B C 1
ATOM 3172 O O . LEU B 1 190 ? 12.195 -10.406 -7.43 1 91.44 190 LEU B O 1
ATOM 3176 N N . PHE B 1 191 ? 11.898 -10.414 -9.594 1 91.5 191 PHE B N 1
ATOM 3177 C CA . PHE B 1 191 ? 12.539 -11.719 -9.742 1 91.5 191 PHE B CA 1
ATOM 3178 C C . PHE B 1 191 ? 14 -11.656 -9.312 1 91.5 191 PHE B C 1
ATOM 3180 O O . PHE B 1 191 ? 14.477 -12.516 -8.57 1 91.5 191 PHE B O 1
ATOM 3187 N N . GLY B 1 192 ? 14.688 -10.625 -9.859 1 88.31 192 GLY B N 1
ATOM 3188 C CA . GLY B 1 192 ? 16.094 -10.461 -9.516 1 88.31 192 GLY B CA 1
ATOM 3189 C C . GLY B 1 192 ? 16.328 -10.398 -8.023 1 88.31 192 GLY B C 1
ATOM 3190 O O . GLY B 1 192 ? 17.234 -11.062 -7.504 1 88.31 192 GLY B O 1
ATOM 3191 N N . ASN B 1 193 ? 15.523 -9.641 -7.312 1 86.62 193 ASN B N 1
ATOM 3192 C CA . ASN B 1 193 ? 15.656 -9.539 -5.863 1 86.62 193 ASN B CA 1
ATOM 3193 C C . ASN B 1 193 ? 15.438 -10.891 -5.188 1 86.62 193 ASN B C 1
ATOM 3195 O O . ASN B 1 193 ? 16.188 -11.258 -4.277 1 86.62 193 ASN B O 1
ATOM 3199 N N . THR B 1 194 ? 14.422 -11.562 -5.676 1 88.94 194 THR B N 1
ATOM 3200 C CA . THR B 1 194 ? 14.125 -12.875 -5.109 1 88.94 194 THR B CA 1
ATOM 3201 C C . THR B 1 194 ? 15.266 -13.852 -5.402 1 88.94 194 THR B C 1
ATOM 3203 O O . THR B 1 194 ? 15.633 -14.656 -4.543 1 88.94 194 THR B O 1
ATOM 3206 N N . PHE B 1 195 ? 15.773 -13.727 -6.562 1 88.56 195 PHE B N 1
ATOM 3207 C CA . PHE B 1 195 ? 16.844 -14.617 -7 1 88.56 195 PHE B CA 1
ATOM 3208 C C . PHE B 1 195 ? 18.094 -14.406 -6.164 1 88.56 195 PHE B C 1
ATOM 3210 O O . PHE B 1 195 ? 18.719 -15.367 -5.715 1 88.56 195 PHE B O 1
ATOM 3217 N N . ILE B 1 196 ? 18.422 -13.172 -5.961 1 84.19 196 ILE B N 1
ATOM 3218 C CA . ILE B 1 196 ? 19.594 -12.844 -5.168 1 84.19 196 ILE B CA 1
ATOM 3219 C C . ILE B 1 196 ? 19.422 -13.367 -3.742 1 84.19 196 ILE B C 1
ATOM 3221 O O . ILE B 1 196 ? 20.359 -13.914 -3.158 1 84.19 196 ILE B O 1
ATOM 3225 N N . ASP B 1 197 ? 18.312 -13.172 -3.277 1 84.12 197 ASP B N 1
ATOM 3226 C CA . ASP B 1 197 ? 18.016 -13.703 -1.95 1 84.12 197 ASP B CA 1
ATOM 3227 C C . ASP B 1 197 ? 18.172 -15.219 -1.919 1 84.12 197 ASP B C 1
ATOM 3229 O O . ASP B 1 197 ? 18.703 -15.773 -0.957 1 84.12 197 ASP B O 1
ATOM 3233 N N . ALA B 1 198 ? 17.703 -15.859 -2.912 1 85.44 198 ALA B N 1
ATOM 3234 C CA . ALA B 1 198 ? 17.797 -17.312 -3.008 1 85.44 198 ALA B CA 1
ATOM 3235 C C . ALA B 1 198 ? 19.25 -17.766 -3.121 1 85.44 198 ALA B C 1
ATOM 3237 O O . ALA B 1 198 ? 19.656 -18.766 -2.521 1 85.44 198 ALA B O 1
ATOM 3238 N N . ILE B 1 199 ? 20 -17 -3.855 1 83.94 199 ILE B N 1
ATOM 3239 C CA . ILE B 1 199 ? 21.406 -17.344 -4.035 1 83.94 199 ILE B CA 1
ATOM 3240 C C . ILE B 1 199 ? 22.141 -17.219 -2.699 1 83.94 199 ILE B C 1
ATOM 3242 O O . ILE B 1 199 ? 22.938 -18.094 -2.348 1 83.94 199 ILE B O 1
ATOM 3246 N N . ARG B 1 200 ? 21.812 -16.203 -2.004 1 81.5 200 ARG B N 1
ATOM 3247 C CA . ARG B 1 200 ? 22.438 -15.992 -0.704 1 81.5 200 ARG B CA 1
ATOM 3248 C C . ARG B 1 200 ? 22.062 -17.109 0.269 1 81.5 200 ARG B C 1
ATOM 3250 O O . ARG B 1 200 ? 22.875 -17.484 1.123 1 81.5 200 ARG B O 1
ATOM 3257 N N . THR B 1 201 ? 20.969 -17.641 0.041 1 79 201 THR B N 1
ATOM 3258 C CA . THR B 1 201 ? 20.438 -18.609 0.99 1 79 201 THR B CA 1
ATOM 3259 C C . THR B 1 201 ? 20.859 -20.031 0.596 1 79 201 THR B C 1
ATOM 3261 O O . THR B 1 201 ? 21.172 -20.844 1.457 1 79 201 THR B O 1
ATOM 3264 N N . PHE B 1 202 ? 20.891 -20.219 -0.656 1 76.56 202 PHE B N 1
ATOM 3265 C CA . PHE B 1 202 ? 20.984 -21.609 -1.07 1 76.56 202 PHE B CA 1
ATOM 3266 C C . PHE B 1 202 ? 22.312 -21.891 -1.766 1 76.56 202 PHE B C 1
ATOM 3268 O O . PHE B 1 202 ? 22.703 -23.047 -1.945 1 76.56 202 PHE B O 1
ATOM 3275 N N . ALA B 1 203 ? 22.906 -20.797 -2.26 1 71.75 203 ALA B N 1
ATOM 3276 C CA . ALA B 1 203 ? 24.078 -21.047 -3.094 1 71.75 203 ALA B CA 1
ATOM 3277 C C . ALA B 1 203 ? 25.359 -20.75 -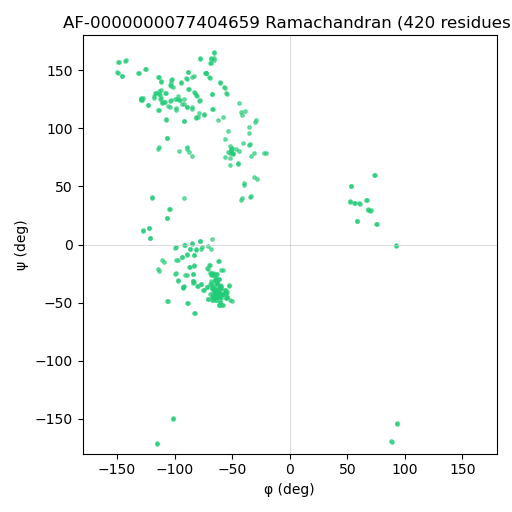2.324 1 71.75 203 ALA B C 1
ATOM 3279 O O . ALA B 1 203 ? 25.391 -19.875 -1.457 1 71.75 203 ALA B O 1
ATOM 3280 N N . LYS B 1 204 ? 26.406 -21.562 -2.436 1 61.66 204 LYS B N 1
ATOM 3281 C CA . LYS B 1 204 ? 27.781 -21.375 -1.97 1 61.66 204 LYS B CA 1
ATOM 3282 C C . LYS B 1 204 ? 28.484 -20.312 -2.795 1 61.66 204 LYS B C 1
ATOM 3284 O O . LYS B 1 204 ? 29.672 -20.047 -2.584 1 61.66 204 LYS B O 1
ATOM 3289 N N . LEU B 1 205 ? 27.844 -19.781 -3.732 1 57.81 205 LEU B N 1
ATOM 3290 C CA . LEU B 1 205 ? 28.438 -19.078 -4.855 1 57.81 205 LEU B CA 1
ATOM 3291 C C . LEU B 1 205 ? 28.562 -17.578 -4.551 1 57.81 205 LEU B C 1
ATOM 3293 O O . LEU B 1 205 ? 27.688 -16.797 -4.918 1 57.81 205 LEU B O 1
ATOM 3297 N N . VAL B 1 206 ? 28.906 -17.188 -3.439 1 52.78 206 VAL B N 1
ATOM 3298 C CA . VAL B 1 206 ? 28.375 -15.93 -2.926 1 52.78 206 VAL B CA 1
ATOM 3299 C C . VAL B 1 206 ? 28.938 -14.766 -3.729 1 52.78 206 VAL B C 1
ATOM 3301 O O . VAL B 1 206 ? 28.719 -13.602 -3.387 1 52.78 206 VAL B O 1
ATOM 3304 N N . ASP B 1 207 ? 29.891 -14.844 -4.762 1 55.69 207 ASP B N 1
ATOM 3305 C CA . ASP B 1 207 ? 30.375 -13.492 -5.055 1 55.69 207 ASP B CA 1
ATOM 3306 C C . ASP B 1 207 ? 29.453 -12.781 -6.047 1 55.69 207 ASP B C 1
ATOM 3308 O O . ASP B 1 207 ? 29.266 -13.258 -7.164 1 55.69 207 ASP B O 1
ATOM 3312 N N . TRP B 1 208 ? 28.375 -12.336 -5.637 1 54.88 208 TRP B N 1
ATOM 3313 C CA . TRP B 1 208 ? 27.547 -11.57 -6.566 1 54.88 208 TRP B CA 1
ATOM 3314 C C . TRP B 1 208 ? 27.859 -10.078 -6.469 1 54.88 208 TRP B C 1
ATOM 3316 O O . TRP B 1 208 ? 28.266 -9.594 -5.414 1 54.88 208 TRP B O 1
ATOM 3326 N N . ARG B 1 209 ? 28.234 -9.383 -7.703 1 53.47 209 ARG B N 1
ATOM 3327 C CA . ARG B 1 209 ? 28.406 -7.938 -7.746 1 53.47 209 ARG B CA 1
ATOM 3328 C C . ARG B 1 209 ? 27.219 -7.262 -8.414 1 53.47 209 ARG B C 1
ATOM 3330 O O . ARG B 1 209 ? 26.594 -7.836 -9.312 1 53.47 209 ARG B O 1
ATOM 3337 N N . ALA B 1 210 ? 26.453 -6.379 -7.75 1 49.72 210 ALA B N 1
ATOM 3338 C CA . ALA B 1 210 ? 25.391 -5.57 -8.32 1 49.72 210 ALA B CA 1
ATOM 3339 C C . ALA B 1 210 ? 25.953 -4.363 -9.07 1 49.72 210 ALA B C 1
ATOM 3341 O O . ALA B 1 210 ? 26.875 -3.705 -8.594 1 49.72 210 ALA B O 1
ATOM 3342 N N . PHE B 1 211 ? 25.797 -4.312 -10.484 1 45.53 211 PHE B N 1
ATOM 3343 C CA . PHE B 1 211 ? 26.141 -3.105 -11.227 1 45.53 211 PHE B CA 1
ATOM 3344 C C . PHE B 1 211 ? 24.953 -2.16 -11.32 1 45.53 211 PHE B C 1
ATOM 3346 O O . PHE B 1 211 ? 23.844 -2.586 -11.641 1 45.53 211 PHE B O 1
ATOM 3353 N N . ASP B 1 212 ? 24.719 -1.345 -10.312 1 38.69 212 ASP B N 1
ATOM 3354 C CA . ASP B 1 212 ? 23.656 -0.36 -10.438 1 38.69 212 ASP B CA 1
ATOM 3355 C C . ASP B 1 212 ? 23.828 0.496 -11.688 1 38.69 212 ASP B C 1
ATOM 3357 O O . ASP B 1 212 ? 24.953 0.736 -12.125 1 38.69 212 ASP B O 1
#

Radius of gyration: 30.55 Å; Cα contacts (8 Å, |Δi|>4): 698; chains: 2; bounding box: 111×90×57 Å

Nearest PDB structures (foldseek):
  1jdn-assembly1_A-2  TM=8.474E-01  e=2.595E-10  Homo sapiens
  4gnr-assembly1_A  TM=7.169E-01  e=7.979E-03  Streptococcus pneumoniae str. Canada MDR_19A
  8tg1-assembly1_A  TM=7.412E-01  e=9.643E-03  Caldicellulosiruptor saccharolyticus
  4kv7-assembly1_A  TM=7.044E-01  e=7.490E-03  Rhodopirellula baltica SH 1
  3hut-assembly1_A  TM=5.704E-01  e=1.500E-02  Rhodospirillum rubrum ATCC 11170

InterPro domains:
  IPR001828 Receptor, ligand binding region [PF01094] (54-177)
  IPR028082 Periplasmic binding protein-like I [SSF53822] (23-202)
  IPR052612 Atrial Natriuretic Peptide Clearance Receptor [PTHR44755] (26-190)

pLDDT: mean 84.04, std 17.78, range [34.0, 98.69]

Solvent-accessible surface area (backbone atoms only — not comparable to full-atom values): 23299 Å² total; per-residue (Å²): 134,83,82,78,79,77,78,76,74,74,74,72,69,70,76,75,75,67,65,71,74,68,68,44,72,46,28,32,35,36,28,33,22,63,55,75,73,30,70,60,5,43,82,64,41,48,61,56,51,52,52,50,50,50,50,37,61,74,65,55,70,55,78,67,51,46,81,42,80,43,83,32,66,14,69,48,22,66,57,41,26,36,51,46,51,48,54,36,54,59,71,66,52,51,60,33,32,36,37,35,42,16,40,62,13,22,52,64,44,36,44,45,20,63,79,67,73,31,47,28,38,21,61,20,50,31,48,54,80,67,68,51,76,36,85,46,85,84,26,71,41,12,45,54,43,71,74,46,68,38,39,49,58,53,35,52,54,52,49,50,51,33,58,73,72,66,57,67,75,64,84,90,82,77,54,47,63,38,68,32,36,68,34,20,79,38,28,37,42,46,41,49,54,30,32,51,52,43,34,69,72,71,42,90,50,73,70,68,81,85,84,127,137,80,82,79,77,76,74,76,74,73,74,71,68,69,77,74,74,65,64,71,73,68,69,44,72,46,29,34,34,36,28,32,22,62,56,76,73,31,69,60,6,42,81,64,41,47,61,57,51,51,52,51,49,50,51,38,61,74,66,54,69,53,78,66,50,47,82,44,77,44,81,32,66,14,70,46,23,66,57,41,26,35,52,45,50,47,54,36,54,58,71,68,50,48,61,32,34,36,36,34,42,16,40,62,13,22,54,64,44,35,44,45,20,62,81,67,73,34,47,29,38,22,63,19,50,31,49,55,81,65,69,52,76,35,83,46,85,85,26,72,42,12,44,54,44,70,74,45,68,38,38,48,58,53,34,51,53,51,50,50,50,34,57,74,71,65,58,65,76,70,85,89,81,78,53,49,64,36,67,31,36,68,33,20,80,38,27,36,42,47,42,48,54,29,32,53,53,42,36,67,70,73,40,92,51,66,72,68,80,84,82,128

Sequence (424 aa):
MAPTLLFLLLLLAPPNFCGQFLSRFINIALLIPKDDFYLSSYNKVVPGIDSAIATVVNRTLLHRLSLVFRFSNTRCSNIYAPVGAIESYKEGFADVFFGPSCDYALAPVARFMKFWDMPLMTGGGLVHNFSKNKTNLSAEFYGTIRTGLTFRGISKAAISVLNKFNWKKLLFLYEPDGHSQVTGPSTCRLFGNTFIDAIRTFAKLVDWRAFDMAPTLLFLLLLLAPPNFCGQFLSRFINIALLIPKDDFYLSSYNKVVPGIDSAIATVVNRTLLHRLSLVFRFSNTRCSNIYAPVGAIESYKEGFADVFFGPSCDYALAPVARFMKFWDMPLMTGGGLVHNFSKNKTNLSAEFYGTIRTGLTFRGISKAAISVLNKFNWKKLLFLYEPDGHSQVTGPSTCRLFGNTFIDAIRTFAKLVDWRAFD